Protein AF-A0A3P8HBV0-F1 (afdb_monomer_lite)

Secondary structure (DSSP, 8-state):
-HHHHHHHHHHHHHHHHHHHHHHHHHHHHHHHHHHHHHHHHHHHHHHHHHHHHHHHHHHHHHHHHHHHHHHHHHHHHH-TTSPPPP---TT-HHHHHHHHHHHHHHHHHHHHHHHHHHHHHHHHHHHHHHHHHHHHHHHHHHHHHHHHHHHHHHHHHHHHHHHHHHHHHHHHHHHHHHHHHHHHHHHHTTT----------TTTHHHHHHHHHHHHHHHHHHHHHHHHHHHHHHHHHHHHHHHHHHHHHHHHHHHHHHHHHHHHHHHHHHHHHHHHHHHHHHHHHHHHHHHHHHHHHHHHHHHHHHHHHHHHHHHHHHHHHHHHHHHHHHHHHHHSSS---------------------------------S-----HHHHHHHHHHHHHHHHHHHHHHHHHHHHHHHHHHHHHHHHHHHHHHHHHHHHHHHHHHHHHHHHHHHHHHHHHHHHHHHHHHHHHHHHHTT----PPP----------------------PPP----

Structure (mmCIF, N/CA/C/O backbone):
data_AF-A0A3P8HBV0-F1
#
_entry.id   AF-A0A3P8HBV0-F1
#
loop_
_atom_site.group_PDB
_atom_site.id
_atom_site.type_symbol
_atom_site.label_atom_id
_atom_site.label_alt_id
_atom_site.label_comp_id
_atom_site.label_asym_id
_atom_site.label_entity_id
_atom_site.label_seq_id
_atom_site.pdbx_PDB_ins_code
_atom_site.Cartn_x
_atom_site.Cartn_y
_atom_site.Cartn_z
_atom_site.occupancy
_atom_site.B_iso_or_equiv
_atom_site.auth_seq_id
_atom_site.auth_comp_id
_atom_site.auth_asym_id
_atom_site.auth_atom_id
_atom_site.pdbx_PDB_model_num
ATOM 1 N N . MET A 1 1 ? 93.481 9.360 -88.522 1.00 77.62 1 MET A N 1
ATOM 2 C CA . MET A 1 1 ? 93.832 8.581 -87.317 1.00 77.62 1 MET A CA 1
ATOM 3 C C . MET A 1 1 ? 93.307 9.266 -86.064 1.00 77.62 1 MET A C 1
ATOM 5 O O . MET A 1 1 ? 92.367 8.738 -85.499 1.00 77.62 1 MET A O 1
ATOM 9 N N . GLN A 1 2 ? 93.752 10.481 -85.732 1.00 87.06 2 GLN A N 1
ATOM 10 C CA . GLN A 1 2 ? 93.320 11.214 -84.526 1.00 87.06 2 GLN A CA 1
ATOM 11 C C . GLN A 1 2 ? 91.788 11.349 -84.339 1.00 87.06 2 GLN A C 1
ATOM 13 O O . GLN A 1 2 ? 91.272 11.035 -83.276 1.00 87.06 2 GLN A O 1
ATOM 18 N N . ALA A 1 3 ? 91.029 11.696 -85.387 1.00 88.62 3 ALA A N 1
ATOM 19 C CA . ALA A 1 3 ? 89.561 11.791 -85.299 1.00 88.62 3 ALA A CA 1
ATOM 20 C C . ALA A 1 3 ? 88.851 10.449 -85.004 1.00 88.62 3 ALA A C 1
ATOM 22 O O . ALA A 1 3 ? 87.751 10.438 -84.460 1.00 88.62 3 ALA A O 1
ATOM 23 N N . LEU A 1 4 ? 89.460 9.313 -85.370 1.00 89.38 4 LEU A N 1
ATOM 24 C CA . LEU A 1 4 ? 88.922 7.984 -85.056 1.00 89.38 4 LEU A CA 1
ATOM 25 C C . LEU A 1 4 ? 89.257 7.574 -83.618 1.00 89.38 4 LEU A C 1
ATOM 27 O O . LEU A 1 4 ? 88.435 6.933 -82.974 1.00 89.38 4 LEU A O 1
ATOM 31 N N . GLU A 1 5 ? 90.426 7.969 -83.112 1.00 89.25 5 GLU A N 1
ATOM 32 C CA . GLU A 1 5 ? 90.821 7.761 -81.713 1.00 89.25 5 GLU A CA 1
ATOM 33 C C . GLU A 1 5 ? 89.935 8.575 -80.760 1.00 89.25 5 GLU A C 1
ATOM 35 O O . GLU A 1 5 ? 89.418 8.027 -79.791 1.00 89.25 5 GLU A O 1
ATOM 40 N N . GLU A 1 6 ? 89.666 9.846 -81.075 1.00 90.62 6 GLU A N 1
ATOM 41 C CA . GLU A 1 6 ? 88.733 10.687 -80.310 1.00 90.62 6 GLU A CA 1
ATOM 42 C C . GLU A 1 6 ? 87.302 10.131 -80.331 1.00 90.62 6 GLU A C 1
ATOM 44 O O . GLU A 1 6 ? 86.611 10.136 -79.311 1.00 90.62 6 GLU A O 1
ATOM 49 N N . LEU A 1 7 ? 86.857 9.606 -81.477 1.00 93.12 7 LEU A N 1
ATOM 50 C CA . LEU A 1 7 ? 85.545 8.977 -81.598 1.00 93.12 7 LEU A CA 1
ATOM 51 C C . LEU A 1 7 ? 85.463 7.676 -80.784 1.00 93.12 7 LEU A C 1
ATOM 53 O O . LEU A 1 7 ? 84.457 7.453 -80.113 1.00 93.12 7 LEU A O 1
ATOM 57 N N . ALA A 1 8 ? 86.509 6.845 -80.805 1.00 92.25 8 ALA A N 1
ATOM 58 C CA . ALA A 1 8 ? 86.596 5.635 -79.991 1.00 92.25 8 ALA A CA 1
ATOM 59 C C . ALA A 1 8 ? 86.571 5.964 -78.489 1.00 92.25 8 ALA A C 1
ATOM 61 O O . ALA A 1 8 ? 85.764 5.392 -77.763 1.00 92.25 8 ALA A O 1
ATOM 62 N N . MET A 1 9 ? 87.348 6.960 -78.042 1.00 93.69 9 MET A N 1
ATOM 63 C CA . MET A 1 9 ? 87.305 7.441 -76.654 1.00 93.69 9 MET A CA 1
ATOM 64 C C . MET A 1 9 ? 85.919 7.981 -76.267 1.00 93.69 9 MET A C 1
ATOM 66 O O . MET A 1 9 ? 85.446 7.717 -75.164 1.00 93.69 9 MET A O 1
ATOM 70 N N . ASN A 1 10 ? 85.231 8.696 -77.167 1.00 95.31 10 ASN A N 1
ATOM 71 C CA . ASN A 1 10 ? 83.865 9.177 -76.928 1.00 95.31 10 ASN A CA 1
ATOM 72 C C . ASN A 1 10 ? 82.861 8.019 -76.796 1.00 95.31 10 ASN A C 1
ATOM 74 O O . ASN A 1 10 ? 81.977 8.067 -75.941 1.00 95.31 10 ASN A O 1
ATOM 78 N N . TYR A 1 11 ? 82.992 6.979 -77.627 1.00 95.69 11 TYR A N 1
ATOM 79 C CA . TYR A 1 11 ? 82.156 5.781 -77.535 1.00 95.69 11 TYR A CA 1
ATOM 80 C C . TYR A 1 11 ? 82.420 4.990 -76.252 1.00 95.69 11 TYR A C 1
ATOM 82 O O . TYR A 1 11 ? 81.454 4.599 -75.600 1.00 95.69 11 TYR A O 1
ATOM 90 N N . ASP A 1 12 ? 83.679 4.816 -75.849 1.00 95.56 12 ASP A N 1
ATOM 91 C CA . ASP A 1 12 ? 84.037 4.144 -74.595 1.00 95.56 12 ASP A CA 1
ATOM 92 C C . ASP A 1 12 ? 83.528 4.921 -73.375 1.00 95.56 12 ASP A C 1
ATOM 94 O O . ASP A 1 12 ? 82.938 4.332 -72.468 1.00 95.56 12 ASP A O 1
ATOM 98 N N . GLN A 1 13 ? 83.671 6.251 -73.375 1.00 95.69 13 GLN A N 1
ATOM 99 C CA . GLN A 1 13 ? 83.119 7.105 -72.323 1.00 95.69 13 GLN A CA 1
ATOM 100 C C . GLN A 1 13 ? 81.592 6.982 -72.256 1.00 95.69 13 GLN A C 1
ATOM 102 O O . GLN A 1 13 ? 81.037 6.761 -71.181 1.00 95.69 13 GLN A O 1
ATOM 107 N N . LYS A 1 14 ? 80.896 7.059 -73.397 1.00 96.31 14 LYS A N 1
ATOM 108 C CA . LYS A 1 14 ? 79.438 6.871 -73.442 1.00 96.31 14 LYS A CA 1
ATOM 109 C C . LYS A 1 14 ? 79.020 5.476 -72.988 1.00 96.31 14 LYS A C 1
ATOM 111 O O . LYS A 1 14 ? 78.005 5.350 -72.311 1.00 96.31 14 LYS A O 1
ATOM 116 N N . ALA A 1 15 ? 79.778 4.436 -73.326 1.00 96.00 15 ALA A N 1
ATOM 117 C CA . ALA A 1 15 ? 79.513 3.080 -72.859 1.00 96.00 15 ALA A CA 1
ATOM 118 C C . ALA A 1 15 ? 79.659 2.977 -71.332 1.00 96.00 15 ALA A C 1
ATOM 120 O O . ALA A 1 15 ? 78.788 2.405 -70.678 1.00 96.00 15 ALA A O 1
ATOM 121 N N . GLN A 1 16 ? 80.697 3.587 -70.748 1.00 95.50 16 GLN A N 1
ATOM 122 C CA . GLN A 1 16 ? 80.863 3.670 -69.292 1.00 95.50 16 GLN A CA 1
ATOM 123 C C . GLN A 1 16 ? 79.731 4.462 -68.622 1.00 95.50 16 GLN A C 1
ATOM 125 O O . GLN A 1 16 ? 79.185 4.007 -67.620 1.00 95.50 16 GLN A O 1
ATOM 130 N N . GLU A 1 17 ? 79.324 5.601 -69.186 1.00 96.06 17 GLU A N 1
ATOM 131 C CA . GLU A 1 17 ? 78.185 6.384 -68.689 1.00 96.06 17 GLU A CA 1
ATOM 132 C C . GLU A 1 17 ? 76.870 5.589 -68.745 1.00 96.06 17 GLU A C 1
ATOM 134 O O . GLU A 1 17 ? 76.078 5.641 -67.804 1.00 96.06 17 GLU A O 1
ATOM 139 N N . ILE A 1 18 ? 76.637 4.818 -69.815 1.00 96.31 18 ILE A N 1
ATOM 140 C CA . ILE A 1 18 ? 75.476 3.923 -69.930 1.00 96.31 18 ILE A CA 1
ATOM 141 C C . ILE A 1 18 ? 75.529 2.831 -68.860 1.00 96.31 18 ILE A C 1
ATOM 143 O O . ILE A 1 18 ? 74.504 2.556 -68.238 1.00 96.31 18 ILE A O 1
ATOM 147 N N . LEU A 1 19 ? 76.695 2.228 -68.609 1.00 96.62 19 LEU A N 1
ATOM 148 C CA . LEU A 1 19 ? 76.853 1.211 -67.565 1.00 96.62 19 LEU A CA 1
ATOM 149 C C . LEU A 1 19 ? 76.573 1.778 -66.168 1.00 96.62 19 LEU A C 1
ATOM 151 O O . LEU A 1 19 ? 75.832 1.161 -65.406 1.00 96.62 19 LEU A O 1
ATOM 155 N N . LEU A 1 20 ? 77.105 2.963 -65.849 1.00 96.94 20 LEU A N 1
ATOM 156 C CA . LEU A 1 20 ? 76.842 3.635 -64.573 1.00 96.94 20 LEU A CA 1
ATOM 157 C C . LEU A 1 20 ? 75.352 3.941 -64.403 1.00 96.94 20 LEU A C 1
ATOM 159 O O . LEU A 1 20 ? 74.769 3.566 -63.391 1.00 96.94 20 LEU A O 1
ATOM 163 N N . LYS A 1 21 ? 74.709 4.517 -65.427 1.00 96.75 21 LYS A N 1
ATOM 164 C CA . LYS A 1 21 ? 73.263 4.779 -65.400 1.00 96.75 21 LYS A CA 1
ATOM 165 C C . LYS A 1 21 ? 72.431 3.507 -65.296 1.00 96.75 21 LYS A C 1
ATOM 167 O O . LYS A 1 21 ? 71.400 3.514 -64.639 1.00 96.75 21 LYS A O 1
ATOM 172 N N . THR A 1 22 ? 72.856 2.421 -65.939 1.00 96.56 22 THR A N 1
ATOM 173 C CA . THR A 1 22 ? 72.166 1.126 -65.841 1.00 96.56 22 THR A CA 1
ATOM 174 C C . THR A 1 22 ? 72.226 0.607 -64.409 1.00 96.56 22 THR A C 1
ATOM 176 O O . THR A 1 22 ? 71.198 0.219 -63.865 1.00 96.56 22 THR A O 1
ATOM 179 N N . LYS A 1 23 ? 73.393 0.694 -63.761 1.00 97.12 23 LYS A N 1
ATOM 180 C CA . LYS A 1 23 ? 73.557 0.310 -62.357 1.00 97.12 23 LYS A CA 1
ATOM 181 C C . LYS A 1 23 ? 72.718 1.181 -61.412 1.00 97.12 23 LYS A C 1
ATOM 183 O O . LYS A 1 23 ? 72.042 0.649 -60.541 1.00 97.12 23 LYS A O 1
ATOM 188 N N . GLU A 1 24 ? 72.707 2.499 -61.611 1.00 96.62 24 GLU A N 1
ATOM 189 C CA . GLU A 1 24 ? 71.849 3.418 -60.843 1.00 96.62 24 GLU A CA 1
ATOM 190 C C . GLU A 1 24 ? 70.351 3.100 -61.035 1.00 96.62 24 GLU A C 1
ATOM 192 O O . GLU A 1 24 ? 69.566 3.136 -60.085 1.00 96.62 24 GLU A O 1
ATOM 197 N N . LEU A 1 25 ? 69.932 2.744 -62.255 1.00 95.25 25 LEU A N 1
ATOM 198 C CA . LEU A 1 25 ? 68.558 2.310 -62.531 1.00 95.25 25 LEU A CA 1
ATOM 199 C C . LEU A 1 25 ? 68.215 0.991 -61.827 1.00 95.25 25 LEU A C 1
ATOM 201 O O . LEU A 1 25 ? 67.119 0.860 -61.288 1.00 95.25 25 LEU A O 1
ATOM 205 N N . GLU A 1 26 ? 69.136 0.029 -61.793 1.00 96.62 26 GLU A N 1
ATOM 206 C CA . GLU A 1 26 ? 68.946 -1.233 -61.069 1.00 96.62 26 GLU A CA 1
ATOM 207 C C . GLU A 1 26 ? 68.826 -1.006 -59.553 1.00 96.62 26 GLU A C 1
ATOM 209 O O . GLU A 1 26 ? 67.902 -1.534 -58.932 1.00 96.62 26 GLU A O 1
ATOM 214 N N . GLU A 1 27 ? 69.692 -0.169 -58.970 1.00 96.94 27 GLU A N 1
ATOM 215 C CA . GLU A 1 27 ? 69.656 0.190 -57.543 1.00 96.94 27 GLU A CA 1
ATOM 216 C C . GLU A 1 27 ? 68.335 0.888 -57.174 1.00 96.94 27 GLU A C 1
ATOM 218 O O . GLU A 1 27 ? 67.647 0.481 -56.234 1.00 96.94 27 GLU A O 1
ATOM 223 N N . THR A 1 28 ? 67.913 1.884 -57.960 1.00 96.19 28 THR A N 1
ATOM 224 C CA . THR A 1 28 ? 66.630 2.578 -57.736 1.00 96.19 28 THR A CA 1
ATOM 225 C C . THR A 1 28 ? 65.421 1.659 -57.930 1.00 96.19 28 THR A C 1
ATOM 227 O O . THR A 1 28 ? 64.431 1.770 -57.200 1.00 96.19 28 THR A O 1
ATOM 230 N N . GLN A 1 29 ? 65.483 0.712 -58.871 1.00 96.50 29 GLN A N 1
ATOM 231 C CA . GLN A 1 29 ? 64.431 -0.284 -59.067 1.00 96.50 29 GLN A CA 1
ATOM 232 C C . GLN A 1 29 ? 64.348 -1.267 -57.889 1.00 96.50 29 GLN A C 1
ATOM 234 O O . GLN A 1 29 ? 63.241 -1.618 -57.460 1.00 96.50 29 GLN A O 1
ATOM 239 N N . GLU A 1 30 ? 65.483 -1.687 -57.326 1.00 97.00 30 GLU A N 1
ATOM 240 C CA . GLU A 1 30 ? 65.513 -2.518 -56.122 1.00 97.00 30 GLU A CA 1
ATOM 241 C C . GLU A 1 30 ? 64.933 -1.765 -54.916 1.00 97.00 30 GLU A C 1
ATOM 243 O O . GLU A 1 30 ? 64.060 -2.303 -54.223 1.00 97.00 30 GLU A O 1
ATOM 248 N N . GLU A 1 31 ? 65.325 -0.505 -54.705 1.00 96.69 31 GLU A N 1
ATOM 249 C CA . GLU A 1 31 ? 64.778 0.354 -53.648 1.00 96.69 31 GLU A CA 1
ATOM 250 C C . GLU A 1 31 ? 63.263 0.539 -53.778 1.00 96.69 31 GLU A C 1
ATOM 252 O O . GLU A 1 31 ? 62.531 0.350 -52.799 1.00 96.69 31 GLU A O 1
ATOM 257 N N . LEU A 1 32 ? 62.767 0.809 -54.990 1.00 96.56 32 LEU A N 1
ATOM 258 C CA . LEU A 1 32 ? 61.335 0.917 -55.264 1.00 96.56 32 LEU A CA 1
ATOM 259 C C . LEU A 1 32 ? 60.605 -0.395 -54.942 1.00 96.56 32 LEU A C 1
ATOM 261 O O . LEU A 1 32 ? 59.542 -0.384 -54.313 1.00 96.56 32 LEU A O 1
ATOM 265 N N . SER A 1 33 ? 61.186 -1.538 -55.319 1.00 96.44 33 SER A N 1
ATOM 266 C CA . SER A 1 33 ? 60.614 -2.856 -55.023 1.00 96.44 33 SER A CA 1
ATOM 267 C C . SER A 1 33 ? 60.558 -3.131 -53.514 1.00 96.44 33 SER A C 1
ATOM 269 O O . SER A 1 33 ? 59.555 -3.642 -53.003 1.00 96.44 33 SER A O 1
ATOM 271 N N . LYS A 1 34 ? 61.596 -2.730 -52.768 1.00 96.88 34 LYS A N 1
ATOM 272 C CA . LYS A 1 34 ? 61.657 -2.838 -51.307 1.00 96.88 34 LYS A CA 1
ATOM 273 C C . LYS A 1 34 ? 60.612 -1.938 -50.651 1.00 96.88 34 LYS A C 1
ATOM 275 O O . LYS A 1 34 ? 59.904 -2.392 -49.752 1.00 96.88 34 LYS A O 1
ATOM 280 N N . GLN A 1 35 ? 60.465 -0.702 -51.122 1.00 97.06 35 GLN A N 1
ATOM 281 C CA . GLN A 1 35 ? 59.473 0.240 -50.605 1.00 97.06 35 GLN A CA 1
ATOM 282 C C . GLN A 1 35 ? 58.036 -0.221 -50.892 1.00 97.06 35 GLN A C 1
ATOM 284 O O . GLN A 1 35 ? 57.180 -0.122 -50.013 1.00 97.06 35 GLN A O 1
ATOM 289 N N . SER A 1 36 ? 57.784 -0.820 -52.060 1.00 97.25 36 SER A N 1
ATOM 290 C CA . SER A 1 36 ? 56.497 -1.448 -52.392 1.00 97.25 36 SER A CA 1
ATOM 291 C C . SER A 1 36 ? 56.151 -2.600 -51.438 1.00 97.25 36 SER A C 1
ATOM 293 O O . SER A 1 36 ? 55.030 -2.654 -50.931 1.00 97.25 36 SER A O 1
ATOM 295 N N . ARG A 1 37 ? 57.116 -3.470 -51.097 1.00 97.12 37 ARG A N 1
ATOM 296 C CA . ARG A 1 37 ? 56.908 -4.537 -50.096 1.00 97.12 37 ARG A CA 1
ATOM 297 C C . ARG A 1 37 ? 56.553 -3.973 -48.720 1.00 97.12 37 ARG A C 1
ATOM 299 O O . ARG A 1 37 ? 55.628 -4.467 -48.085 1.00 97.12 37 ARG A O 1
ATOM 306 N N . VAL A 1 38 ? 57.256 -2.932 -48.265 1.00 97.56 38 VAL A N 1
ATOM 307 C CA . VAL A 1 38 ? 56.968 -2.282 -46.972 1.00 97.56 38 VAL A CA 1
ATOM 308 C C . VAL A 1 38 ? 55.573 -1.658 -46.962 1.00 97.56 38 VAL A C 1
ATOM 310 O O . VAL A 1 38 ? 54.849 -1.819 -45.982 1.00 97.56 38 VAL A O 1
ATOM 313 N N . MET A 1 39 ? 55.176 -0.986 -48.046 1.00 97.06 39 MET A N 1
ATOM 314 C CA . MET A 1 39 ? 53.848 -0.385 -48.176 1.00 97.06 39 MET A CA 1
ATOM 315 C C . MET A 1 39 ? 52.741 -1.444 -48.089 1.00 97.06 39 MET A C 1
ATOM 317 O O . MET A 1 39 ? 51.835 -1.298 -47.273 1.00 97.06 39 MET A O 1
ATOM 321 N N . HIS A 1 40 ? 52.879 -2.567 -48.802 1.00 97.06 40 HIS A N 1
ATOM 322 C CA . HIS A 1 40 ? 51.930 -3.679 -48.699 1.00 97.06 40 HIS A CA 1
ATOM 323 C C . HIS A 1 40 ? 51.840 -4.271 -47.286 1.00 97.06 40 HIS A C 1
ATOM 325 O O . HIS A 1 40 ? 50.741 -4.571 -46.815 1.00 97.06 40 HIS A O 1
ATOM 331 N N . THR A 1 41 ? 52.964 -4.402 -46.575 1.00 97.62 41 THR A N 1
ATOM 332 C CA . THR A 1 41 ? 52.951 -4.832 -45.168 1.00 97.62 41 THR A CA 1
ATOM 333 C C . THR A 1 41 ? 52.192 -3.837 -44.287 1.00 97.62 41 THR A C 1
ATOM 335 O O . THR A 1 41 ? 51.371 -4.245 -43.467 1.00 97.62 41 THR A O 1
ATOM 338 N N . LYS A 1 42 ? 52.415 -2.529 -44.473 1.00 96.88 42 LYS A N 1
ATOM 339 C CA . LYS A 1 42 ? 51.739 -1.478 -43.697 1.00 96.88 42 LYS A CA 1
ATOM 340 C C . LYS A 1 42 ? 50.243 -1.396 -43.988 1.00 96.88 42 LYS A C 1
ATOM 342 O O . LYS A 1 42 ? 49.469 -1.214 -43.051 1.00 96.88 42 LYS A O 1
ATOM 347 N N . ASP A 1 43 ? 49.824 -1.606 -45.231 1.00 96.75 43 ASP A N 1
ATOM 348 C CA . ASP A 1 43 ? 48.405 -1.714 -45.585 1.00 96.75 43 ASP A CA 1
ATOM 349 C C . ASP A 1 43 ? 47.741 -2.916 -44.900 1.00 96.75 43 ASP A C 1
ATOM 351 O O . ASP A 1 43 ? 46.626 -2.803 -44.383 1.00 96.75 43 ASP A O 1
ATOM 355 N N . GLY A 1 44 ? 48.447 -4.051 -44.830 1.00 97.31 44 GLY A N 1
ATOM 356 C CA . GLY A 1 44 ? 48.003 -5.232 -44.090 1.00 97.31 44 GLY A CA 1
ATOM 357 C C . GLY A 1 44 ? 47.824 -4.958 -42.594 1.00 97.31 44 GLY A C 1
ATOM 358 O O . GLY A 1 44 ? 46.758 -5.238 -42.043 1.00 97.31 44 GLY A O 1
ATOM 359 N N . GLU A 1 45 ? 48.827 -4.357 -41.945 1.00 97.44 45 GLU A N 1
ATOM 360 C CA . GLU A 1 45 ? 48.761 -3.947 -40.532 1.00 97.44 45 GLU A CA 1
ATOM 361 C C . GLU A 1 45 ? 47.604 -2.965 -40.278 1.00 97.44 45 GLU A C 1
ATOM 363 O O . GLU A 1 45 ? 46.856 -3.110 -39.310 1.00 97.44 45 GLU A O 1
ATOM 368 N N . LEU A 1 46 ? 47.409 -1.985 -41.165 1.00 96.38 46 LEU A N 1
ATOM 369 C CA . LEU A 1 46 ? 46.349 -0.984 -41.051 1.00 96.38 46 LEU A CA 1
ATOM 370 C C . LEU A 1 46 ? 44.956 -1.601 -41.225 1.00 96.38 46 LEU A C 1
ATOM 372 O O . LEU A 1 46 ? 44.029 -1.225 -40.503 1.00 96.38 46 LEU A O 1
ATOM 376 N N . SER A 1 47 ? 44.793 -2.559 -42.141 1.00 96.50 47 SER A N 1
ATOM 377 C CA . SER A 1 47 ? 43.542 -3.312 -42.289 1.00 96.50 47 SER A CA 1
ATOM 378 C C . SER A 1 47 ? 43.240 -4.134 -41.035 1.00 96.50 47 SER A C 1
ATOM 380 O O . SER A 1 47 ? 42.138 -4.044 -40.499 1.00 96.50 47 SER A O 1
ATOM 382 N N . GLN A 1 48 ? 44.230 -4.858 -40.504 1.00 96.56 48 GLN A N 1
ATOM 383 C CA . GLN A 1 48 ? 44.074 -5.621 -39.260 1.00 96.56 48 GLN A CA 1
ATOM 384 C C . GLN A 1 48 ? 43.723 -4.714 -38.071 1.00 96.56 48 GLN A C 1
ATOM 386 O O . GLN A 1 48 ? 42.877 -5.061 -37.241 1.00 96.56 48 GLN A O 1
ATOM 391 N N . LEU A 1 49 ? 44.323 -3.523 -37.990 1.00 96.56 49 LEU A N 1
ATOM 392 C CA . LEU A 1 49 ? 44.013 -2.554 -36.941 1.00 96.56 49 LEU A CA 1
ATOM 393 C C . LEU A 1 49 ? 42.577 -2.015 -37.063 1.00 96.56 49 LEU A C 1
ATOM 395 O O . LEU A 1 49 ? 41.881 -1.871 -36.059 1.00 96.56 49 LEU A O 1
ATOM 399 N N . LYS A 1 50 ? 42.095 -1.769 -38.286 1.00 96.69 50 LYS A N 1
ATOM 400 C CA . LYS A 1 50 ? 40.697 -1.377 -38.529 1.00 96.69 50 LYS A CA 1
ATOM 401 C C . LYS A 1 50 ? 39.714 -2.478 -38.130 1.00 96.69 50 LYS A C 1
ATOM 403 O O . LYS A 1 50 ? 38.712 -2.179 -37.479 1.00 96.69 50 LYS A O 1
ATOM 408 N N . ASP A 1 51 ? 40.007 -3.732 -38.466 1.00 96.44 51 ASP A N 1
ATOM 409 C CA . ASP A 1 51 ? 39.145 -4.873 -38.138 1.00 96.44 51 ASP A CA 1
ATOM 410 C C . ASP A 1 51 ? 39.086 -5.119 -36.627 1.00 96.44 51 ASP A C 1
ATOM 412 O O . ASP A 1 51 ? 38.009 -5.299 -36.053 1.00 96.44 51 ASP A O 1
ATOM 416 N N . THR A 1 52 ? 40.235 -5.061 -35.951 1.00 96.00 52 THR A N 1
ATOM 417 C CA . THR A 1 52 ? 40.296 -5.190 -34.488 1.00 96.00 52 THR A CA 1
ATOM 418 C C . THR A 1 52 ? 39.572 -4.041 -33.784 1.00 96.00 52 THR A C 1
ATOM 420 O O . THR A 1 52 ? 38.800 -4.305 -32.861 1.00 96.00 52 THR A O 1
ATOM 423 N N . TYR A 1 53 ? 39.725 -2.794 -34.246 1.00 91.75 53 TYR A N 1
ATOM 424 C CA . TYR A 1 53 ? 38.973 -1.646 -33.728 1.00 91.75 53 TYR A CA 1
ATOM 425 C C . TYR A 1 53 ? 37.458 -1.796 -33.940 1.00 91.75 53 TYR A C 1
ATOM 427 O O . TYR A 1 53 ? 36.676 -1.578 -33.014 1.00 91.75 53 TYR A O 1
ATOM 435 N N . SER A 1 54 ? 37.030 -2.228 -35.130 1.00 91.25 54 SER A N 1
ATOM 436 C CA . SER A 1 54 ? 35.618 -2.484 -35.446 1.00 91.25 54 SER A CA 1
ATOM 437 C C . SER A 1 54 ? 35.014 -3.555 -34.528 1.00 91.25 54 SER A C 1
ATOM 439 O O . SER A 1 54 ? 33.945 -3.359 -33.943 1.00 91.25 54 SER A O 1
ATOM 441 N N . ASN A 1 55 ? 35.741 -4.656 -34.313 1.00 91.62 55 ASN A N 1
ATOM 442 C CA . ASN A 1 55 ? 35.328 -5.729 -33.410 1.00 91.62 55 ASN A CA 1
ATOM 443 C C . ASN A 1 55 ? 35.246 -5.261 -31.951 1.00 91.62 55 ASN A C 1
ATOM 445 O O . ASN A 1 55 ? 34.290 -5.600 -31.250 1.00 91.62 55 ASN A O 1
ATOM 449 N N . GLN A 1 56 ? 36.211 -4.459 -31.491 1.00 90.81 56 GLN A N 1
ATOM 450 C CA . GLN A 1 56 ? 36.164 -3.859 -30.155 1.00 90.81 56 GLN A CA 1
ATOM 451 C C . GLN A 1 56 ? 34.952 -2.936 -30.005 1.00 90.81 56 GLN A C 1
ATOM 453 O O . GLN A 1 56 ? 34.208 -3.078 -29.036 1.00 90.81 56 GLN A O 1
ATOM 458 N N . LYS A 1 57 ? 34.701 -2.050 -30.977 1.00 87.25 57 LYS A N 1
ATOM 459 C CA . LYS A 1 57 ? 33.529 -1.162 -30.982 1.00 87.25 57 LYS A CA 1
ATOM 460 C C . LYS A 1 57 ? 32.232 -1.964 -30.871 1.00 87.25 57 LYS A C 1
ATOM 462 O O . LYS A 1 57 ? 31.423 -1.677 -29.995 1.00 87.25 57 LYS A O 1
ATOM 467 N N . LYS A 1 58 ? 32.075 -3.016 -31.684 1.00 87.75 58 LYS A N 1
ATOM 468 C CA . LYS A 1 58 ? 30.907 -3.907 -31.636 1.00 87.75 58 LYS A CA 1
ATOM 469 C C . LYS A 1 58 ? 30.730 -4.548 -30.256 1.00 87.75 58 LYS A C 1
ATOM 471 O O . LYS A 1 58 ? 29.640 -4.487 -29.696 1.00 87.75 58 LYS A O 1
ATOM 476 N N . LYS A 1 59 ? 31.806 -5.093 -29.679 1.00 90.81 59 LYS A N 1
ATOM 477 C CA . LYS A 1 59 ? 31.778 -5.699 -28.341 1.00 90.81 59 LYS A CA 1
ATOM 478 C C . LYS A 1 59 ? 31.358 -4.692 -27.263 1.00 90.81 59 LYS A C 1
ATOM 480 O O . LYS A 1 59 ? 30.544 -5.027 -26.407 1.00 90.81 59 LYS A O 1
ATOM 485 N N . TYR A 1 60 ? 31.890 -3.467 -27.289 1.00 86.12 60 TYR A N 1
ATOM 486 C CA . TYR A 1 60 ? 31.506 -2.423 -26.332 1.00 86.12 60 TYR A CA 1
ATOM 487 C C . TYR A 1 60 ? 30.039 -2.009 -26.482 1.00 86.12 60 TYR A C 1
ATOM 489 O O . TYR A 1 60 ? 29.352 -1.890 -25.471 1.00 86.12 60 TYR A O 1
ATOM 497 N N . THR A 1 61 ? 29.538 -1.865 -27.711 1.00 84.31 61 THR A N 1
ATOM 498 C CA . THR A 1 61 ? 28.119 -1.579 -27.976 1.00 84.31 61 THR A CA 1
ATOM 499 C C . THR A 1 61 ? 27.198 -2.689 -27.460 1.00 84.31 61 THR A C 1
ATOM 501 O O . THR A 1 61 ? 26.178 -2.397 -26.838 1.00 84.31 61 THR A O 1
ATOM 504 N N . GLU A 1 62 ? 27.550 -3.961 -27.665 1.00 87.00 62 GLU A N 1
ATOM 505 C CA . GLU A 1 62 ? 26.762 -5.103 -27.174 1.00 87.00 62 GLU A CA 1
ATOM 506 C C . GLU A 1 62 ? 26.726 -5.152 -25.639 1.00 87.00 62 GLU A C 1
ATOM 508 O O . GLU A 1 62 ? 25.650 -5.278 -25.051 1.00 87.00 62 GLU A O 1
ATOM 513 N N . MET A 1 63 ? 27.878 -4.976 -24.979 1.00 88.88 63 MET A N 1
ATOM 514 C CA . MET A 1 63 ? 27.945 -4.913 -23.512 1.00 88.88 63 MET A CA 1
ATOM 515 C C . MET A 1 63 ? 27.148 -3.725 -22.954 1.00 88.88 63 MET A C 1
ATOM 517 O O . MET A 1 63 ? 26.428 -3.882 -21.970 1.00 88.88 63 MET A O 1
ATOM 521 N N . MET A 1 64 ? 27.238 -2.553 -23.592 1.00 83.88 64 MET A N 1
ATOM 522 C CA . MET A 1 64 ? 26.481 -1.356 -23.211 1.00 83.88 64 MET A CA 1
ATOM 523 C C . MET A 1 64 ? 24.975 -1.587 -23.324 1.00 83.88 64 MET A C 1
ATOM 525 O O . MET A 1 64 ? 24.228 -1.304 -22.390 1.00 83.88 64 MET A O 1
ATOM 529 N N . SER A 1 65 ? 24.540 -2.162 -24.446 1.00 83.19 65 SER A N 1
ATOM 530 C CA . SER A 1 65 ? 23.132 -2.470 -24.703 1.00 83.19 65 SER A CA 1
ATOM 531 C C . SER A 1 65 ? 22.574 -3.461 -23.678 1.00 83.19 65 SER A C 1
ATOM 533 O O . SER A 1 65 ? 21.454 -3.281 -23.205 1.00 83.19 65 SER A O 1
ATOM 535 N N . SER A 1 66 ? 23.359 -4.478 -23.295 1.00 88.62 66 SER A N 1
ATOM 536 C CA . SER A 1 66 ? 22.978 -5.427 -22.241 1.00 88.62 66 SER A CA 1
ATOM 537 C C . SER A 1 66 ? 22.828 -4.736 -20.885 1.00 88.62 66 SER A C 1
ATOM 539 O O . SER A 1 66 ? 21.787 -4.868 -20.253 1.00 88.62 66 SER A O 1
ATOM 541 N N . LEU A 1 67 ? 23.823 -3.945 -20.464 1.00 89.25 67 LEU A N 1
ATOM 542 C CA . LEU A 1 67 ? 23.782 -3.243 -19.177 1.00 89.25 67 LEU A CA 1
ATOM 543 C C . LEU A 1 67 ? 22.626 -2.236 -19.106 1.00 89.25 67 LEU A C 1
ATOM 545 O O . LEU A 1 67 ? 21.992 -2.085 -18.065 1.00 89.25 67 LEU A O 1
ATOM 549 N N . LEU A 1 68 ? 22.341 -1.544 -20.212 1.00 83.69 68 LEU A N 1
ATOM 550 C CA . LEU A 1 68 ? 21.191 -0.650 -20.323 1.00 83.69 68 LEU A CA 1
ATOM 551 C C . LEU A 1 68 ? 19.874 -1.391 -20.138 1.00 83.69 68 LEU A C 1
ATOM 553 O O . LEU A 1 68 ? 18.999 -0.892 -19.435 1.00 83.69 68 LEU A O 1
ATOM 557 N N . LYS A 1 69 ? 19.734 -2.561 -20.763 1.00 87.62 69 LYS A N 1
ATOM 558 C CA . LYS A 1 69 ? 18.538 -3.384 -20.626 1.00 87.62 69 LYS A CA 1
ATOM 559 C C . LYS A 1 69 ? 18.334 -3.810 -19.173 1.00 87.62 69 LYS A C 1
ATOM 561 O O . LYS A 1 69 ? 17.273 -3.539 -18.624 1.00 87.62 69 LYS A O 1
ATOM 566 N N . ASP A 1 70 ? 19.374 -4.343 -18.534 1.00 91.69 70 ASP A N 1
ATOM 567 C CA . ASP A 1 70 ? 19.313 -4.760 -17.128 1.00 91.69 70 ASP A CA 1
ATOM 568 C C . ASP A 1 70 ? 18.963 -3.576 -16.204 1.00 91.69 70 ASP A C 1
ATOM 570 O O . ASP A 1 70 ? 18.172 -3.710 -15.271 1.00 91.69 70 ASP A O 1
ATOM 574 N N . LEU A 1 71 ? 19.506 -2.383 -16.479 1.00 90.38 71 LEU A N 1
ATOM 575 C CA . LEU A 1 71 ? 19.170 -1.164 -15.736 1.00 90.38 71 LEU A CA 1
ATOM 576 C C . LEU A 1 71 ? 17.708 -0.752 -15.910 1.00 90.38 71 LEU A C 1
ATOM 578 O O . LEU A 1 71 ? 17.081 -0.347 -14.932 1.00 90.38 71 LEU A O 1
ATOM 582 N N . ILE A 1 72 ? 17.175 -0.826 -17.131 1.00 88.44 72 ILE A N 1
ATOM 583 C CA . ILE A 1 72 ? 15.768 -0.517 -17.409 1.00 88.44 72 ILE A CA 1
ATOM 584 C C . ILE A 1 72 ? 14.862 -1.500 -16.670 1.00 88.44 72 ILE A C 1
ATOM 586 O O . ILE A 1 72 ? 13.944 -1.050 -15.992 1.00 88.44 72 ILE A O 1
ATOM 590 N N . ASP A 1 73 ? 15.155 -2.799 -16.727 1.00 91.00 73 ASP A N 1
ATOM 591 C CA . ASP A 1 73 ? 14.361 -3.839 -16.064 1.00 91.00 73 ASP A CA 1
ATOM 592 C C . ASP A 1 73 ? 14.316 -3.615 -14.536 1.00 91.00 73 ASP A C 1
ATOM 594 O O . ASP A 1 73 ? 13.256 -3.695 -13.908 1.00 91.00 73 ASP A O 1
ATOM 598 N N . VAL A 1 74 ? 15.450 -3.240 -13.924 1.00 92.38 74 VAL A N 1
ATOM 599 C CA . VAL A 1 74 ? 15.493 -2.851 -12.501 1.00 92.38 74 VAL A CA 1
ATOM 600 C C . VAL A 1 74 ? 14.695 -1.570 -12.250 1.00 92.38 74 VAL A C 1
ATOM 602 O O . VAL A 1 74 ? 13.971 -1.482 -11.258 1.00 92.38 74 VAL A O 1
ATOM 605 N N . GLY A 1 75 ? 14.808 -0.572 -13.128 1.00 90.69 75 GLY A N 1
ATOM 606 C CA . GLY A 1 75 ? 14.069 0.683 -13.010 1.00 90.69 75 GLY A CA 1
ATOM 607 C C . GLY A 1 75 ? 12.552 0.497 -13.083 1.00 90.69 75 GLY A C 1
ATOM 608 O O . GLY A 1 75 ? 11.840 1.084 -12.269 1.00 90.69 75 GLY A O 1
ATOM 609 N N . GLU A 1 76 ? 12.064 -0.366 -13.975 1.00 90.25 76 GLU A N 1
ATOM 610 C CA . GLU A 1 76 ? 10.645 -0.737 -14.067 1.00 90.25 76 GLU A CA 1
ATOM 611 C C . GLU A 1 76 ? 10.140 -1.402 -12.786 1.00 90.25 76 GLU A C 1
ATOM 613 O O . GLU A 1 76 ? 9.057 -1.078 -12.310 1.00 90.25 76 GLU A O 1
ATOM 618 N N . CYS A 1 77 ? 10.942 -2.278 -12.173 1.00 87.75 77 CYS A N 1
ATOM 619 C CA . CYS A 1 77 ? 10.563 -2.924 -10.915 1.00 87.75 77 CYS A CA 1
ATOM 620 C C . CYS A 1 77 ? 10.483 -1.939 -9.737 1.00 87.75 77 CYS A C 1
ATOM 622 O O . CYS A 1 77 ? 9.793 -2.199 -8.752 1.00 87.75 77 CYS A O 1
ATOM 624 N N . MET A 1 78 ? 11.221 -0.829 -9.804 1.00 89.69 78 MET A N 1
ATOM 625 C CA . MET A 1 78 ? 11.253 0.176 -8.745 1.00 89.69 78 MET A CA 1
ATOM 626 C C . MET A 1 78 ? 10.105 1.177 -8.847 1.00 89.69 78 MET A C 1
ATOM 628 O O . MET A 1 78 ? 9.516 1.534 -7.826 1.00 89.69 78 MET A O 1
ATOM 632 N N . SER A 1 79 ? 9.827 1.694 -10.045 1.00 85.19 79 SER A N 1
ATOM 633 C CA . SER A 1 79 ? 8.811 2.728 -10.227 1.00 85.19 79 SER A CA 1
ATOM 634 C C . SER A 1 79 ? 8.333 2.815 -11.670 1.00 85.19 79 SER A C 1
ATOM 636 O O . SER A 1 79 ? 9.105 3.140 -12.571 1.00 85.19 79 SER A O 1
ATOM 638 N N . ASP A 1 80 ? 7.018 2.692 -11.856 1.00 81.19 80 ASP A N 1
ATOM 639 C CA . ASP A 1 80 ? 6.338 2.908 -13.140 1.00 81.19 80 ASP A CA 1
ATOM 640 C C . ASP A 1 80 ? 6.496 4.348 -13.674 1.00 81.19 80 ASP A C 1
ATOM 642 O O . ASP A 1 80 ? 6.207 4.629 -14.837 1.00 81.19 80 ASP A O 1
ATOM 646 N N . GLN A 1 81 ? 6.942 5.290 -12.833 1.00 80.44 81 GLN A N 1
ATOM 647 C CA . GLN A 1 81 ? 7.146 6.694 -13.209 1.00 80.44 81 GLN A CA 1
ATOM 648 C C . GLN A 1 81 ? 8.519 6.951 -13.848 1.00 80.44 81 GLN A C 1
ATOM 650 O O . GLN A 1 81 ? 8.753 8.032 -14.398 1.00 80.44 81 GLN A O 1
ATOM 655 N N . LEU A 1 82 ? 9.440 5.981 -13.801 1.00 83.06 82 LEU A N 1
ATOM 656 C CA . LEU A 1 82 ? 10.737 6.091 -14.460 1.00 83.06 82 LEU A CA 1
ATOM 657 C C . LEU A 1 82 ? 10.563 5.933 -15.975 1.00 83.06 82 LEU A C 1
ATOM 659 O O . LEU A 1 82 ? 10.546 4.832 -16.516 1.00 83.06 82 LEU A O 1
ATOM 663 N N . THR A 1 83 ? 10.484 7.060 -16.685 1.00 81.00 83 THR A N 1
ATOM 664 C CA . THR A 1 83 ? 10.481 7.082 -18.157 1.00 81.00 83 THR A CA 1
ATOM 665 C C . THR A 1 83 ? 11.672 6.317 -18.722 1.00 81.00 83 THR A C 1
ATOM 667 O O . THR A 1 83 ? 12.822 6.655 -18.416 1.00 81.00 83 THR A O 1
ATOM 670 N N . LYS A 1 84 ? 11.387 5.346 -19.597 1.00 84.12 84 LYS A N 1
ATOM 671 C CA . LYS A 1 84 ? 12.410 4.619 -20.347 1.00 84.12 84 LYS A CA 1
ATOM 672 C C . LYS A 1 84 ? 13.241 5.596 -21.180 1.00 84.12 84 LYS A C 1
ATOM 674 O O . LYS A 1 84 ? 12.666 6.404 -21.915 1.00 84.12 84 LYS A O 1
ATOM 679 N N . PRO A 1 85 ? 14.575 5.543 -21.090 1.00 80.38 85 PRO A N 1
ATOM 680 C CA . PRO A 1 85 ? 15.418 6.330 -21.968 1.00 80.38 85 PRO A CA 1
ATOM 681 C C . PRO A 1 85 ? 15.226 5.892 -23.430 1.00 80.38 85 PRO A C 1
ATOM 683 O O . PRO A 1 85 ? 15.236 4.704 -23.740 1.00 80.38 85 PRO A O 1
ATOM 686 N N . SER A 1 86 ? 15.027 6.864 -24.325 1.00 70.38 86 SER A N 1
ATOM 687 C CA . SER A 1 86 ? 14.946 6.644 -25.773 1.00 70.38 86 SER A CA 1
ATOM 688 C C . SER A 1 86 ? 16.341 6.747 -26.378 1.00 70.38 86 SER A C 1
ATOM 690 O O . SER A 1 86 ? 17.009 7.764 -26.191 1.00 70.38 86 SER A O 1
ATOM 692 N N . PHE A 1 87 ? 16.763 5.733 -27.133 1.00 67.06 87 PHE A N 1
ATOM 693 C CA . PHE A 1 87 ? 18.093 5.688 -27.741 1.00 67.06 87 PHE A CA 1
ATOM 694 C C . PHE A 1 87 ? 18.015 5.911 -29.255 1.00 67.06 87 PHE A C 1
ATOM 696 O O . PHE A 1 87 ? 17.298 5.205 -29.965 1.00 67.06 87 PHE A O 1
ATOM 703 N N . GLY A 1 88 ? 18.752 6.914 -29.740 1.00 58.28 88 GLY A N 1
ATOM 704 C CA . GLY A 1 88 ? 19.089 7.068 -31.156 1.00 58.28 88 GLY A CA 1
ATOM 705 C C . GLY A 1 88 ? 20.257 6.141 -31.487 1.00 58.28 88 GLY A C 1
ATOM 706 O O . GLY A 1 88 ? 21.143 5.981 -30.660 1.00 58.28 88 GLY A O 1
ATOM 707 N N . GLY A 1 89 ? 20.216 5.485 -32.648 1.00 57.91 89 GLY A N 1
ATOM 708 C CA . GLY A 1 89 ? 21.052 4.327 -32.987 1.00 57.91 89 GLY A CA 1
ATOM 709 C C . GLY A 1 89 ? 22.557 4.425 -32.678 1.00 57.91 89 GLY A C 1
ATOM 710 O O . GLY A 1 89 ? 23.140 5.504 -32.649 1.00 57.91 89 GLY A O 1
ATOM 711 N N . ALA A 1 90 ? 23.146 3.232 -32.530 1.00 56.44 90 ALA A N 1
ATOM 712 C CA . ALA A 1 90 ? 24.467 2.814 -32.029 1.00 56.44 90 ALA A CA 1
ATOM 713 C C . ALA A 1 90 ? 25.756 3.529 -32.519 1.00 56.44 90 ALA A C 1
ATOM 715 O O . ALA A 1 90 ? 26.858 2.988 -32.387 1.00 56.44 90 ALA A O 1
ATOM 716 N N . GLU A 1 91 ? 25.681 4.716 -33.117 1.00 62.66 91 GLU A N 1
ATOM 717 C CA . GLU A 1 91 ? 26.849 5.415 -33.654 1.00 62.66 91 GLU A CA 1
ATOM 718 C C . GLU A 1 91 ? 27.566 6.301 -32.625 1.00 62.66 91 GLU A C 1
ATOM 720 O O . GLU A 1 91 ? 28.757 6.570 -32.808 1.00 62.66 91 GLU A O 1
ATOM 725 N N . ARG A 1 92 ? 26.906 6.698 -31.523 1.00 72.38 92 ARG A N 1
ATOM 726 C CA . ARG A 1 92 ? 27.451 7.643 -30.526 1.00 72.38 92 ARG A CA 1
ATOM 727 C C . ARG A 1 92 ? 27.409 7.080 -29.099 1.00 72.38 92 ARG A C 1
ATOM 729 O O . ARG A 1 92 ? 26.580 7.472 -28.284 1.00 72.38 92 ARG A O 1
ATOM 736 N N . LEU A 1 93 ? 28.366 6.202 -28.785 1.00 72.75 93 LEU A N 1
ATOM 737 C CA . LEU A 1 93 ? 28.538 5.594 -27.452 1.00 72.75 93 LEU A CA 1
ATOM 738 C C . LEU A 1 93 ? 28.554 6.632 -26.308 1.00 72.75 93 LEU A C 1
ATOM 740 O O . LEU A 1 93 ? 27.979 6.390 -25.251 1.00 72.75 93 LEU A O 1
ATOM 744 N N . ASP A 1 94 ? 29.152 7.809 -26.515 1.00 79.44 94 ASP A N 1
ATOM 745 C CA . ASP A 1 94 ? 29.231 8.867 -25.491 1.00 79.44 94 ASP A CA 1
ATOM 746 C C . ASP A 1 94 ? 27.856 9.432 -25.081 1.00 79.44 94 ASP A C 1
ATOM 748 O O . ASP A 1 94 ? 27.641 9.831 -23.926 1.00 79.44 94 ASP A O 1
ATOM 752 N N . GLU A 1 95 ? 26.899 9.450 -26.012 1.00 81.75 95 GLU A N 1
ATOM 753 C CA . GLU A 1 95 ? 25.527 9.884 -25.744 1.00 81.75 95 GLU A CA 1
ATOM 754 C C . GLU A 1 95 ? 24.781 8.818 -24.942 1.00 81.75 95 GLU A C 1
ATOM 756 O O . GLU A 1 95 ? 24.154 9.144 -23.931 1.00 81.75 95 GLU A O 1
ATOM 761 N N . GLU A 1 96 ? 24.942 7.541 -25.304 1.00 78.69 96 GLU A N 1
ATOM 762 C CA . GLU A 1 96 ? 24.385 6.401 -24.564 1.00 78.69 96 GLU A CA 1
ATOM 763 C C . GLU A 1 96 ? 24.894 6.367 -23.115 1.00 78.69 96 GLU A C 1
ATOM 765 O O . GLU A 1 96 ? 24.101 6.227 -22.180 1.00 78.69 96 GLU A O 1
ATOM 770 N N . PHE A 1 97 ? 26.192 6.605 -22.896 1.00 84.50 97 PHE A N 1
ATOM 771 C CA . PHE A 1 97 ? 26.775 6.724 -21.554 1.00 84.50 97 PHE A CA 1
ATOM 772 C C . PHE A 1 97 ? 26.169 7.872 -20.746 1.00 84.50 97 PHE A C 1
ATOM 774 O O . PHE A 1 97 ? 25.976 7.770 -19.531 1.00 84.50 97 PHE A O 1
ATOM 781 N N . THR A 1 98 ? 25.891 9.002 -21.388 1.00 88.06 98 THR A N 1
ATOM 782 C CA . THR A 1 98 ? 25.291 10.154 -20.709 1.00 88.06 98 THR A CA 1
ATOM 783 C C . THR A 1 98 ? 23.840 9.871 -20.331 1.00 88.06 98 THR A C 1
ATOM 785 O O . THR A 1 98 ? 23.449 10.133 -19.191 1.00 88.06 98 THR A O 1
ATOM 788 N N . VAL A 1 99 ? 23.076 9.246 -21.228 1.00 84.81 99 VAL A N 1
ATOM 789 C CA . VAL A 1 99 ? 21.706 8.797 -20.960 1.00 84.81 99 VAL A CA 1
ATOM 790 C C . VAL A 1 99 ? 21.675 7.764 -19.828 1.00 84.81 99 VAL A C 1
ATOM 792 O O . VAL A 1 99 ? 20.889 7.922 -18.892 1.00 84.81 99 VAL A O 1
ATOM 795 N N . MET A 1 100 ? 22.575 6.773 -19.840 1.00 88.00 100 MET A N 1
ATOM 796 C CA . MET A 1 100 ? 22.700 5.785 -18.764 1.00 88.00 100 MET A CA 1
ATOM 797 C C . MET A 1 100 ? 22.985 6.456 -17.416 1.00 88.00 100 MET A C 1
ATOM 799 O O . MET A 1 100 ? 22.304 6.180 -16.430 1.00 88.00 100 MET A O 1
ATOM 803 N N . ARG A 1 101 ? 23.962 7.372 -17.355 1.00 90.31 101 ARG A N 1
ATOM 804 C CA . ARG A 1 101 ? 24.314 8.082 -16.111 1.00 90.31 101 ARG A CA 1
ATOM 805 C C . ARG A 1 101 ? 23.141 8.883 -15.547 1.00 90.31 101 ARG A C 1
ATOM 807 O O . ARG A 1 101 ? 22.917 8.874 -14.333 1.00 90.31 101 ARG A O 1
ATOM 814 N N . LEU A 1 102 ? 22.390 9.573 -16.404 1.00 88.94 102 LEU A N 1
ATOM 815 C CA . LEU A 1 102 ? 21.195 10.309 -15.988 1.00 88.94 102 LEU A CA 1
ATOM 816 C C . LEU A 1 102 ? 20.096 9.368 -15.489 1.00 88.94 102 LEU A C 1
ATOM 818 O O . LEU A 1 102 ? 19.489 9.647 -14.455 1.00 88.94 102 LEU A O 1
ATOM 822 N N . TYR A 1 103 ? 19.873 8.245 -16.176 1.00 91.00 103 TYR A N 1
ATOM 823 C CA . TYR A 1 103 ? 18.897 7.242 -15.758 1.00 91.00 103 TYR A CA 1
ATOM 824 C C . TYR A 1 103 ? 19.257 6.637 -14.394 1.00 91.00 103 TYR A C 1
ATOM 826 O O . TYR A 1 103 ? 18.434 6.672 -13.483 1.00 91.00 103 TYR A O 1
ATOM 834 N N . ILE A 1 104 ? 20.516 6.234 -14.189 1.00 93.00 104 ILE A N 1
ATOM 835 C CA . ILE A 1 104 ? 21.031 5.770 -12.889 1.00 93.00 104 ILE A CA 1
ATOM 836 C C . ILE A 1 104 ? 20.841 6.838 -11.803 1.00 93.00 104 ILE A C 1
ATOM 838 O O . ILE A 1 104 ? 20.459 6.522 -10.677 1.00 93.00 104 ILE A O 1
ATOM 842 N N . SER A 1 105 ? 21.089 8.114 -12.117 1.00 94.00 105 SER A N 1
ATOM 843 C CA . SER A 1 105 ? 20.918 9.210 -11.151 1.00 94.00 105 SER A CA 1
ATOM 844 C C . SER A 1 105 ? 19.459 9.365 -10.714 1.00 94.00 105 SER A C 1
ATOM 846 O O . SER A 1 105 ? 19.206 9.540 -9.521 1.00 94.00 105 SER A O 1
ATOM 848 N N . LYS A 1 106 ? 18.507 9.233 -11.649 1.00 91.94 106 LYS A N 1
ATOM 849 C CA . LYS A 1 106 ? 17.065 9.216 -11.356 1.00 91.94 106 LYS A CA 1
ATOM 850 C C . LYS A 1 106 ? 16.653 7.970 -10.569 1.00 91.94 106 LYS A C 1
ATOM 852 O O . LYS A 1 106 ? 15.979 8.088 -9.551 1.00 91.94 106 LYS A O 1
ATOM 857 N N . MET A 1 107 ? 17.115 6.785 -10.970 1.00 94.25 107 MET A N 1
ATOM 858 C CA . MET A 1 107 ? 16.880 5.550 -10.214 1.00 94.25 107 MET A CA 1
ATOM 859 C C . MET A 1 107 ? 17.406 5.663 -8.783 1.00 94.25 107 MET A C 1
ATOM 861 O O . MET A 1 107 ? 16.739 5.251 -7.844 1.00 94.25 107 MET A O 1
ATOM 865 N N . LYS A 1 108 ? 18.573 6.283 -8.580 1.00 94.56 108 LYS A N 1
ATOM 866 C CA . LYS A 1 108 ? 19.144 6.515 -7.249 1.00 94.56 108 LYS A CA 1
ATOM 867 C C . LYS A 1 108 ? 18.269 7.432 -6.393 1.00 94.56 108 LYS A C 1
ATOM 869 O O . LYS A 1 108 ? 18.167 7.204 -5.187 1.00 94.56 108 LYS A O 1
ATOM 874 N N . THR A 1 109 ? 17.670 8.478 -6.965 1.00 93.75 109 THR A N 1
ATOM 875 C CA . THR A 1 109 ? 16.743 9.344 -6.217 1.00 93.75 109 THR A CA 1
ATOM 876 C C . THR A 1 109 ? 15.452 8.613 -5.866 1.00 93.75 109 THR A C 1
ATOM 878 O O . THR A 1 109 ? 15.025 8.688 -4.714 1.00 93.75 109 THR A O 1
ATOM 881 N N . GLU A 1 110 ? 14.899 7.830 -6.794 1.00 93.44 110 GLU A N 1
ATOM 882 C CA . GLU A 1 110 ? 13.723 6.992 -6.531 1.00 93.44 110 GLU A CA 1
ATOM 883 C C . GLU A 1 110 ? 14.012 5.917 -5.476 1.00 93.44 110 GLU A C 1
ATOM 885 O O . GLU A 1 110 ? 13.242 5.754 -4.534 1.00 93.44 110 GLU A O 1
ATOM 890 N N . ALA A 1 111 ? 15.175 5.260 -5.542 1.00 94.44 111 ALA A N 1
ATOM 891 C CA . ALA A 1 111 ? 15.622 4.287 -4.544 1.00 94.44 111 ALA A CA 1
ATOM 892 C C . ALA A 1 111 ? 15.629 4.883 -3.134 1.00 94.44 111 ALA A C 1
ATOM 894 O O . ALA A 1 111 ? 15.147 4.261 -2.191 1.00 94.44 111 ALA A O 1
ATOM 895 N N . LYS A 1 112 ? 16.160 6.103 -2.981 1.00 95.81 112 LYS A N 1
ATOM 896 C CA . LYS A 1 112 ? 16.188 6.807 -1.691 1.00 95.81 112 LYS A CA 1
ATOM 897 C C . LYS A 1 112 ? 14.787 7.176 -1.206 1.00 95.81 112 LYS A C 1
ATOM 899 O O . LYS A 1 112 ? 14.513 7.061 -0.013 1.00 95.81 112 LYS A O 1
ATOM 904 N N . SER A 1 113 ? 13.913 7.606 -2.114 1.00 93.31 113 SER A N 1
ATOM 905 C CA . SER A 1 113 ? 12.513 7.913 -1.805 1.00 93.31 113 SER A CA 1
ATOM 906 C C . SER A 1 113 ? 11.771 6.667 -1.308 1.00 93.31 113 SER A C 1
ATOM 908 O O . SER A 1 113 ? 11.186 6.677 -0.222 1.00 93.31 113 SER A O 1
ATOM 910 N N . LEU A 1 114 ? 11.889 5.554 -2.039 1.00 94.00 114 LEU A N 1
ATOM 911 C CA . LEU A 1 114 ? 11.324 4.260 -1.660 1.00 94.00 114 LEU A CA 1
ATOM 912 C C . LEU A 1 114 ? 11.896 3.758 -0.336 1.00 94.00 114 LEU A C 1
ATOM 914 O O . LEU A 1 114 ? 11.132 3.344 0.528 1.00 94.00 114 LEU A O 1
ATOM 918 N N . GLN A 1 115 ? 13.210 3.859 -0.130 1.00 95.62 115 GLN A N 1
ATOM 919 C CA . GLN A 1 115 ? 13.851 3.492 1.133 1.00 95.62 115 GLN A CA 1
ATOM 920 C C . GLN A 1 115 ? 13.273 4.287 2.313 1.00 95.62 115 GLN A C 1
ATOM 922 O O . GLN A 1 115 ? 12.957 3.708 3.352 1.00 95.62 115 GLN A O 1
ATOM 927 N N . SER A 1 116 ? 13.101 5.603 2.152 1.00 96.25 116 SER A N 1
ATOM 928 C CA . SER A 1 116 ? 12.491 6.464 3.171 1.00 96.25 116 SER A CA 1
ATOM 929 C C . SER A 1 116 ? 11.044 6.056 3.461 1.00 96.25 116 SER A C 1
ATOM 931 O O . SER A 1 116 ? 10.647 5.957 4.621 1.00 96.25 116 SER A O 1
ATOM 933 N N . ARG A 1 117 ? 10.260 5.775 2.414 1.00 95.81 117 ARG A N 1
ATOM 934 C CA . ARG A 1 117 ? 8.863 5.343 2.539 1.00 95.81 117 ARG A CA 1
ATOM 935 C C . ARG A 1 117 ? 8.731 3.968 3.193 1.00 95.81 117 ARG A C 1
ATOM 937 O O . ARG A 1 117 ? 7.857 3.794 4.034 1.00 95.81 117 ARG A O 1
ATOM 944 N N . VAL A 1 118 ? 9.594 3.010 2.854 1.00 96.50 118 VAL A N 1
ATOM 945 C CA . VAL A 1 118 ? 9.627 1.683 3.492 1.00 96.50 118 VAL A CA 1
ATOM 946 C C . VAL A 1 118 ? 9.935 1.820 4.978 1.00 96.50 118 VAL A C 1
ATOM 948 O O . VAL A 1 118 ? 9.204 1.269 5.793 1.00 96.50 118 VAL A O 1
ATOM 951 N N . ARG A 1 119 ? 10.941 2.623 5.342 1.00 96.62 119 ARG A N 1
ATOM 952 C CA . ARG A 1 119 ? 11.275 2.874 6.747 1.00 96.62 119 ARG A CA 1
ATOM 953 C C . ARG A 1 119 ? 10.098 3.473 7.522 1.00 96.62 119 ARG A C 1
ATOM 955 O O . ARG A 1 119 ? 9.797 3.019 8.620 1.00 96.62 119 ARG A O 1
ATOM 962 N N . GLN A 1 120 ? 9.404 4.451 6.940 1.00 96.25 120 GLN A N 1
ATOM 963 C CA . GLN A 1 120 ? 8.210 5.033 7.555 1.00 96.25 120 GLN A CA 1
ATOM 964 C C . GLN A 1 120 ? 7.106 3.981 7.757 1.00 96.25 120 GLN A C 1
ATOM 966 O O . GLN A 1 120 ? 6.544 3.882 8.845 1.00 96.25 120 GLN A O 1
ATOM 971 N N . LEU A 1 121 ? 6.823 3.162 6.738 1.00 96.25 121 LEU A N 1
ATOM 972 C CA . LEU A 1 121 ? 5.829 2.090 6.837 1.00 96.25 121 LEU A CA 1
ATOM 973 C C . LEU A 1 121 ? 6.213 1.038 7.887 1.00 96.25 121 LEU A C 1
ATOM 975 O O . LEU A 1 121 ? 5.341 0.500 8.563 1.00 96.25 121 LEU A O 1
ATOM 979 N N . GLU A 1 122 ? 7.502 0.744 8.060 1.00 96.06 122 GLU A N 1
ATOM 980 C CA . GLU A 1 122 ? 7.982 -0.137 9.128 1.00 96.06 122 GLU A CA 1
ATOM 981 C C . GLU A 1 122 ? 7.751 0.466 10.518 1.00 96.06 122 GLU A C 1
ATOM 983 O O . GLU A 1 122 ? 7.281 -0.240 11.414 1.00 96.06 122 GLU A O 1
ATOM 988 N N . GLU A 1 123 ? 8.031 1.758 10.697 1.00 95.19 123 GLU A N 1
ATOM 989 C CA . GLU A 1 123 ? 7.775 2.486 11.944 1.00 95.19 123 GLU A CA 1
ATOM 990 C C . GLU A 1 123 ? 6.270 2.515 12.273 1.00 95.19 123 GLU A C 1
ATOM 992 O O . GLU A 1 123 ? 5.874 2.182 13.395 1.00 95.19 123 GLU A O 1
ATOM 997 N N . GLU A 1 124 ? 5.418 2.815 11.289 1.00 94.06 124 GLU A N 1
ATOM 998 C CA . GLU A 1 124 ? 3.954 2.770 11.414 1.00 94.06 124 GLU A CA 1
ATOM 999 C C . GLU A 1 124 ? 3.458 1.353 11.734 1.00 94.06 124 GLU A C 1
ATOM 1001 O O . GLU A 1 124 ? 2.668 1.162 12.662 1.00 94.06 124 GLU A O 1
ATOM 1006 N N . ARG A 1 125 ? 3.969 0.326 11.041 1.00 95.25 125 ARG A N 1
ATOM 1007 C CA . ARG A 1 125 ? 3.638 -1.083 11.310 1.00 95.25 125 ARG A CA 1
ATOM 1008 C C . ARG A 1 125 ? 3.960 -1.460 12.753 1.00 95.25 125 ARG A C 1
ATOM 1010 O O . ARG A 1 125 ? 3.146 -2.108 13.408 1.00 95.25 125 ARG A O 1
ATOM 1017 N N . VAL A 1 126 ? 5.124 -1.060 13.269 1.00 95.88 126 VAL A N 1
ATOM 1018 C CA . VAL A 1 126 ? 5.504 -1.323 14.667 1.00 95.88 126 VAL A CA 1
ATOM 1019 C C . VAL A 1 126 ? 4.520 -0.658 15.633 1.00 95.88 126 VAL A C 1
ATOM 1021 O O . VAL A 1 126 ? 4.087 -1.300 16.592 1.00 95.88 126 VAL A O 1
ATOM 1024 N N . GLN A 1 127 ? 4.116 0.586 15.371 1.00 95.38 127 GLN A N 1
ATOM 1025 C CA . GLN A 1 127 ? 3.122 1.287 16.191 1.00 95.38 127 GLN A CA 1
ATOM 1026 C C . GLN A 1 127 ? 1.751 0.597 16.155 1.00 95.38 127 GLN A C 1
ATOM 1028 O O . GLN A 1 127 ? 1.140 0.396 17.207 1.00 95.38 127 GLN A O 1
ATOM 1033 N N . HIS A 1 128 ? 1.286 0.177 14.975 1.00 92.56 128 HIS A N 1
ATOM 1034 C CA . HIS A 1 128 ? 0.030 -0.558 14.820 1.00 92.56 128 HIS A CA 1
ATOM 1035 C C . HIS A 1 128 ? 0.046 -1.893 15.568 1.00 92.56 128 HIS A C 1
ATOM 1037 O O . HIS A 1 128 ? -0.901 -2.193 16.292 1.00 92.56 128 HIS A O 1
ATOM 1043 N N . VAL A 1 129 ? 1.138 -2.658 15.480 1.00 95.75 129 VAL A N 1
ATOM 1044 C CA . VAL A 1 129 ? 1.297 -3.917 16.229 1.00 95.75 129 VAL A CA 1
ATOM 1045 C C . VAL A 1 129 ? 1.276 -3.671 17.740 1.00 95.75 129 VAL A C 1
ATOM 1047 O O . VAL A 1 129 ? 0.660 -4.434 18.482 1.00 95.75 129 VAL A O 1
ATOM 1050 N N . GLN A 1 130 ? 1.912 -2.602 18.226 1.00 95.50 130 GLN A N 1
ATOM 1051 C CA . GLN A 1 130 ? 1.855 -2.248 19.648 1.00 95.50 130 GLN A CA 1
ATOM 1052 C C . GLN A 1 130 ? 0.443 -1.856 20.097 1.00 95.50 130 GLN A C 1
ATOM 1054 O O . GLN A 1 130 ? 0.043 -2.202 21.208 1.00 95.50 130 GLN A O 1
ATOM 1059 N N . LEU A 1 131 ? -0.308 -1.132 19.262 1.00 95.75 131 LEU A N 1
ATOM 1060 C CA . LEU A 1 131 ? -1.693 -0.769 19.558 1.00 95.75 131 LEU A CA 1
ATOM 1061 C C . LEU A 1 131 ? -2.604 -2.001 19.576 1.00 95.75 131 LEU A C 1
ATOM 1063 O O . LEU A 1 131 ? -3.417 -2.127 20.488 1.00 95.75 131 LEU A O 1
ATOM 1067 N N . LEU A 1 132 ? -2.420 -2.922 18.626 1.00 94.00 132 LEU A N 1
ATOM 1068 C CA . LEU A 1 132 ? -3.143 -4.191 18.580 1.00 94.00 132 LEU A CA 1
ATOM 1069 C C . LEU A 1 132 ? -2.911 -4.999 19.860 1.00 94.00 132 LEU A C 1
ATOM 1071 O O . LEU A 1 132 ? -3.873 -5.379 20.513 1.00 94.00 132 LEU A O 1
ATOM 1075 N N . ARG A 1 133 ? -1.650 -5.160 20.287 1.00 95.81 133 ARG A N 1
ATOM 1076 C CA . ARG A 1 133 ? -1.318 -5.857 21.543 1.00 95.81 133 ARG A CA 1
ATOM 1077 C C . ARG A 1 133 ? -1.992 -5.229 22.762 1.00 95.81 133 ARG A C 1
ATOM 1079 O O . ARG A 1 133 ? -2.519 -5.945 23.602 1.00 95.81 133 ARG A O 1
ATOM 1086 N N . LYS A 1 134 ? -2.021 -3.893 22.849 1.00 95.94 134 LYS A N 1
ATOM 1087 C CA . LYS A 1 134 ? -2.726 -3.193 23.938 1.00 95.94 134 LYS A CA 1
ATOM 1088 C C . LYS A 1 134 ? -4.228 -3.478 23.919 1.00 95.94 134 LYS A C 1
ATOM 1090 O O . LYS A 1 134 ? -4.796 -3.739 24.969 1.00 95.94 134 LYS A O 1
ATOM 1095 N N . SER A 1 135 ? -4.850 -3.461 22.740 1.00 91.12 135 SER A N 1
ATOM 1096 C CA . SER A 1 135 ? -6.274 -3.782 22.588 1.00 91.12 135 SER A CA 1
ATOM 1097 C C . SER A 1 135 ? -6.578 -5.249 22.921 1.00 91.12 135 SER A C 1
ATOM 1099 O O . SER A 1 135 ? -7.596 -5.533 23.552 1.00 91.12 135 SER A O 1
ATOM 1101 N N . GLU A 1 136 ? -5.691 -6.179 22.560 1.00 94.94 136 GLU A N 1
ATOM 1102 C CA . GLU A 1 136 ? -5.794 -7.591 22.945 1.00 94.94 136 GLU A CA 1
ATOM 1103 C C . GLU A 1 136 ? -5.692 -7.774 24.464 1.00 94.94 136 GLU A C 1
ATOM 1105 O O . GLU A 1 136 ? -6.466 -8.536 25.043 1.00 94.94 136 GLU A O 1
ATOM 1110 N N . ASP A 1 137 ? -4.770 -7.072 25.125 1.00 96.94 137 ASP A N 1
ATOM 1111 C CA . ASP A 1 137 ? -4.609 -7.137 26.579 1.00 96.94 137 ASP A CA 1
ATOM 1112 C C . ASP A 1 137 ? -5.814 -6.529 27.315 1.00 96.94 137 ASP A C 1
ATOM 1114 O O . ASP A 1 137 ? -6.331 -7.145 28.248 1.00 96.94 137 ASP A O 1
ATOM 1118 N N . GLU A 1 138 ? -6.333 -5.387 26.849 1.00 95.81 138 GLU A N 1
ATOM 1119 C CA . GLU A 1 138 ? -7.581 -4.795 27.359 1.00 95.81 138 GLU A CA 1
ATOM 1120 C C . GLU A 1 138 ? -8.772 -5.753 27.168 1.00 95.81 138 GLU A C 1
ATOM 1122 O O . GLU A 1 138 ? -9.589 -5.928 28.074 1.00 95.81 138 GLU A O 1
ATOM 1127 N N . SER A 1 139 ? -8.843 -6.446 26.028 1.00 92.56 139 SER A N 1
ATOM 1128 C CA . SER A 1 139 ? -9.889 -7.442 25.761 1.00 92.56 139 SER A CA 1
ATOM 1129 C C . SER A 1 139 ? -9.800 -8.642 26.710 1.00 92.56 139 SER A C 1
ATOM 1131 O O . SER A 1 139 ? -10.822 -9.092 27.230 1.00 92.56 139 SER A O 1
ATOM 1133 N N . LYS A 1 140 ? -8.590 -9.142 26.997 1.00 97.19 140 LYS A N 1
ATOM 1134 C CA . LYS A 1 140 ? -8.371 -10.223 27.978 1.00 97.19 140 LYS A CA 1
ATOM 1135 C C . LYS A 1 140 ? -8.757 -9.795 29.394 1.00 97.19 140 LYS A C 1
ATOM 1137 O O . LYS A 1 140 ? -9.360 -10.581 30.130 1.00 97.19 140 LYS A O 1
ATOM 1142 N N . GLU A 1 141 ? -8.432 -8.561 29.779 1.00 96.44 141 GLU A N 1
ATOM 1143 C CA . GLU A 1 141 ? -8.811 -8.004 31.080 1.00 96.44 141 GLU A CA 1
ATOM 1144 C C . GLU A 1 141 ? -10.338 -7.925 31.219 1.00 96.44 141 GLU A C 1
ATOM 1146 O O . GLU A 1 141 ? -10.898 -8.394 32.215 1.00 96.44 141 GLU A O 1
ATOM 1151 N N . LEU A 1 142 ? -11.026 -7.408 30.194 1.00 95.06 142 LE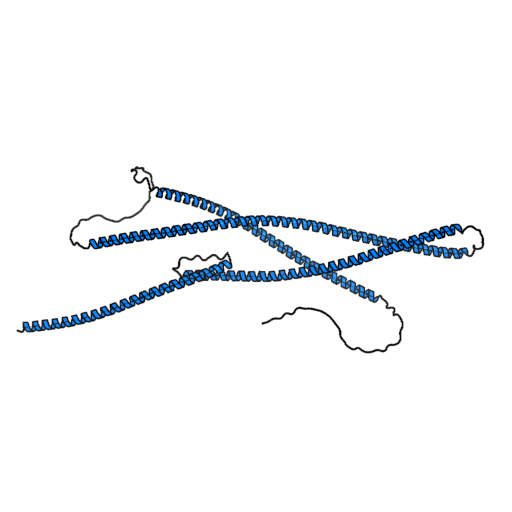U A N 1
ATOM 1152 C CA . LEU A 1 142 ? -12.489 -7.346 30.162 1.00 95.06 142 LEU A CA 1
ATOM 1153 C C . LEU A 1 142 ? -13.127 -8.735 30.214 1.00 95.06 142 LEU A C 1
ATOM 1155 O O . LEU A 1 142 ? -14.066 -8.936 30.982 1.00 95.06 142 LEU A O 1
ATOM 1159 N N . HIS A 1 143 ? -12.597 -9.702 29.465 1.00 96.62 143 HIS A N 1
ATOM 1160 C CA . HIS A 1 143 ? -13.087 -11.078 29.484 1.00 96.62 143 HIS A CA 1
ATOM 1161 C C . HIS A 1 143 ? -12.960 -11.711 30.878 1.00 96.62 143 HIS A C 1
ATOM 1163 O O . HIS A 1 143 ? -13.917 -12.277 31.401 1.00 96.62 143 HIS A O 1
ATOM 1169 N N . THR A 1 144 ? -11.812 -11.526 31.538 1.00 96.94 144 THR A N 1
ATOM 1170 C CA . THR A 1 144 ? -11.591 -12.016 32.909 1.00 96.94 144 THR A CA 1
ATOM 1171 C C . THR A 1 144 ? -12.549 -11.354 33.904 1.00 96.94 144 THR A C 1
ATOM 1173 O O . THR A 1 144 ? -13.070 -12.005 34.813 1.00 96.94 144 THR A O 1
ATOM 1176 N N . ARG A 1 145 ? -12.824 -10.055 33.733 1.00 97.56 145 ARG A N 1
ATOM 1177 C CA . ARG A 1 145 ? -13.781 -9.321 34.569 1.00 97.56 145 ARG A CA 1
ATOM 1178 C C . ARG A 1 145 ? -15.216 -9.801 34.363 1.00 97.56 145 ARG A C 1
ATOM 1180 O O . ARG A 1 145 ? -15.927 -9.941 35.357 1.00 97.56 145 ARG A O 1
ATOM 1187 N N . LEU A 1 146 ? -15.631 -10.042 33.119 1.00 94.31 146 LEU A N 1
ATOM 1188 C CA . LEU A 1 146 ? -16.939 -10.616 32.801 1.00 94.31 146 LEU A CA 1
ATOM 1189 C C . LEU A 1 146 ? -17.090 -11.987 33.450 1.00 94.31 146 LEU A C 1
ATOM 1191 O O . LEU A 1 146 ? -18.026 -12.176 34.220 1.00 94.31 146 LEU A O 1
ATOM 1195 N N . HIS A 1 147 ? -16.108 -12.871 33.275 1.00 97.31 147 HIS A N 1
ATOM 1196 C CA . HIS A 1 147 ? -16.118 -14.185 33.910 1.00 97.31 147 HIS A CA 1
ATOM 1197 C C . HIS A 1 147 ? -16.227 -14.096 35.443 1.00 97.31 147 HIS A C 1
ATOM 1199 O O . HIS A 1 147 ? -17.020 -14.787 36.079 1.00 97.31 147 HIS A O 1
ATOM 1205 N N . GLY A 1 148 ? -15.495 -13.166 36.065 1.00 96.38 148 GLY A N 1
ATOM 1206 C CA . GLY A 1 148 ? -15.609 -12.914 37.503 1.00 96.38 148 GLY A CA 1
ATOM 1207 C C . GLY A 1 148 ? -16.986 -12.393 37.946 1.00 96.38 148 GLY A C 1
ATOM 1208 O O . GLY A 1 148 ? -17.396 -12.645 39.081 1.00 96.38 148 GLY A O 1
ATOM 1209 N N . LEU A 1 149 ? -17.703 -11.658 37.091 1.00 95.31 149 LEU A N 1
ATOM 1210 C CA . LEU A 1 149 ? -19.079 -11.219 37.349 1.00 95.31 149 LEU A CA 1
ATOM 1211 C C . LEU A 1 149 ? -20.091 -12.350 37.132 1.00 95.31 149 LEU A C 1
ATOM 1213 O O . LEU A 1 149 ? -21.009 -12.474 37.937 1.00 95.31 149 LEU A O 1
ATOM 1217 N N . GLU A 1 150 ? -19.896 -13.196 36.122 1.00 96.50 150 GLU A N 1
ATOM 1218 C CA . GLU A 1 150 ? -20.713 -14.391 35.866 1.00 96.50 150 GLU A CA 1
ATOM 1219 C C . GLU A 1 150 ? -20.688 -15.346 37.062 1.00 96.50 150 GLU A C 1
ATOM 1221 O O . GLU A 1 150 ? -21.739 -15.735 37.571 1.00 96.50 150 GLU A O 1
ATOM 1226 N N . VAL A 1 151 ? -19.496 -15.643 37.592 1.00 97.62 151 VAL A N 1
ATOM 1227 C CA . VAL A 1 151 ? -19.355 -16.481 38.794 1.00 97.62 151 VAL A CA 1
ATOM 1228 C C . VAL A 1 151 ? -20.083 -15.850 39.983 1.00 97.62 151 VAL A C 1
ATOM 1230 O O . VAL A 1 151 ? -20.813 -16.533 40.698 1.00 97.62 151 VAL A O 1
ATOM 1233 N N . LYS A 1 152 ? -19.947 -14.533 40.192 1.00 97.94 152 LYS A N 1
ATOM 1234 C CA . LYS A 1 152 ? -20.665 -13.835 41.273 1.00 97.94 152 LYS A CA 1
ATOM 1235 C C . LYS A 1 152 ? -22.180 -13.908 41.105 1.00 97.94 152 LYS A C 1
ATOM 1237 O O . LYS A 1 152 ? -22.864 -14.139 42.099 1.00 97.94 152 LYS A O 1
ATOM 1242 N N . LEU A 1 153 ? -22.692 -13.728 39.888 1.00 96.25 153 LEU A N 1
ATOM 1243 C CA . LEU A 1 153 ? -24.118 -13.863 39.591 1.00 96.25 153 LEU A CA 1
ATOM 1244 C C . LEU A 1 153 ? -24.616 -15.271 39.913 1.00 96.25 153 LEU A C 1
ATOM 1246 O O . LEU A 1 153 ? -25.623 -15.387 40.606 1.00 96.25 153 LEU A O 1
ATOM 1250 N N . SER A 1 154 ? -23.877 -16.314 39.521 1.00 97.25 154 SER A N 1
ATOM 1251 C CA . SER A 1 154 ? -24.197 -17.698 39.896 1.00 97.25 154 SER A CA 1
ATOM 1252 C C . SER A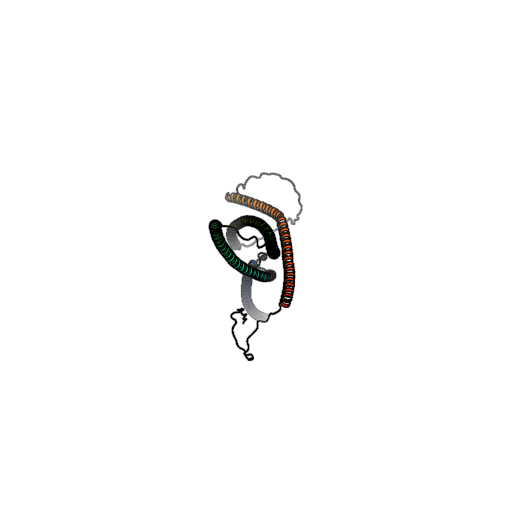 1 154 ? -24.291 -17.845 41.417 1.00 97.25 154 SER A C 1
ATOM 1254 O O . SER A 1 154 ? -25.330 -18.238 41.928 1.00 97.25 154 SER A O 1
ATOM 1256 N N . THR A 1 155 ? -23.273 -17.401 42.166 1.00 97.31 155 THR A N 1
ATOM 1257 C CA . THR A 1 155 ? -23.289 -17.536 43.637 1.00 97.31 155 THR A CA 1
ATOM 1258 C C . THR A 1 155 ? -24.387 -16.729 44.332 1.00 97.31 155 THR A C 1
ATOM 1260 O O . THR A 1 155 ? -24.836 -17.095 45.417 1.00 97.31 155 THR A O 1
ATOM 1263 N N . LEU A 1 156 ? -24.784 -15.583 43.772 1.00 96.62 156 LEU A N 1
ATOM 1264 C CA . LEU A 1 156 ? -25.887 -14.790 44.311 1.00 96.62 156 LEU A CA 1
ATOM 1265 C C . LEU A 1 156 ? -27.230 -15.441 43.997 1.00 96.62 156 LEU A C 1
ATOM 1267 O O . LEU A 1 156 ? -28.101 -15.419 44.859 1.00 96.62 156 LEU A O 1
ATOM 1271 N N . THR A 1 157 ? -27.364 -16.042 42.816 1.00 97.12 157 THR A N 1
ATOM 1272 C CA . THR A 1 157 ? -28.543 -16.826 42.428 1.00 97.12 157 THR A CA 1
ATOM 1273 C C . THR A 1 157 ? -28.723 -18.000 43.390 1.00 97.12 157 THR A C 1
ATOM 1275 O O . THR A 1 157 ? -29.768 -18.090 44.025 1.00 97.12 157 THR A O 1
ATOM 1278 N N . ASP A 1 158 ? -27.660 -18.768 43.657 1.00 96.88 158 ASP A N 1
ATOM 1279 C CA . ASP A 1 158 ? -27.696 -19.876 44.626 1.00 96.88 158 ASP A CA 1
ATOM 1280 C C . ASP A 1 158 ? -28.145 -19.413 46.027 1.00 96.88 158 ASP A C 1
ATOM 1282 O O . ASP A 1 158 ? -28.911 -20.088 46.715 1.00 96.88 158 ASP A O 1
ATOM 1286 N N . LYS A 1 159 ? -27.691 -18.231 46.472 1.00 97.25 159 LYS A N 1
ATOM 1287 C CA . LYS A 1 159 ? -28.092 -17.654 47.769 1.00 97.25 159 LYS A CA 1
ATOM 1288 C C . LYS A 1 159 ? -29.547 -17.209 47.798 1.00 97.25 159 LYS A C 1
ATOM 1290 O O . LYS A 1 159 ? -30.175 -17.294 48.855 1.00 97.25 159 LYS A O 1
ATOM 1295 N N . VAL A 1 160 ? -30.058 -16.682 46.686 1.00 97.00 160 VAL A N 1
ATOM 1296 C CA . VAL A 1 160 ? -31.471 -16.318 46.559 1.00 97.00 160 VAL A CA 1
ATOM 1297 C C . VAL A 1 160 ? -32.309 -17.585 46.677 1.00 97.00 160 VAL A C 1
ATOM 1299 O O . VAL A 1 160 ? -33.153 -17.639 47.570 1.00 97.00 160 VAL A O 1
ATOM 1302 N N . ASP A 1 161 ? -31.983 -18.630 45.920 1.00 96.25 161 ASP A N 1
ATOM 1303 C CA . ASP A 1 161 ? -32.679 -19.920 45.962 1.00 96.25 161 ASP A CA 1
ATOM 1304 C C . ASP A 1 161 ? -32.652 -20.537 47.373 1.00 96.25 161 ASP A C 1
ATOM 1306 O O . ASP A 1 161 ? -33.681 -20.964 47.902 1.00 96.25 161 ASP A O 1
ATOM 1310 N N . GLU A 1 162 ? -31.500 -20.507 48.055 1.00 97.25 162 GLU A N 1
ATOM 1311 C CA . GLU A 1 162 ? -31.375 -20.993 49.437 1.00 97.25 162 GLU A CA 1
ATOM 1312 C C . GLU A 1 162 ? -32.228 -20.162 50.419 1.00 97.25 162 GLU A C 1
ATOM 1314 O O . GLU A 1 162 ? -32.802 -20.685 51.381 1.00 97.25 162 GLU A O 1
ATOM 1319 N N . SER A 1 163 ? -32.323 -18.847 50.201 1.00 94.25 163 SER A N 1
ATOM 1320 C CA . SER A 1 163 ? -33.170 -17.959 51.005 1.00 94.25 163 SER A CA 1
ATOM 1321 C C . SER A 1 163 ? -34.662 -18.211 50.774 1.00 94.25 163 SER A C 1
ATOM 1323 O O . SER A 1 163 ? -35.434 -18.211 51.736 1.00 94.25 163 SER A O 1
ATOM 1325 N N . GLU A 1 164 ? -35.066 -18.504 49.537 1.00 96.06 164 GLU A N 1
ATOM 1326 C CA . GLU A 1 164 ? -36.443 -18.846 49.186 1.00 96.06 164 GLU A CA 1
ATOM 1327 C C . GLU A 1 164 ? -36.844 -20.211 49.753 1.00 96.06 164 GLU A C 1
ATOM 1329 O O . GLU A 1 164 ? -37.928 -20.342 50.328 1.00 96.06 164 GLU A O 1
ATOM 1334 N N . ALA A 1 165 ? -35.947 -21.201 49.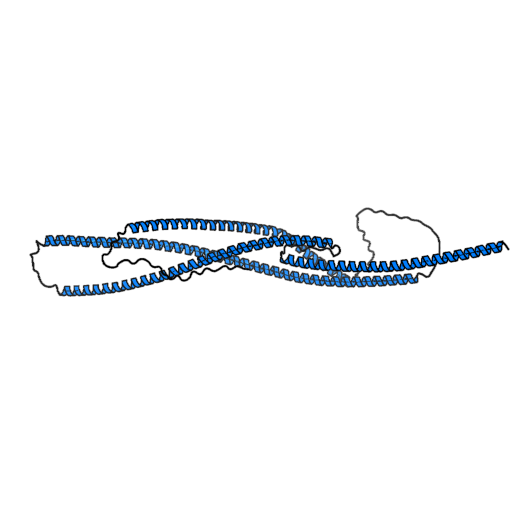698 1.00 96.19 165 ALA A N 1
ATOM 1335 C CA . ALA A 1 165 ? -36.150 -22.500 50.333 1.00 96.19 165 ALA A CA 1
ATOM 1336 C C . ALA A 1 165 ? -36.344 -22.361 51.854 1.00 96.19 165 ALA A C 1
ATOM 1338 O O . ALA A 1 165 ? -37.305 -22.899 52.410 1.00 96.19 165 ALA A O 1
ATOM 1339 N N . ARG A 1 166 ? -35.497 -21.565 52.527 1.00 96.88 166 ARG A N 1
ATOM 1340 C CA . ARG A 1 166 ? -35.653 -21.256 53.962 1.00 96.88 166 ARG A CA 1
ATOM 1341 C C . ARG A 1 166 ? -36.968 -20.542 54.267 1.00 96.88 166 ARG A C 1
ATOM 1343 O O . ARG A 1 166 ? -37.634 -20.885 55.242 1.00 96.88 166 ARG A O 1
ATOM 1350 N N . LYS A 1 167 ? -37.368 -19.571 53.439 1.00 94.88 167 LYS A N 1
ATOM 1351 C CA . LYS A 1 167 ? -38.653 -18.872 53.582 1.00 94.88 167 LYS A CA 1
ATOM 1352 C C . LYS A 1 167 ? -39.825 -19.852 53.501 1.00 94.88 167 LYS A C 1
ATOM 1354 O O . LYS A 1 167 ? -40.735 -19.768 54.322 1.00 94.88 167 LYS A O 1
ATOM 1359 N N . ARG A 1 168 ? -39.796 -20.788 52.549 1.00 95.38 168 ARG A N 1
ATOM 1360 C CA . ARG A 1 168 ? -40.831 -21.818 52.393 1.00 95.38 168 ARG A CA 1
ATOM 1361 C C . ARG A 1 168 ? -40.911 -22.736 53.616 1.00 95.38 168 ARG A C 1
ATOM 1363 O O . ARG A 1 168 ? -42.004 -22.963 54.119 1.00 95.38 168 ARG A O 1
ATOM 1370 N N . GLN A 1 169 ? -39.767 -23.172 54.143 1.00 95.31 169 GLN A N 1
ATOM 1371 C CA . GLN A 1 169 ? -39.712 -23.980 55.364 1.00 95.31 169 GLN A CA 1
ATOM 1372 C C . GLN A 1 169 ? -40.297 -23.237 56.577 1.00 95.31 169 GLN A C 1
ATOM 1374 O O . GLN A 1 169 ? -41.085 -23.800 57.332 1.00 95.31 169 GLN A O 1
ATOM 1379 N N . LEU A 1 170 ? -39.955 -21.956 56.758 1.00 94.81 170 LEU A N 1
ATOM 1380 C CA . LEU A 1 170 ? -40.529 -21.141 57.833 1.00 94.81 170 LEU A CA 1
ATOM 1381 C C . LEU A 1 170 ? -42.044 -20.972 57.672 1.00 94.81 170 LEU A C 1
ATOM 1383 O O . LEU A 1 170 ? -42.768 -21.058 58.662 1.00 94.81 170 LEU A O 1
ATOM 1387 N N . GLN A 1 171 ? -42.535 -20.795 56.445 1.00 94.81 171 GLN A N 1
ATOM 1388 C CA . GLN A 1 171 ? -43.971 -20.723 56.178 1.00 94.81 171 GLN A CA 1
ATOM 1389 C C . GLN A 1 171 ? -44.692 -22.009 56.620 1.00 94.81 171 GLN A C 1
ATOM 1391 O O . GLN A 1 171 ? -45.674 -21.926 57.351 1.00 94.81 171 GLN A O 1
ATOM 1396 N N . GLU A 1 172 ? -44.150 -23.186 56.290 1.00 94.94 172 GLU A N 1
ATOM 1397 C CA . GLU A 1 172 ? -44.701 -24.477 56.733 1.00 94.94 172 GLU A CA 1
ATOM 1398 C C . GLU A 1 172 ? -44.717 -24.607 58.268 1.00 94.94 172 GLU A C 1
ATOM 1400 O O . GLU A 1 172 ? -45.693 -25.095 58.846 1.00 94.94 172 GLU A O 1
ATOM 1405 N N . THR A 1 173 ? -43.677 -24.122 58.962 1.00 95.94 173 THR A N 1
ATOM 1406 C CA . THR A 1 173 ? -43.668 -24.116 60.439 1.00 95.94 173 THR A CA 1
ATOM 1407 C C . THR A 1 173 ? -44.725 -23.186 61.031 1.00 95.94 173 THR A C 1
ATOM 1409 O O . THR A 1 173 ? -45.374 -23.551 62.011 1.00 95.94 173 THR A O 1
ATOM 1412 N N . VAL A 1 174 ? -44.940 -22.011 60.429 1.00 93.94 174 VAL A N 1
ATOM 1413 C CA . VAL A 1 174 ? -45.979 -21.061 60.852 1.00 93.94 174 VAL A CA 1
ATOM 1414 C C . VAL A 1 174 ? -47.366 -21.671 60.663 1.00 93.94 174 VAL A C 1
ATOM 1416 O O . VAL A 1 174 ? -48.190 -21.592 61.573 1.00 93.94 174 VAL A O 1
ATOM 1419 N N . ASP A 1 175 ? -47.615 -22.326 59.532 1.00 92.75 175 ASP A N 1
ATOM 1420 C CA . ASP A 1 175 ? -48.894 -22.985 59.257 1.00 92.75 175 ASP A CA 1
ATOM 1421 C C . ASP A 1 175 ? -49.153 -24.140 60.243 1.00 92.75 175 ASP A C 1
ATOM 1423 O O . ASP A 1 175 ? -50.263 -24.285 60.761 1.00 92.75 175 ASP A O 1
ATOM 1427 N N . THR A 1 176 ? -48.108 -24.901 60.590 1.00 94.00 176 THR A N 1
ATOM 1428 C CA . THR A 1 176 ? -48.176 -25.981 61.590 1.00 94.00 176 THR A CA 1
ATOM 1429 C C . THR A 1 176 ? -48.522 -25.445 62.983 1.00 94.00 176 THR A C 1
ATOM 1431 O O . THR A 1 176 ? -49.445 -25.942 63.631 1.00 94.00 176 THR A O 1
ATOM 1434 N N . LEU A 1 177 ? -47.825 -24.397 63.436 1.00 92.62 177 LEU A N 1
ATOM 1435 C CA . LEU A 1 177 ? -48.087 -23.763 64.732 1.00 92.62 177 LEU A CA 1
ATOM 1436 C C . LEU A 1 177 ? -49.482 -23.132 64.783 1.00 92.62 177 LEU A C 1
ATOM 1438 O O . LEU A 1 177 ? -50.179 -23.252 65.789 1.00 92.62 177 LEU A O 1
ATOM 1442 N N . ASN A 1 178 ? -49.926 -22.498 63.696 1.00 91.88 178 ASN A N 1
ATOM 1443 C CA . ASN A 1 178 ? -51.279 -21.952 63.605 1.00 91.88 178 ASN A CA 1
ATOM 1444 C C . ASN A 1 178 ? -52.347 -23.049 63.746 1.00 91.88 178 ASN A C 1
ATOM 1446 O O . ASN A 1 178 ? -53.358 -22.831 64.420 1.00 91.88 178 ASN A O 1
ATOM 1450 N N . ALA A 1 179 ? -52.119 -24.236 63.177 1.00 88.62 179 ALA A N 1
ATOM 1451 C CA . ALA A 1 179 ? -53.012 -25.381 63.343 1.00 88.62 179 ALA A CA 1
ATOM 1452 C C . ALA A 1 179 ? -53.041 -25.901 64.795 1.00 88.62 179 ALA A C 1
ATOM 1454 O O . ALA A 1 179 ? -54.119 -26.193 65.322 1.00 88.62 179 ALA A O 1
ATOM 1455 N N . GLU A 1 180 ? -51.892 -25.968 65.476 1.00 90.38 180 GLU A N 1
ATOM 1456 C CA . GLU A 1 180 ? -51.834 -26.320 66.904 1.00 90.38 180 GLU A CA 1
ATOM 1457 C C . GLU A 1 180 ? -52.553 -25.299 67.788 1.00 90.38 180 GLU A C 1
ATOM 1459 O O . GLU A 1 180 ? -53.339 -25.685 68.654 1.00 90.38 180 GLU A O 1
ATOM 1464 N N . VAL A 1 181 ? -52.352 -23.999 67.549 1.00 87.38 181 VAL A N 1
ATOM 1465 C CA . VAL A 1 181 ? -53.049 -22.931 68.282 1.00 87.38 181 VAL A CA 1
ATOM 1466 C C . VAL A 1 181 ? -54.562 -23.035 68.087 1.00 87.38 181 VAL A C 1
ATOM 1468 O O . VAL A 1 181 ? -55.315 -22.902 69.053 1.00 87.38 181 VAL A O 1
ATOM 1471 N N . ALA A 1 182 ? -55.032 -23.308 66.867 1.00 83.50 182 ALA A N 1
ATOM 1472 C CA . ALA A 1 182 ? -56.453 -23.531 66.606 1.00 83.50 182 ALA A CA 1
ATOM 1473 C C . ALA A 1 182 ? -56.993 -24.750 67.376 1.00 83.50 182 ALA A C 1
ATOM 1475 O O . ALA A 1 182 ? -58.072 -24.678 67.967 1.00 83.50 182 ALA A O 1
ATOM 1476 N N . LYS A 1 183 ? -56.221 -25.842 67.440 1.00 84.69 183 LYS A N 1
ATOM 1477 C CA . LYS A 1 183 ? -56.573 -27.052 68.194 1.00 84.69 183 LYS A CA 1
ATOM 1478 C C . LYS A 1 183 ? -56.636 -26.799 69.701 1.00 84.69 183 LYS A C 1
ATOM 1480 O O . LYS A 1 183 ? -57.570 -27.260 70.352 1.00 84.69 183 LYS A O 1
ATOM 1485 N N . LEU A 1 184 ? -55.679 -26.053 70.254 1.00 81.62 184 LEU A N 1
ATOM 1486 C CA . LEU A 1 184 ? -55.667 -25.682 71.671 1.00 81.62 184 LEU A CA 1
ATOM 1487 C C . LEU A 1 184 ? -56.844 -24.773 72.026 1.00 81.62 184 LEU A C 1
ATOM 1489 O O . LEU A 1 184 ? -57.507 -25.041 73.020 1.00 81.62 184 LEU A O 1
ATOM 1493 N N . ARG A 1 185 ? -57.171 -23.776 71.194 1.00 79.56 185 ARG A N 1
ATOM 1494 C CA . ARG A 1 185 ? -58.355 -22.920 71.400 1.00 79.56 185 ARG A CA 1
ATOM 1495 C C . ARG A 1 185 ? -59.667 -23.702 71.336 1.00 79.56 185 ARG A C 1
ATOM 1497 O O . ARG A 1 185 ? -60.566 -23.442 72.127 1.00 79.56 185 ARG A O 1
ATOM 1504 N N . ALA A 1 186 ? -59.775 -24.677 70.434 1.00 70.56 186 ALA A N 1
ATOM 1505 C CA . ALA A 1 186 ? -60.934 -25.568 70.379 1.00 70.56 186 ALA A CA 1
ATOM 1506 C C . ALA A 1 186 ? -61.032 -26.477 71.622 1.00 70.56 186 ALA A C 1
ATOM 1508 O O . ALA A 1 186 ? -62.130 -26.756 72.094 1.00 70.56 186 ALA A O 1
ATOM 1509 N N . ASN A 1 187 ? -59.893 -26.906 72.177 1.00 62.41 187 ASN A N 1
ATOM 1510 C CA . ASN A 1 187 ? -59.827 -27.704 73.405 1.00 62.41 187 ASN A CA 1
ATOM 1511 C C . ASN A 1 187 ? -60.117 -26.860 74.664 1.00 62.41 187 ASN A C 1
ATOM 1513 O O . ASN A 1 187 ? -60.751 -27.331 75.603 1.00 62.41 187 ASN A O 1
ATOM 1517 N N . GLU A 1 188 ? -59.697 -25.594 74.663 1.00 62.31 188 GLU A N 1
ATOM 1518 C CA . GLU A 1 188 ? -59.978 -24.605 75.707 1.00 62.31 188 GLU A CA 1
ATOM 1519 C C . GLU A 1 188 ? -61.472 -24.247 75.750 1.00 62.31 188 GLU A C 1
ATOM 1521 O O . GLU A 1 188 ? -62.072 -24.267 76.822 1.00 62.31 188 GLU A O 1
ATOM 1526 N N . GLN A 1 189 ? -62.118 -24.055 74.591 1.00 56.72 189 GLN A N 1
ATOM 1527 C CA . GLN A 1 189 ? -63.574 -23.853 74.490 1.00 56.72 189 GLN A CA 1
ATOM 1528 C C . GLN A 1 189 ? -64.405 -25.049 74.997 1.00 56.72 189 GLN A C 1
ATOM 1530 O O . GLN A 1 189 ? -65.591 -24.893 75.277 1.00 56.72 189 GLN A O 1
ATOM 1535 N N . LEU A 1 190 ? -63.787 -26.224 75.154 1.00 51.56 190 LEU A N 1
ATOM 1536 C CA . LEU A 1 190 ? -64.397 -27.441 75.697 1.00 51.56 190 LEU A CA 1
ATOM 1537 C C . LEU A 1 190 ? -64.180 -27.602 77.217 1.00 51.56 190 LEU A C 1
ATOM 1539 O O . LEU A 1 190 ? -64.827 -28.449 77.828 1.00 51.56 190 LEU A O 1
ATOM 1543 N N . MET A 1 191 ? -63.305 -26.793 77.832 1.00 47.31 191 MET A N 1
ATOM 1544 C CA . MET A 1 191 ? -62.878 -26.917 79.238 1.00 47.31 191 MET A CA 1
ATOM 1545 C C . MET A 1 191 ? -63.257 -25.725 80.134 1.00 47.31 191 MET A C 1
ATOM 1547 O O . MET A 1 191 ? -63.025 -25.770 81.341 1.00 47.31 191 MET A O 1
ATOM 1551 N N . THR A 1 192 ? -63.869 -24.666 79.600 1.00 42.53 192 THR A N 1
ATOM 1552 C CA . THR A 1 192 ? -64.258 -23.482 80.384 1.00 42.53 192 THR A CA 1
ATOM 1553 C C . THR A 1 192 ? -65.769 -23.416 80.593 1.00 42.53 192 THR A C 1
ATOM 1555 O O . THR A 1 192 ? -66.476 -22.650 79.941 1.00 42.53 192 THR A O 1
ATOM 1558 N N . GLY A 1 193 ? -66.269 -24.225 81.522 1.00 42.31 193 GLY A N 1
ATOM 1559 C CA . GLY A 1 193 ? -67.645 -24.154 81.998 1.00 42.31 193 GLY A CA 1
ATOM 1560 C C . GLY A 1 193 ? -67.748 -24.607 83.447 1.00 42.31 193 GLY A C 1
ATOM 1561 O O . GLY A 1 193 ? -68.200 -25.718 83.663 1.00 42.31 193 GLY A O 1
ATOM 1562 N N . THR A 1 194 ? -67.313 -23.769 84.400 1.00 35.00 194 THR A N 1
ATOM 1563 C CA . THR A 1 194 ? -67.789 -23.742 85.804 1.00 35.00 194 THR A CA 1
ATOM 1564 C C . THR A 1 194 ? -67.173 -22.575 86.587 1.00 35.00 194 THR A C 1
ATOM 1566 O O . THR A 1 194 ? -65.964 -22.516 86.793 1.00 35.00 194 THR A O 1
ATOM 1569 N N . ASP A 1 195 ? -68.066 -21.676 86.997 1.00 30.50 195 ASP A N 1
ATOM 1570 C CA . ASP A 1 195 ? -68.200 -20.979 88.283 1.00 30.50 195 ASP A CA 1
ATOM 1571 C C . ASP A 1 195 ? -67.029 -20.242 88.960 1.00 30.50 195 ASP A C 1
ATOM 1573 O O . ASP A 1 195 ? -66.133 -20.796 89.587 1.00 30.50 195 ASP A O 1
ATOM 1577 N N . ALA A 1 196 ? -67.175 -18.913 88.929 1.00 42.59 196 ALA A N 1
ATOM 1578 C CA . ALA A 1 196 ? -67.390 -18.036 90.084 1.00 42.59 196 ALA A CA 1
ATOM 1579 C C . ALA A 1 196 ? -66.732 -18.394 91.434 1.00 42.59 196 ALA A C 1
ATOM 1581 O O . ALA A 1 196 ? -67.323 -19.071 92.271 1.00 42.59 196 ALA A O 1
ATOM 1582 N N . GLN A 1 197 ? -65.635 -17.698 91.753 1.00 33.22 197 GLN A N 1
ATOM 1583 C CA . GLN A 1 197 ? -65.468 -17.092 93.076 1.00 33.22 197 GLN A CA 1
ATOM 1584 C C . GLN A 1 197 ? -64.403 -15.988 93.066 1.00 33.22 197 GLN A C 1
ATOM 1586 O O . GLN A 1 197 ? -63.390 -16.081 92.381 1.00 33.22 197 GLN A O 1
ATOM 1591 N N . SER A 1 198 ? -64.626 -14.994 93.928 1.00 34.78 198 SER A N 1
ATOM 1592 C CA . SER A 1 198 ? -63.605 -14.198 94.627 1.00 34.78 198 SER A CA 1
ATOM 1593 C C . SER A 1 198 ? -63.629 -12.692 94.350 1.00 34.78 198 SER A C 1
ATOM 1595 O O . SER A 1 198 ? -62.730 -12.082 93.769 1.00 34.78 198 SER A O 1
ATOM 1597 N N . GLN A 1 199 ? -64.676 -12.069 94.898 1.00 36.34 199 GLN A N 1
ATOM 1598 C CA . GLN A 1 199 ? -64.651 -10.700 95.409 1.00 36.34 199 GLN A CA 1
ATOM 1599 C C . GLN A 1 199 ? -63.634 -10.592 96.562 1.00 36.34 199 GLN A C 1
ATOM 1601 O O . GLN A 1 199 ? -64.003 -10.469 97.724 1.00 36.34 199 GLN A O 1
ATOM 1606 N N . GLN A 1 200 ? -62.339 -10.658 96.251 1.00 44.34 200 GLN A N 1
ATOM 1607 C CA . GLN A 1 200 ? -61.270 -10.295 97.187 1.00 44.34 200 GLN A CA 1
ATOM 1608 C C . GLN A 1 200 ? -59.974 -9.901 96.453 1.00 44.34 200 GLN A C 1
ATOM 1610 O O . GLN A 1 200 ? -58.886 -10.317 96.828 1.00 44.34 200 GLN A O 1
ATOM 1615 N N . ILE A 1 201 ? -60.059 -9.104 95.376 1.00 48.00 201 ILE A N 1
ATOM 1616 C CA . ILE A 1 201 ? -58.868 -8.626 94.632 1.00 48.00 201 ILE A CA 1
ATOM 1617 C C . ILE A 1 201 ? -58.949 -7.117 94.319 1.00 48.00 201 ILE A C 1
ATOM 1619 O O . ILE A 1 201 ? -58.267 -6.624 93.437 1.00 48.00 201 ILE A O 1
ATOM 1623 N N . LEU A 1 202 ? -59.756 -6.315 95.024 1.00 47.06 202 LEU A N 1
ATOM 1624 C CA . LEU A 1 202 ? -59.904 -4.892 94.656 1.00 47.06 202 LEU A CA 1
ATOM 1625 C C . LEU A 1 202 ? -58.788 -3.958 95.175 1.00 47.06 202 LEU A C 1
ATOM 1627 O O . LEU A 1 202 ? -58.673 -2.837 94.692 1.00 47.06 202 LEU A O 1
ATOM 1631 N N . ALA A 1 203 ? -57.927 -4.402 96.101 1.00 43.81 203 ALA A N 1
ATOM 1632 C CA . ALA A 1 203 ? -56.841 -3.573 96.654 1.00 43.81 203 ALA A CA 1
ATOM 1633 C C . ALA A 1 203 ? -55.448 -3.878 96.055 1.00 43.81 203 ALA A C 1
ATOM 1635 O O . ALA A 1 203 ? -54.613 -2.985 95.943 1.00 43.81 203 ALA A O 1
ATOM 1636 N N . GLY A 1 204 ? -55.209 -5.111 95.587 1.00 50.88 204 GLY A N 1
ATOM 1637 C CA . GLY A 1 204 ? -54.022 -5.474 94.792 1.00 50.88 204 GLY A CA 1
ATOM 1638 C C . GLY A 1 204 ? -54.143 -5.102 93.307 1.00 50.88 204 GLY A C 1
ATOM 1639 O O . GLY A 1 204 ? -53.133 -4.897 92.631 1.00 50.88 204 GLY A O 1
ATOM 1640 N N . GLN A 1 205 ? -55.374 -4.936 92.804 1.00 49.06 205 GLN A N 1
ATOM 1641 C CA . GLN A 1 205 ? -55.651 -4.564 91.414 1.00 49.06 205 GLN A CA 1
ATOM 1642 C C . GLN A 1 205 ? -55.077 -3.202 91.024 1.00 49.06 205 GLN A C 1
ATOM 1644 O O . GLN A 1 205 ? -54.716 -3.039 89.872 1.00 49.06 205 GLN A O 1
ATOM 1649 N N . SER A 1 206 ? -54.903 -2.244 91.938 1.00 49.44 206 SER A N 1
ATOM 1650 C CA . SER A 1 206 ? -54.365 -0.925 91.568 1.00 49.44 206 SER A CA 1
ATOM 1651 C C . SER A 1 206 ? -52.855 -0.931 91.276 1.00 49.44 206 SER A C 1
ATOM 1653 O O . SER A 1 206 ? -52.402 -0.164 90.433 1.00 49.44 206 SER A O 1
ATOM 1655 N N . SER A 1 207 ? -52.067 -1.806 91.919 1.00 53.50 207 SER A N 1
ATOM 1656 C CA . SER A 1 207 ? -50.627 -1.964 91.630 1.00 53.50 207 SER A CA 1
ATOM 1657 C C . SER A 1 207 ? -50.383 -2.902 90.444 1.00 53.50 207 SER A C 1
ATOM 1659 O O . SER A 1 207 ? -49.502 -2.657 89.623 1.00 53.50 207 SER A O 1
ATOM 1661 N N . ILE A 1 208 ? -51.209 -3.944 90.311 1.00 62.22 208 ILE A N 1
ATOM 1662 C CA . ILE A 1 208 ? -51.181 -4.860 89.167 1.00 62.22 208 ILE A CA 1
ATOM 1663 C C . ILE A 1 208 ? -51.620 -4.137 87.893 1.00 62.22 208 ILE A C 1
ATOM 1665 O O . ILE A 1 208 ? -50.973 -4.312 86.872 1.00 62.22 208 ILE A O 1
ATOM 1669 N N . ARG A 1 209 ? -52.645 -3.277 87.956 1.00 62.62 209 ARG A N 1
ATOM 1670 C CA . ARG A 1 209 ? -53.123 -2.468 86.825 1.00 62.62 209 ARG A CA 1
ATOM 1671 C C . ARG A 1 209 ? -52.106 -1.414 86.399 1.00 62.62 209 ARG A C 1
ATOM 1673 O O . ARG A 1 209 ? -51.894 -1.277 85.211 1.00 62.62 209 ARG A O 1
ATOM 1680 N N . ALA A 1 210 ? -51.385 -0.788 87.333 1.00 65.62 210 ALA A N 1
ATOM 1681 C CA . ALA A 1 210 ? -50.274 0.105 86.992 1.00 65.62 210 ALA A CA 1
ATOM 1682 C C . ALA A 1 210 ? -49.113 -0.628 86.291 1.00 65.62 210 ALA A C 1
ATOM 1684 O O . ALA A 1 210 ? -48.611 -0.139 85.286 1.00 65.62 210 ALA A O 1
ATOM 1685 N N . LYS A 1 211 ? -48.719 -1.820 86.770 1.00 72.25 211 LYS A N 1
ATOM 1686 C CA . LYS A 1 211 ? -47.703 -2.655 86.097 1.00 72.25 211 LYS A CA 1
ATOM 1687 C C . LYS A 1 211 ? -48.190 -3.215 84.756 1.00 72.25 211 LYS A C 1
ATOM 1689 O O . LYS A 1 211 ? -47.397 -3.344 83.833 1.00 72.25 211 LYS A O 1
ATOM 1694 N N . LEU A 1 212 ? -49.478 -3.537 84.637 1.00 76.12 212 LEU A N 1
ATOM 1695 C CA . LEU A 1 212 ? -50.104 -3.946 83.378 1.00 76.12 212 LEU A CA 1
ATOM 1696 C C . LEU A 1 212 ? -50.167 -2.789 82.387 1.00 76.12 212 LEU A C 1
ATOM 1698 O O . LEU A 1 212 ? -49.887 -3.008 81.221 1.00 76.12 212 LEU A O 1
ATOM 1702 N N . ASP A 1 213 ? -50.487 -1.578 82.838 1.00 72.44 213 ASP A N 1
ATOM 1703 C CA . ASP A 1 213 ? -50.497 -0.376 82.005 1.00 72.44 213 ASP A CA 1
ATOM 1704 C C . ASP A 1 213 ? -49.072 -0.010 81.563 1.00 72.44 213 ASP A C 1
ATOM 1706 O O . ASP A 1 213 ? -48.871 0.347 80.404 1.00 72.44 213 ASP A O 1
ATOM 1710 N N . GLU A 1 214 ? -48.065 -0.165 82.432 1.00 76.81 214 GLU A N 1
ATOM 1711 C CA . GLU A 1 214 ? -46.648 -0.051 82.056 1.00 76.81 214 GLU A CA 1
ATOM 1712 C C . GLU A 1 214 ? -46.243 -1.109 81.025 1.00 76.81 214 GLU A C 1
ATOM 1714 O O . GLU A 1 214 ? -45.600 -0.766 80.036 1.00 76.81 214 GLU A O 1
ATOM 1719 N N . GLU A 1 215 ? -46.650 -2.371 81.192 1.00 78.06 215 GLU A N 1
ATOM 1720 C CA . GLU A 1 215 ? -46.314 -3.433 80.238 1.00 78.06 215 GLU A CA 1
ATOM 1721 C C . GLU A 1 215 ? -47.094 -3.296 78.921 1.00 78.06 215 GLU A C 1
ATOM 1723 O O . GLU A 1 215 ? -46.525 -3.509 77.855 1.00 78.06 215 GLU A O 1
ATOM 1728 N N . PHE A 1 216 ? -48.354 -2.853 78.949 1.00 80.88 216 PHE A N 1
ATOM 1729 C CA . PHE A 1 216 ? -49.127 -2.504 77.754 1.00 80.88 216 PHE A CA 1
ATOM 1730 C C . PHE A 1 216 ? -48.512 -1.318 77.025 1.00 80.88 216 PHE A C 1
ATOM 1732 O O . PHE A 1 216 ? -48.446 -1.320 75.797 1.00 80.88 216 PHE A O 1
ATOM 1739 N N . LYS A 1 217 ? -48.026 -0.318 77.762 1.00 79.81 217 LYS A N 1
ATOM 1740 C CA . LYS A 1 217 ? -47.323 0.825 77.186 1.00 79.81 217 LYS A CA 1
ATOM 1741 C C . LYS A 1 217 ? -45.988 0.394 76.584 1.00 79.81 217 LYS A C 1
ATOM 1743 O O . LYS A 1 217 ? -45.714 0.744 75.443 1.00 79.81 217 LYS A O 1
ATOM 1748 N N . ARG A 1 218 ? -45.222 -0.456 77.274 1.00 81.06 218 ARG A N 1
ATOM 1749 C CA . ARG A 1 218 ? -43.971 -1.046 76.774 1.00 81.06 218 ARG A CA 1
ATOM 1750 C C . ARG A 1 218 ? -44.200 -1.895 75.522 1.00 81.06 218 ARG A C 1
ATOM 1752 O O . ARG A 1 218 ? -43.446 -1.783 74.560 1.00 81.06 218 ARG A O 1
ATOM 1759 N N . GLN A 1 219 ? -45.259 -2.705 75.499 1.00 87.19 219 GLN A N 1
ATOM 1760 C CA . GLN A 1 219 ? -45.669 -3.477 74.324 1.00 87.19 219 GLN A CA 1
ATOM 1761 C C . GLN A 1 219 ? -46.139 -2.568 73.185 1.00 87.19 219 GLN A C 1
ATOM 1763 O O . GLN A 1 219 ? -45.731 -2.765 72.046 1.00 87.19 219 GLN A O 1
ATOM 1768 N N . SER A 1 220 ? -46.933 -1.536 73.472 1.00 85.56 220 SER A N 1
ATOM 1769 C CA . SER A 1 220 ? -47.375 -0.552 72.478 1.00 85.56 220 SER A CA 1
ATOM 1770 C C . SER A 1 220 ? -46.198 0.222 71.879 1.00 85.56 220 SER A C 1
ATOM 1772 O O . SER A 1 220 ? -46.190 0.485 70.679 1.00 85.56 220 SER A O 1
ATOM 1774 N N . GLU A 1 221 ? -45.200 0.575 72.689 1.00 85.25 221 GLU A N 1
ATOM 1775 C CA . GLU A 1 221 ? -43.969 1.233 72.248 1.00 85.25 221 GLU A CA 1
ATOM 1776 C C . GLU A 1 221 ? -43.102 0.290 71.399 1.00 85.25 221 GLU A C 1
ATOM 1778 O O . GLU A 1 221 ? -42.584 0.712 70.365 1.00 85.25 221 GLU A O 1
ATOM 1783 N N . LEU A 1 222 ? -43.008 -0.995 71.761 1.00 89.88 222 LEU A N 1
ATOM 1784 C CA . LEU A 1 222 ? -42.330 -2.020 70.957 1.00 89.88 222 LEU A CA 1
ATOM 1785 C C . LEU A 1 222 ? -43.014 -2.238 69.601 1.00 89.88 222 LEU A C 1
ATOM 1787 O O . LEU A 1 222 ? -42.336 -2.238 68.574 1.00 89.88 222 LEU A O 1
ATOM 1791 N N . TYR A 1 223 ? -44.344 -2.358 69.568 1.00 88.56 223 TYR A N 1
ATOM 1792 C CA . TYR A 1 223 ? -45.090 -2.473 68.312 1.00 88.56 223 TYR A CA 1
ATOM 1793 C C . TYR A 1 223 ? -44.964 -1.203 67.463 1.00 88.56 223 TYR A C 1
ATOM 1795 O O . TYR A 1 223 ? -44.766 -1.293 66.253 1.00 88.56 223 TYR A O 1
ATOM 1803 N N . ALA A 1 224 ? -45.007 -0.015 68.073 1.00 88.38 224 ALA A N 1
ATOM 1804 C CA . ALA A 1 224 ? -44.792 1.244 67.363 1.00 88.38 224 ALA A CA 1
ATOM 1805 C C . ALA A 1 224 ? -43.374 1.341 66.770 1.00 88.38 224 ALA A C 1
ATOM 1807 O O . ALA A 1 224 ? -43.214 1.781 65.629 1.00 88.38 224 ALA A O 1
ATOM 1808 N N . ALA A 1 225 ? -42.353 0.895 67.508 1.00 91.00 225 ALA A N 1
ATOM 1809 C CA . ALA A 1 225 ? -40.974 0.841 67.030 1.00 91.00 225 ALA A CA 1
ATOM 1810 C C . ALA A 1 225 ? -40.810 -0.152 65.869 1.00 91.00 225 ALA A C 1
ATOM 1812 O O . ALA A 1 225 ? -40.214 0.197 64.852 1.00 91.00 225 ALA A O 1
ATOM 1813 N N . GLN A 1 226 ? -41.405 -1.342 65.972 1.00 92.75 226 GLN A N 1
ATOM 1814 C CA . GLN A 1 226 ? -41.367 -2.355 64.917 1.00 92.75 226 GLN A CA 1
ATOM 1815 C C . GLN A 1 226 ? -42.085 -1.885 63.643 1.00 92.75 226 GLN A C 1
ATOM 1817 O O . GLN A 1 226 ? -41.577 -2.062 62.538 1.00 92.75 226 GLN A O 1
ATOM 1822 N N . VAL A 1 227 ? -43.240 -1.224 63.775 1.00 91.94 227 VAL A N 1
ATOM 1823 C CA . VAL A 1 227 ? -43.957 -0.627 62.636 1.00 91.94 227 VAL A CA 1
ATOM 1824 C C . VAL A 1 227 ? -43.133 0.484 61.989 1.00 91.94 227 VAL A C 1
ATOM 1826 O O . VAL A 1 227 ? -43.108 0.586 60.763 1.00 91.94 227 VAL A O 1
ATOM 1829 N N . LYS A 1 228 ? -42.446 1.311 62.784 1.00 92.94 228 LYS A N 1
ATOM 1830 C CA . LYS A 1 228 ? -41.551 2.347 62.261 1.00 92.94 228 LYS A CA 1
ATOM 1831 C C . LYS A 1 228 ? -40.388 1.735 61.479 1.00 92.94 228 LYS A C 1
ATOM 1833 O O . LYS A 1 228 ? -40.121 2.178 60.370 1.00 92.94 228 LYS A O 1
ATOM 1838 N N . GLU A 1 229 ? -39.749 0.698 62.012 1.00 93.81 229 GLU A N 1
ATOM 1839 C CA . GLU A 1 229 ? -38.635 0.022 61.344 1.00 93.81 229 GLU A CA 1
ATOM 1840 C C . GLU A 1 229 ? -39.067 -0.647 60.032 1.00 93.81 229 GLU A C 1
ATOM 1842 O O . GLU A 1 229 ? -38.396 -0.488 59.014 1.00 93.81 229 GLU A O 1
ATOM 1847 N N . LEU A 1 230 ? -40.235 -1.299 60.013 1.00 93.56 230 LEU A N 1
ATOM 1848 C CA . LEU A 1 230 ? -40.808 -1.864 58.789 1.00 93.56 230 LEU A CA 1
ATOM 1849 C C . LEU A 1 230 ? -41.140 -0.785 57.749 1.00 93.56 230 LEU A C 1
ATOM 1851 O O . LEU A 1 230 ? -40.891 -0.992 56.563 1.00 93.56 230 LEU A O 1
ATOM 1855 N N . ARG A 1 231 ? -41.664 0.375 58.166 1.00 94.69 231 ARG A N 1
ATOM 1856 C CA . ARG A 1 231 ? -41.897 1.517 57.262 1.00 94.69 231 ARG A CA 1
ATOM 1857 C C . ARG A 1 231 ? -40.587 2.060 56.696 1.00 94.69 231 ARG A C 1
ATOM 1859 O O . ARG A 1 231 ? -40.483 2.226 55.486 1.00 94.69 231 ARG A O 1
ATOM 1866 N N . ASP A 1 232 ? -39.572 2.242 57.538 1.00 94.50 232 ASP A N 1
ATOM 1867 C CA . ASP A 1 232 ? -38.242 2.683 57.108 1.00 94.50 232 ASP A CA 1
ATOM 1868 C C . ASP A 1 232 ? -37.597 1.673 56.134 1.00 94.50 232 ASP A C 1
ATOM 1870 O O . ASP A 1 232 ? -36.870 2.056 55.213 1.00 94.50 232 ASP A O 1
ATOM 1874 N N . GLU A 1 233 ? -37.840 0.371 56.314 1.00 95.62 233 GLU A N 1
ATOM 1875 C CA . GLU A 1 233 ? -37.355 -0.677 55.412 1.00 95.62 233 GLU A CA 1
ATOM 1876 C C . GLU A 1 233 ? -38.109 -0.697 54.075 1.00 95.62 233 GLU A C 1
ATOM 1878 O O . GLU A 1 233 ? -37.483 -0.854 53.022 1.00 95.62 233 GLU A O 1
ATOM 1883 N N . VAL A 1 234 ? -39.429 -0.486 54.097 1.00 94.88 234 VAL A N 1
ATOM 1884 C CA . VAL A 1 234 ? -40.247 -0.301 52.889 1.00 94.88 234 VAL A CA 1
ATOM 1885 C C . VAL A 1 234 ? -39.765 0.919 52.109 1.00 94.88 234 VAL A C 1
ATOM 1887 O O . VAL A 1 234 ? -39.500 0.792 50.917 1.00 94.88 234 VAL A O 1
ATOM 1890 N N . ASP A 1 235 ? -39.525 2.051 52.770 1.00 94.44 235 ASP A N 1
ATOM 1891 C CA . ASP A 1 235 ? -39.011 3.263 52.124 1.00 94.44 235 ASP A CA 1
ATOM 1892 C C . ASP A 1 235 ? -37.626 3.041 51.500 1.00 94.44 235 ASP A C 1
ATOM 1894 O O . ASP A 1 235 ? -37.346 3.510 50.395 1.00 94.44 235 ASP A O 1
ATOM 1898 N N . LYS A 1 236 ? -36.740 2.294 52.173 1.00 94.88 236 LYS A N 1
ATOM 1899 C CA . LYS A 1 236 ? -35.430 1.919 51.611 1.00 94.88 236 LYS A CA 1
ATOM 1900 C C . LYS A 1 236 ? -35.576 1.029 50.380 1.00 94.88 236 LYS A C 1
ATOM 1902 O O . LYS A 1 236 ? -34.868 1.244 49.397 1.00 94.88 236 LYS A O 1
ATOM 1907 N N . LYS A 1 237 ? -36.465 0.032 50.427 1.00 93.81 237 LYS A N 1
ATOM 1908 C CA . LYS A 1 237 ? -36.742 -0.854 49.287 1.00 93.81 237 LYS A CA 1
ATOM 1909 C C . LYS A 1 237 ? -37.364 -0.083 48.125 1.00 93.81 237 LYS A C 1
ATOM 1911 O O . LYS A 1 237 ? -36.954 -0.312 46.994 1.00 93.81 237 LYS A O 1
ATOM 1916 N N . GLN A 1 238 ? -38.250 0.871 48.402 1.00 94.25 238 GLN A N 1
ATOM 1917 C CA . GLN A 1 238 ? -38.871 1.729 47.395 1.00 94.25 238 GLN A CA 1
ATOM 1918 C C . GLN A 1 238 ? -37.830 2.596 46.673 1.00 94.25 238 GLN A C 1
ATOM 1920 O O . GLN A 1 238 ? -37.766 2.571 45.447 1.00 94.25 238 GLN A O 1
ATOM 1925 N N . ARG A 1 239 ? -36.922 3.250 47.415 1.00 95.69 239 ARG A N 1
ATOM 1926 C CA . ARG A 1 239 ? -35.804 4.011 46.819 1.00 95.69 239 ARG A CA 1
ATOM 1927 C C . ARG A 1 239 ? -34.869 3.130 45.993 1.00 95.69 239 ARG A C 1
ATOM 1929 O O . ARG A 1 239 ? -34.416 3.530 44.929 1.00 95.69 239 ARG A O 1
ATOM 1936 N N . LYS A 1 240 ? -34.583 1.911 46.467 1.00 94.56 240 LYS A N 1
ATOM 1937 C CA . LYS A 1 240 ? -33.762 0.938 45.729 1.00 94.56 240 LYS A CA 1
ATOM 1938 C C . LYS A 1 240 ? -34.431 0.516 44.417 1.00 94.56 240 LYS A C 1
ATOM 1940 O O . LYS A 1 240 ? -33.744 0.334 43.417 1.00 94.56 240 LYS A O 1
ATOM 1945 N N . LEU A 1 241 ? -35.752 0.346 44.438 1.00 93.56 241 LEU A N 1
ATOM 1946 C CA . LEU A 1 241 ? -36.563 0.039 43.263 1.00 93.56 241 LEU A CA 1
ATOM 1947 C C . LEU A 1 241 ? -36.514 1.179 42.245 1.00 93.56 241 LEU A C 1
ATOM 1949 O O . LEU A 1 241 ? -36.294 0.910 41.071 1.00 93.56 241 LEU A O 1
ATOM 1953 N N . GLU A 1 242 ? -36.651 2.427 42.694 1.00 95.25 242 GLU A N 1
ATOM 1954 C CA . GLU A 1 242 ? -36.527 3.621 41.846 1.00 95.25 242 GLU A CA 1
ATOM 1955 C C . GLU A 1 242 ? -35.131 3.719 41.210 1.00 95.25 242 GLU A C 1
ATOM 1957 O O . GLU A 1 242 ? -35.027 3.811 39.990 1.00 95.25 242 GLU A O 1
ATOM 1962 N N . GLU A 1 243 ? -34.056 3.563 41.995 1.00 95.19 243 GLU A N 1
ATOM 1963 C CA . GLU A 1 243 ? -32.677 3.544 41.476 1.00 95.19 243 GLU A CA 1
ATOM 1964 C C . GLU A 1 243 ? -32.452 2.443 40.428 1.00 95.19 243 GLU A C 1
ATOM 1966 O O . GLU A 1 243 ? -31.767 2.659 39.425 1.00 95.19 243 GLU A O 1
ATOM 1971 N N . LEU A 1 244 ? -32.991 1.242 40.663 1.00 93.44 244 LEU A N 1
ATOM 1972 C CA . LEU A 1 244 ? -32.896 0.136 39.711 1.00 93.44 244 LEU A CA 1
ATOM 1973 C C . LEU A 1 244 ? -33.707 0.419 38.444 1.00 93.44 244 LEU A C 1
ATOM 1975 O O . LEU A 1 244 ? -33.250 0.091 37.351 1.00 93.44 244 LEU A O 1
ATOM 1979 N N . ASN A 1 245 ? -34.872 1.050 38.569 1.00 95.19 245 ASN A N 1
ATOM 1980 C CA . ASN A 1 245 ? -35.711 1.398 37.429 1.00 95.19 245 ASN A CA 1
ATOM 1981 C C . ASN A 1 245 ? -35.035 2.457 36.538 1.00 95.19 245 ASN A C 1
ATOM 1983 O O . ASN A 1 245 ? -34.984 2.300 35.318 1.00 95.19 245 ASN A O 1
ATOM 1987 N N . ASP A 1 246 ? -34.399 3.463 37.144 1.00 96.38 246 ASP A N 1
ATOM 1988 C CA . ASP A 1 246 ? -33.601 4.466 36.429 1.00 96.38 246 ASP A CA 1
ATOM 1989 C C . ASP A 1 246 ? -32.394 3.839 35.715 1.00 96.38 246 ASP A C 1
ATOM 1991 O O . ASP A 1 246 ? -32.083 4.180 34.570 1.00 96.38 246 ASP A O 1
ATOM 1995 N N . GLN A 1 247 ? -31.723 2.875 36.356 1.00 94.38 247 GLN A N 1
ATOM 1996 C CA . GLN A 1 247 ? -30.631 2.124 35.729 1.00 94.38 247 GLN A CA 1
ATOM 1997 C C . GLN A 1 247 ? -31.118 1.306 34.532 1.00 94.38 247 GLN A C 1
ATOM 1999 O O . GLN A 1 247 ? -30.461 1.310 33.490 1.00 94.38 247 GLN A O 1
ATOM 2004 N N . VAL A 1 248 ? -32.271 0.644 34.647 1.00 92.88 248 VAL A N 1
ATOM 2005 C CA . VAL A 1 248 ? -32.883 -0.109 33.545 1.00 92.88 248 VAL A CA 1
ATOM 2006 C C . VAL A 1 248 ? -33.253 0.822 32.389 1.00 92.88 248 VAL A C 1
ATOM 2008 O O . VAL A 1 248 ? -32.958 0.499 31.239 1.00 92.88 248 VAL A O 1
ATOM 2011 N N . HIS A 1 249 ? -33.827 1.997 32.661 1.00 94.38 249 HIS A N 1
ATOM 2012 C CA . HIS A 1 249 ? -34.114 2.990 31.623 1.00 94.38 249 HIS A CA 1
ATOM 2013 C C . HIS A 1 249 ? -32.852 3.506 30.928 1.00 94.38 249 HIS A C 1
ATOM 2015 O O . HIS A 1 249 ? -32.821 3.579 29.699 1.00 94.38 249 HIS A O 1
ATOM 2021 N N . ASN A 1 250 ? -31.790 3.798 31.680 1.00 95.12 250 ASN A N 1
ATOM 2022 C CA . ASN A 1 250 ? -30.524 4.242 31.102 1.00 95.12 250 ASN A CA 1
ATOM 2023 C C . ASN A 1 250 ? -29.857 3.147 30.249 1.00 95.12 250 ASN A C 1
ATOM 2025 O O . ASN A 1 250 ? -29.379 3.424 29.149 1.00 95.12 250 ASN A O 1
ATOM 2029 N N . LEU A 1 251 ? -29.854 1.895 30.719 1.00 92.38 251 LEU A N 1
ATOM 2030 C CA . LEU A 1 251 ? -29.328 0.762 29.952 1.00 92.38 251 LEU A CA 1
ATOM 2031 C C . LEU A 1 251 ? -30.136 0.518 28.678 1.00 92.38 251 LEU A C 1
ATOM 2033 O O . LEU A 1 251 ? -29.548 0.279 27.627 1.00 92.38 251 LEU A O 1
ATOM 2037 N N . LYS A 1 252 ? -31.466 0.637 28.747 1.00 94.44 252 LYS A N 1
ATOM 2038 C CA . LYS A 1 252 ? -32.334 0.512 27.574 1.00 94.44 252 LYS A CA 1
ATOM 2039 C C . LYS A 1 252 ? -32.031 1.592 26.533 1.00 94.44 252 LYS A C 1
ATOM 2041 O O . LYS A 1 252 ? -31.815 1.265 25.376 1.00 94.44 252 LYS A O 1
ATOM 2046 N N . PHE A 1 253 ? -31.901 2.848 26.961 1.00 95.50 253 PHE A N 1
ATOM 2047 C CA . PHE A 1 253 ? -31.535 3.956 26.075 1.00 95.50 253 PHE A CA 1
ATOM 2048 C C . PHE A 1 253 ? -30.155 3.765 25.420 1.00 95.50 253 PHE A C 1
ATOM 2050 O O . PHE A 1 253 ? -29.967 4.080 24.246 1.00 95.50 253 PHE A O 1
ATOM 2057 N N . GLN A 1 254 ? -29.178 3.228 26.157 1.00 91.81 254 GLN A N 1
ATOM 2058 C CA . GLN A 1 254 ? -27.868 2.884 25.593 1.00 91.81 254 GLN A CA 1
ATOM 2059 C C . GLN A 1 254 ? -27.943 1.720 24.596 1.00 91.81 254 GLN A C 1
ATOM 2061 O O . GLN A 1 254 ? -27.226 1.748 23.594 1.00 91.81 254 GLN A O 1
ATOM 2066 N N . GLY A 1 255 ? -28.808 0.733 24.851 1.00 90.06 255 GLY A N 1
ATOM 2067 C CA . GLY A 1 255 ? -29.119 -0.350 23.918 1.00 90.06 255 GLY A CA 1
ATOM 2068 C C . GLY A 1 255 ? -29.688 0.187 22.608 1.00 90.06 255 GLY A C 1
ATOM 2069 O O . GLY A 1 255 ? -29.072 -0.006 21.565 1.00 90.06 255 GLY A O 1
ATOM 2070 N N . ASP A 1 256 ? -30.764 0.975 22.685 1.00 94.31 256 ASP A N 1
ATOM 2071 C CA . ASP A 1 256 ? -31.426 1.570 21.516 1.00 94.31 256 ASP A CA 1
ATOM 2072 C C . ASP A 1 256 ? -30.440 2.412 20.679 1.00 94.31 256 ASP A C 1
ATOM 2074 O O . ASP A 1 256 ? -30.370 2.290 19.456 1.00 94.31 256 ASP A O 1
ATOM 2078 N N . LYS A 1 257 ? -29.591 3.213 21.337 1.00 94.44 257 LYS A N 1
ATOM 2079 C CA . LYS A 1 257 ? -28.555 4.010 20.663 1.00 94.44 257 LYS A CA 1
ATOM 2080 C C . LYS A 1 257 ? -27.495 3.149 19.964 1.00 94.44 257 LYS A C 1
ATOM 2082 O O . LYS A 1 257 ? -27.028 3.507 18.883 1.00 94.44 257 LYS A O 1
ATOM 2087 N N . SER A 1 258 ? -27.091 2.044 20.588 1.00 88.06 258 SER A N 1
ATOM 2088 C CA . SER A 1 258 ? -26.116 1.113 20.005 1.00 88.06 258 SER A CA 1
ATOM 2089 C C . SER A 1 258 ? -26.714 0.373 18.806 1.00 88.06 258 SER A C 1
ATOM 2091 O O . SER A 1 258 ? -26.034 0.190 17.797 1.00 88.06 258 SER A O 1
ATOM 2093 N N . ASP A 1 259 ? -27.995 0.010 18.878 1.00 90.69 259 ASP A N 1
ATOM 2094 C CA . ASP A 1 259 ? -28.724 -0.625 17.780 1.00 90.69 259 ASP A CA 1
ATOM 2095 C C . ASP A 1 259 ? -28.858 0.314 16.572 1.00 90.69 259 ASP A C 1
ATOM 2097 O O . ASP A 1 259 ? -28.604 -0.097 15.436 1.00 90.69 259 ASP A O 1
ATOM 2101 N N . GLU A 1 260 ? -29.160 1.597 16.793 1.00 94.69 260 GLU A N 1
ATOM 2102 C CA . GLU A 1 260 ? -29.161 2.611 15.729 1.00 94.69 260 GLU A CA 1
ATOM 2103 C C . GLU A 1 260 ? -27.785 2.753 15.057 1.00 94.69 260 GLU A C 1
ATOM 2105 O O . GLU A 1 260 ? -27.686 2.852 13.827 1.00 94.69 260 GLU A O 1
ATOM 2110 N N . GLU A 1 261 ? -26.704 2.732 15.841 1.00 93.56 261 GLU A N 1
ATOM 2111 C CA . GLU A 1 261 ? -25.338 2.786 15.318 1.00 93.56 261 GLU A CA 1
ATOM 2112 C C . GLU A 1 261 ? -24.986 1.528 14.511 1.00 93.56 261 GLU A C 1
ATOM 2114 O O . GLU A 1 261 ? -24.425 1.638 13.417 1.00 93.56 261 GLU A O 1
ATOM 2119 N N . LEU A 1 262 ? -25.388 0.341 14.975 1.00 88.69 262 LEU A N 1
ATOM 2120 C CA . LEU A 1 262 ? -25.215 -0.913 14.238 1.00 88.69 262 LEU A CA 1
ATOM 2121 C C . LEU A 1 262 ? -25.957 -0.898 12.899 1.00 88.69 262 LEU A C 1
ATOM 2123 O O . LEU A 1 262 ? -25.388 -1.307 11.884 1.00 88.69 262 LEU A O 1
ATOM 2127 N N . VAL A 1 263 ? -27.200 -0.413 12.865 1.00 94.94 263 VAL A N 1
ATOM 2128 C CA . VAL A 1 263 ? -27.968 -0.271 11.616 1.00 94.94 263 VAL A CA 1
ATOM 2129 C C . VAL A 1 263 ? -27.266 0.694 10.660 1.00 94.94 263 VAL A C 1
ATOM 2131 O O . VAL A 1 263 ? -27.125 0.401 9.469 1.00 94.94 263 VAL A O 1
ATOM 2134 N N . ARG A 1 264 ? -26.758 1.821 11.170 1.00 95.12 264 ARG A N 1
ATOM 2135 C CA . ARG A 1 264 ? -26.022 2.805 10.367 1.00 95.12 264 ARG A CA 1
ATOM 2136 C C . ARG A 1 264 ? -24.736 2.224 9.775 1.00 95.12 264 ARG A C 1
ATOM 2138 O O . ARG A 1 264 ? -24.484 2.409 8.586 1.00 95.12 264 ARG A O 1
ATOM 2145 N N . LEU A 1 265 ? -23.954 1.503 10.579 1.00 89.31 265 LEU A N 1
ATOM 2146 C CA . LEU A 1 265 ? -22.716 0.856 10.139 1.00 89.31 265 LEU A CA 1
ATOM 2147 C C . LEU A 1 265 ? -22.981 -0.256 9.120 1.00 89.31 265 LEU A C 1
ATOM 2149 O O . LEU A 1 265 ? -22.245 -0.368 8.142 1.00 89.31 265 LEU A O 1
ATOM 2153 N N . ARG A 1 266 ? -24.051 -1.043 9.295 1.00 91.50 266 ARG A N 1
ATOM 2154 C CA . ARG A 1 266 ? -24.472 -2.050 8.304 1.00 91.50 266 ARG A CA 1
ATOM 2155 C C . ARG A 1 266 ? -24.773 -1.410 6.955 1.00 91.50 266 ARG A C 1
ATOM 2157 O O . ARG A 1 266 ? -24.235 -1.863 5.948 1.00 91.50 266 ARG A O 1
ATOM 2164 N N . LYS A 1 267 ? -25.540 -0.317 6.944 1.00 94.25 267 LYS A N 1
ATOM 2165 C CA . LYS A 1 267 ? -25.848 0.422 5.715 1.00 94.25 267 LYS A CA 1
ATOM 2166 C C . LYS A 1 267 ? -24.585 0.966 5.038 1.00 94.25 267 LYS A C 1
ATOM 2168 O O . LYS A 1 267 ? -24.434 0.842 3.828 1.00 94.25 267 LYS A O 1
ATOM 2173 N N . GLU A 1 268 ? -23.643 1.515 5.805 1.00 91.38 268 GLU A N 1
ATOM 2174 C CA . GLU A 1 268 ? -22.372 2.003 5.253 1.00 91.38 268 GLU A CA 1
ATOM 2175 C C . GLU A 1 268 ? -21.510 0.862 4.678 1.00 91.38 268 GLU A C 1
ATOM 2177 O O . GLU A 1 268 ? -20.865 1.029 3.640 1.00 91.38 268 GLU A O 1
ATOM 2182 N N . CYS A 1 269 ? -21.513 -0.314 5.312 1.00 88.12 269 CYS A N 1
ATOM 2183 C CA . CYS A 1 269 ? -20.860 -1.512 4.781 1.00 88.12 269 CYS A CA 1
ATOM 2184 C C . CYS A 1 269 ? -21.498 -1.988 3.470 1.00 88.12 269 CYS A C 1
ATOM 2186 O O . CYS A 1 269 ? -20.769 -2.299 2.528 1.00 88.12 269 CYS A O 1
ATOM 2188 N N . GLU A 1 270 ? -22.829 -2.003 3.377 1.00 91.50 270 GLU A N 1
ATOM 2189 C CA . GLU A 1 270 ? -23.554 -2.349 2.145 1.00 91.50 270 GLU A CA 1
ATOM 2190 C C . GLU A 1 270 ? -23.245 -1.362 1.010 1.00 91.50 270 GLU A C 1
ATOM 2192 O O . GLU A 1 270 ? -22.923 -1.772 -0.106 1.00 91.50 270 GLU A O 1
ATOM 2197 N N . GLU A 1 271 ? -23.247 -0.057 1.296 1.00 92.50 271 GLU A N 1
ATOM 2198 C CA . GLU A 1 271 ? -22.896 0.982 0.321 1.00 92.50 271 GLU A CA 1
ATOM 2199 C C . GLU A 1 271 ? -21.447 0.836 -0.173 1.00 92.50 271 GLU A C 1
ATOM 2201 O O . GLU A 1 271 ? -21.185 0.912 -1.379 1.00 92.50 271 GLU A O 1
ATOM 2206 N N . LYS A 1 272 ? -20.495 0.577 0.736 1.00 91.44 272 LYS A N 1
ATOM 2207 C CA . LYS A 1 272 ? -19.088 0.326 0.378 1.00 91.44 272 LYS A CA 1
ATOM 2208 C C . LYS A 1 272 ? -18.923 -0.957 -0.431 1.00 91.44 272 LYS A C 1
ATOM 2210 O O . LYS A 1 272 ? -18.161 -0.950 -1.395 1.00 91.44 272 LYS A O 1
ATOM 2215 N N . SER A 1 273 ? -19.642 -2.021 -0.081 1.00 89.81 273 SER A N 1
ATOM 2216 C CA . SER A 1 273 ? -19.631 -3.287 -0.820 1.00 89.81 273 SER A CA 1
ATOM 2217 C C . SER A 1 273 ? -20.159 -3.102 -2.245 1.00 89.81 273 SER A C 1
ATOM 2219 O O . SER A 1 273 ? -19.481 -3.479 -3.198 1.00 89.81 273 SER A O 1
ATOM 2221 N N . SER A 1 274 ? -21.281 -2.396 -2.418 1.00 93.00 274 SER A N 1
ATOM 2222 C CA . SER A 1 274 ? -21.806 -2.062 -3.749 1.00 93.00 274 SER A CA 1
ATOM 2223 C C . SER A 1 274 ? -20.835 -1.187 -4.550 1.00 93.00 274 SER A C 1
ATOM 2225 O O . SER A 1 27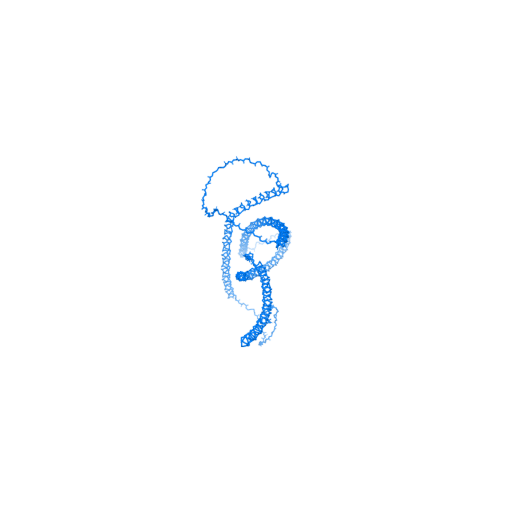4 ? -20.659 -1.365 -5.759 1.00 93.00 274 SER A O 1
ATOM 2227 N N . LYS A 1 275 ? -20.151 -0.244 -3.888 1.00 92.69 275 LYS A N 1
ATOM 2228 C CA . LYS A 1 275 ? -19.141 0.590 -4.547 1.00 92.69 275 LYS A CA 1
ATOM 2229 C C . LYS A 1 275 ? -17.928 -0.219 -4.999 1.00 92.69 275 LYS A C 1
ATOM 2231 O O . LYS A 1 275 ? -17.408 0.059 -6.081 1.00 92.69 275 LYS A O 1
ATOM 2236 N N . LEU A 1 276 ? -17.498 -1.191 -4.199 1.00 88.31 276 LEU A N 1
ATOM 2237 C CA . LEU A 1 276 ? -16.411 -2.100 -4.542 1.00 88.31 276 LEU A CA 1
ATOM 2238 C C . LEU A 1 276 ? -16.777 -2.942 -5.768 1.00 88.31 276 LEU A C 1
ATOM 2240 O O . LEU A 1 276 ? -16.036 -2.915 -6.745 1.00 88.31 276 LEU A O 1
ATOM 2244 N N . GLU A 1 277 ? -17.964 -3.552 -5.779 1.00 91.94 277 GLU A N 1
ATOM 2245 C CA . GLU A 1 277 ? -18.450 -4.359 -6.908 1.00 91.94 277 GLU A CA 1
ATOM 2246 C C . GLU A 1 277 ? -18.499 -3.547 -8.221 1.00 91.94 277 GLU A C 1
ATOM 2248 O O . GLU A 1 277 ? -18.124 -4.021 -9.295 1.00 91.94 277 GLU A O 1
ATOM 2253 N N . GLN A 1 278 ? -18.912 -2.274 -8.156 1.00 91.94 278 GLN A N 1
ATOM 2254 C CA . GLN A 1 278 ? -18.880 -1.377 -9.319 1.00 91.94 278 GLN A CA 1
ATOM 2255 C C . GLN A 1 278 ? -17.455 -1.105 -9.821 1.00 91.94 278 GLN A C 1
ATOM 2257 O O . GLN A 1 278 ? -17.238 -0.995 -11.030 1.00 91.94 278 GLN A O 1
ATOM 2262 N N . LEU A 1 279 ? -16.494 -0.941 -8.907 1.00 89.88 279 LEU A N 1
ATOM 2263 C CA . LEU A 1 279 ? -15.094 -0.699 -9.257 1.00 89.88 279 LEU A CA 1
ATOM 2264 C C . LEU A 1 279 ? -14.431 -1.954 -9.826 1.00 89.88 279 LEU A C 1
ATOM 2266 O O . LEU A 1 279 ? -13.678 -1.827 -10.789 1.00 89.88 279 LEU A O 1
ATOM 2270 N N . GLU A 1 280 ? -14.753 -3.135 -9.301 1.00 87.56 280 GLU A N 1
ATOM 2271 C CA . GLU A 1 280 ? -14.303 -4.427 -9.830 1.00 87.56 280 GLU A CA 1
ATOM 2272 C C . GLU A 1 280 ? -14.793 -4.628 -11.265 1.00 87.56 280 GLU A C 1
ATOM 2274 O O . GLU A 1 280 ? -13.977 -4.789 -12.170 1.00 87.56 280 GLU A O 1
ATOM 2279 N N . LYS A 1 281 ? -16.094 -4.439 -11.525 1.00 94.44 281 LYS A N 1
ATOM 2280 C CA . LYS A 1 281 ? -16.656 -4.486 -12.890 1.00 94.44 281 LYS A CA 1
ATOM 2281 C C . LYS A 1 281 ? -15.993 -3.484 -13.840 1.00 94.44 281 LYS A C 1
ATOM 2283 O O . LYS A 1 281 ? -15.816 -3.754 -15.028 1.00 94.44 281 LYS A O 1
ATOM 2288 N N . ALA A 1 282 ? -15.638 -2.294 -13.353 1.00 92.25 282 ALA A N 1
ATOM 2289 C CA . ALA A 1 282 ? -14.921 -1.304 -14.157 1.00 92.25 282 ALA A CA 1
ATOM 2290 C C . ALA A 1 282 ? -13.450 -1.691 -14.398 1.00 92.25 282 ALA A C 1
ATOM 2292 O O . ALA A 1 282 ? -12.889 -1.347 -15.441 1.00 92.25 282 ALA A O 1
ATOM 2293 N N . ALA A 1 283 ? -12.814 -2.382 -13.450 1.00 89.88 283 ALA A N 1
ATOM 2294 C CA . ALA A 1 283 ? -11.461 -2.906 -13.591 1.00 89.88 283 ALA A CA 1
ATOM 2295 C C . ALA A 1 283 ? -11.415 -4.066 -14.594 1.00 89.88 283 ALA A C 1
ATOM 2297 O O . ALA A 1 283 ? -10.580 -4.031 -15.493 1.00 89.88 283 ALA A O 1
ATOM 2298 N N . GLU A 1 284 ? -12.361 -5.006 -14.524 1.00 93.44 284 GLU A N 1
ATOM 2299 C CA . GLU A 1 284 ? -12.515 -6.100 -15.495 1.00 93.44 284 GLU A CA 1
ATOM 2300 C C . GLU A 1 284 ? -12.661 -5.566 -16.923 1.00 93.44 284 GLU A C 1
ATOM 2302 O O . GLU A 1 284 ? -11.944 -5.992 -17.825 1.00 93.44 284 GLU A O 1
ATOM 2307 N N . LYS A 1 285 ? -13.515 -4.553 -17.127 1.00 93.31 285 LYS A N 1
ATOM 2308 C CA . LYS A 1 285 ? -13.668 -3.899 -18.438 1.00 93.31 285 LYS A CA 1
ATOM 2309 C C . LYS A 1 285 ? -12.372 -3.259 -18.941 1.00 93.31 285 LYS A C 1
ATOM 2311 O O . LYS A 1 285 ? -12.093 -3.319 -20.136 1.00 93.31 285 LYS A O 1
ATOM 2316 N N . ARG A 1 286 ? -11.576 -2.641 -18.057 1.00 90.75 286 ARG A N 1
ATOM 2317 C CA . ARG A 1 286 ? -10.261 -2.097 -18.442 1.00 90.75 286 ARG A CA 1
ATOM 2318 C C . ARG A 1 286 ? -9.276 -3.197 -18.807 1.00 90.75 286 ARG A C 1
ATOM 2320 O O . ARG A 1 286 ? -8.508 -3.008 -19.743 1.00 90.75 286 ARG A O 1
ATOM 2327 N N . GLU A 1 287 ? -9.275 -4.306 -18.077 1.00 91.38 287 GLU A N 1
ATOM 2328 C CA . GLU A 1 287 ? -8.370 -5.416 -18.365 1.00 91.38 287 GLU A CA 1
ATOM 2329 C C . GLU A 1 287 ? -8.739 -6.105 -19.681 1.00 91.38 287 GLU A C 1
ATOM 2331 O O . GLU A 1 287 ? -7.851 -6.377 -20.486 1.00 91.38 287 GLU A O 1
ATOM 2336 N N . GLN A 1 288 ? -10.035 -6.254 -19.971 1.00 92.62 288 GLN A N 1
ATOM 2337 C CA . GLN A 1 288 ? -10.501 -6.716 -21.278 1.00 92.62 288 GLN A CA 1
ATOM 2338 C C . GLN A 1 288 ? -10.007 -5.798 -22.404 1.00 92.62 288 GLN A C 1
ATOM 2340 O O . GLN A 1 288 ? -9.378 -6.267 -23.347 1.00 92.62 288 GLN A O 1
ATOM 2345 N N . ALA A 1 289 ? -10.187 -4.479 -22.267 1.00 90.56 289 ALA A N 1
ATOM 2346 C CA . ALA A 1 289 ? -9.700 -3.522 -23.263 1.00 90.56 289 ALA A CA 1
ATOM 2347 C C . ALA A 1 289 ? -8.169 -3.581 -23.442 1.00 90.56 289 ALA A C 1
ATOM 2349 O O . ALA A 1 289 ? -7.668 -3.411 -24.551 1.00 90.56 289 ALA A O 1
ATOM 2350 N N . ARG A 1 290 ? -7.405 -3.848 -22.374 1.00 92.44 290 ARG A N 1
ATOM 2351 C CA . ARG A 1 290 ? -5.949 -4.052 -22.460 1.00 92.44 290 ARG A CA 1
ATOM 2352 C C . ARG A 1 290 ? -5.579 -5.333 -23.196 1.00 92.44 290 ARG A C 1
ATOM 2354 O O . ARG A 1 290 ? -4.624 -5.310 -23.966 1.00 92.44 290 ARG A O 1
ATOM 2361 N N . GLN A 1 291 ? -6.294 -6.433 -22.965 1.00 92.31 291 GLN A N 1
ATOM 2362 C CA . GLN A 1 291 ? -6.073 -7.680 -23.699 1.00 92.31 291 GLN A CA 1
ATOM 2363 C C . GLN A 1 291 ? -6.374 -7.503 -25.188 1.00 92.31 291 GLN A C 1
ATOM 2365 O O . GLN A 1 291 ? -5.564 -7.909 -26.020 1.00 92.31 291 GLN A O 1
ATOM 2370 N N . ASP A 1 292 ? -7.469 -6.818 -25.520 1.00 91.19 292 ASP A N 1
ATOM 2371 C CA . ASP A 1 292 ? -7.830 -6.518 -26.906 1.00 91.19 292 ASP A CA 1
ATOM 2372 C C . ASP A 1 292 ? -6.753 -5.646 -27.580 1.00 91.19 292 ASP A C 1
ATOM 2374 O O . ASP A 1 292 ? -6.321 -5.937 -28.698 1.00 91.19 292 ASP A O 1
ATOM 2378 N N . LEU A 1 293 ? -6.247 -4.620 -26.880 1.00 92.50 293 LEU A N 1
ATOM 2379 C CA . LEU A 1 293 ? -5.138 -3.789 -27.365 1.00 92.50 293 LEU A CA 1
ATOM 2380 C C . LEU A 1 293 ? -3.850 -4.594 -27.568 1.00 92.50 293 LEU A C 1
ATOM 2382 O O . LEU A 1 293 ? -3.210 -4.432 -28.602 1.00 92.50 293 LEU A O 1
ATOM 2386 N N . ARG A 1 294 ? -3.497 -5.504 -26.651 1.00 91.12 294 ARG A N 1
ATOM 2387 C CA . ARG A 1 294 ? -2.341 -6.403 -26.829 1.00 91.12 294 ARG A CA 1
ATOM 2388 C C . ARG A 1 294 ? -2.499 -7.298 -28.058 1.00 91.12 294 ARG A C 1
ATOM 2390 O O . ARG A 1 294 ? -1.556 -7.446 -28.830 1.00 91.12 294 ARG A O 1
ATOM 2397 N N . GLY A 1 295 ? -3.692 -7.849 -28.287 1.00 91.25 295 GLY A N 1
ATOM 2398 C CA . GLY A 1 295 ? -3.976 -8.645 -29.486 1.00 91.25 295 GLY A CA 1
ATOM 2399 C C . GLY A 1 295 ? -3.813 -7.839 -30.782 1.00 91.25 295 GLY A C 1
ATOM 2400 O O . GLY A 1 295 ? -3.273 -8.337 -31.777 1.00 91.25 295 GLY A O 1
ATOM 2401 N N . LEU A 1 296 ? -4.219 -6.565 -30.766 1.00 93.44 296 LEU A N 1
ATOM 2402 C CA . LEU A 1 296 ? -3.987 -5.643 -31.879 1.00 93.44 296 LEU A CA 1
ATOM 2403 C C . LEU A 1 296 ? -2.498 -5.320 -32.056 1.00 93.44 296 LEU A C 1
ATOM 2405 O O . LEU A 1 296 ? -2.010 -5.360 -33.184 1.00 93.44 296 LEU A O 1
ATOM 2409 N N . GLU A 1 297 ? -1.761 -5.054 -30.977 1.00 90.94 297 GLU A N 1
ATOM 2410 C CA . GLU A 1 297 ? -0.312 -4.807 -31.010 1.00 90.94 297 GLU A CA 1
ATOM 2411 C C . GLU A 1 297 ? 0.453 -5.990 -31.617 1.00 90.94 297 GLU A C 1
ATOM 2413 O O . GLU A 1 297 ? 1.274 -5.797 -32.515 1.00 90.94 297 GLU A O 1
ATOM 2418 N N . GLU A 1 298 ? 0.144 -7.224 -31.212 1.00 93.38 298 GLU A N 1
ATOM 2419 C CA . GLU A 1 298 ? 0.740 -8.432 -31.796 1.00 93.38 298 GLU A CA 1
ATOM 2420 C C . GLU A 1 298 ? 0.454 -8.556 -33.295 1.00 93.38 298 GLU A C 1
ATOM 2422 O O . GLU A 1 298 ? 1.327 -8.946 -34.077 1.00 93.38 298 GLU A O 1
ATOM 2427 N N . THR A 1 299 ? -0.767 -8.213 -33.706 1.00 95.00 299 THR A N 1
ATOM 2428 C CA . THR A 1 299 ? -1.160 -8.220 -35.118 1.00 95.00 299 THR A CA 1
ATOM 2429 C C . THR A 1 299 ? -0.366 -7.176 -35.902 1.00 95.00 299 THR A C 1
ATOM 2431 O O . THR A 1 299 ? 0.212 -7.493 -36.941 1.00 95.00 299 THR A O 1
ATOM 2434 N N . VAL A 1 300 ? -0.244 -5.955 -35.374 1.00 94.69 300 VAL A N 1
ATOM 2435 C CA . VAL A 1 300 ? 0.553 -4.881 -35.986 1.00 94.69 300 VAL A CA 1
ATOM 2436 C C . VAL A 1 300 ? 2.026 -5.281 -36.104 1.00 94.69 300 VAL A C 1
ATOM 2438 O O . VAL A 1 300 ? 2.640 -5.047 -37.144 1.00 94.69 300 VAL A O 1
ATOM 2441 N N . ILE A 1 301 ? 2.598 -5.934 -35.088 1.00 94.88 301 ILE A N 1
ATOM 2442 C CA . ILE A 1 301 ? 3.981 -6.430 -35.132 1.00 94.88 301 ILE A CA 1
ATOM 2443 C C . ILE A 1 301 ? 4.164 -7.450 -36.266 1.00 94.88 301 ILE A C 1
ATOM 2445 O O . ILE A 1 301 ? 5.139 -7.353 -37.016 1.00 94.88 301 ILE A O 1
ATOM 2449 N N . LYS A 1 302 ? 3.232 -8.397 -36.436 1.00 95.81 302 LYS A N 1
ATOM 2450 C CA . LYS A 1 302 ? 3.277 -9.397 -37.521 1.00 95.81 302 LYS A CA 1
ATOM 2451 C C . LYS A 1 302 ? 3.188 -8.750 -38.909 1.00 95.81 302 LYS A C 1
ATOM 2453 O O . LYS A 1 302 ? 3.945 -9.119 -39.811 1.00 95.81 302 LYS A O 1
ATOM 2458 N N . GLU A 1 303 ? 2.324 -7.752 -39.078 1.00 94.44 303 GLU A N 1
ATOM 2459 C CA . GLU A 1 303 ? 2.204 -6.994 -40.333 1.00 94.44 303 GLU A CA 1
ATOM 2460 C C . GLU A 1 303 ? 3.477 -6.188 -40.636 1.00 94.44 303 GLU A C 1
ATOM 2462 O O . GLU A 1 303 ? 4.000 -6.230 -41.752 1.00 94.44 303 GLU A O 1
ATOM 2467 N N . LEU A 1 304 ? 4.057 -5.521 -39.631 1.00 94.94 304 LEU A N 1
ATOM 2468 C CA . LEU A 1 304 ? 5.326 -4.800 -39.778 1.00 94.94 304 LEU A CA 1
ATOM 2469 C C . LEU A 1 304 ? 6.489 -5.733 -40.136 1.00 94.94 304 LEU A C 1
ATOM 2471 O O . LEU A 1 304 ? 7.314 -5.384 -40.983 1.00 94.94 304 LEU A O 1
ATOM 2475 N N . GLN A 1 305 ? 6.553 -6.926 -39.540 1.00 93.44 305 GLN A N 1
ATOM 2476 C CA . GLN A 1 305 ? 7.537 -7.948 -39.908 1.00 93.44 305 GLN A CA 1
ATOM 2477 C C . GLN A 1 305 ? 7.352 -8.407 -41.360 1.00 93.44 305 GLN A C 1
ATOM 2479 O O . GLN A 1 305 ? 8.329 -8.518 -42.103 1.00 93.44 305 GLN A O 1
ATOM 2484 N N . THR A 1 306 ? 6.107 -8.611 -41.793 1.00 95.50 306 THR A N 1
ATOM 2485 C CA . THR A 1 306 ? 5.786 -8.985 -43.178 1.00 95.50 306 THR A CA 1
ATOM 2486 C C . THR A 1 306 ? 6.201 -7.887 -44.158 1.00 95.50 306 THR A C 1
ATOM 2488 O O . THR A 1 306 ? 6.892 -8.163 -45.142 1.00 95.50 306 THR A O 1
ATOM 2491 N N . LEU A 1 307 ? 5.893 -6.623 -43.853 1.00 96.12 307 LEU A N 1
ATOM 2492 C CA . LEU A 1 307 ? 6.339 -5.465 -44.633 1.00 96.12 307 LEU A CA 1
ATOM 2493 C C . LEU A 1 307 ? 7.865 -5.344 -44.677 1.00 96.12 307 LEU A C 1
ATOM 2495 O O . LEU A 1 307 ? 8.432 -5.059 -45.734 1.00 96.12 307 LEU A O 1
ATOM 2499 N N . HIS A 1 308 ? 8.548 -5.593 -43.558 1.00 93.75 308 HIS A N 1
ATOM 2500 C CA . HIS A 1 308 ? 10.008 -5.604 -43.509 1.00 93.75 308 HIS A CA 1
ATOM 2501 C C . HIS A 1 308 ? 10.595 -6.687 -44.425 1.00 93.75 308 HIS A C 1
ATOM 2503 O O . HIS A 1 308 ? 11.521 -6.410 -45.193 1.00 93.75 308 HIS A O 1
ATOM 2509 N N . ASN A 1 309 ? 10.029 -7.897 -44.401 1.00 95.00 309 ASN A N 1
ATOM 2510 C CA . ASN A 1 309 ? 10.444 -9.003 -45.263 1.00 95.00 309 ASN A CA 1
ATOM 2511 C C . ASN A 1 309 ? 10.230 -8.676 -46.748 1.00 95.00 309 ASN A C 1
ATOM 2513 O O . ASN A 1 309 ? 11.147 -8.852 -47.552 1.00 95.00 309 ASN A O 1
ATOM 2517 N N . LEU A 1 310 ? 9.069 -8.120 -47.107 1.00 96.81 310 LEU A N 1
ATOM 2518 C CA . LEU A 1 310 ? 8.781 -7.674 -48.473 1.00 96.81 310 LEU A CA 1
ATOM 2519 C C . LEU A 1 310 ? 9.740 -6.567 -48.927 1.00 96.81 310 LEU A C 1
ATOM 2521 O O . LEU A 1 310 ? 10.280 -6.637 -50.031 1.00 96.81 310 LEU A O 1
ATOM 2525 N N . ARG A 1 311 ? 10.022 -5.576 -48.069 1.00 95.44 311 ARG A N 1
ATOM 2526 C CA . ARG A 1 311 ? 11.005 -4.519 -48.354 1.00 95.44 311 ARG A CA 1
ATOM 2527 C C . ARG A 1 311 ? 12.395 -5.104 -48.595 1.00 95.44 311 ARG A C 1
ATOM 2529 O O . ARG A 1 311 ? 13.069 -4.686 -49.534 1.00 95.44 311 ARG A O 1
ATOM 2536 N N . ARG A 1 312 ? 12.826 -6.072 -47.780 1.00 97.19 312 ARG A N 1
ATOM 2537 C CA . ARG A 1 312 ? 14.115 -6.757 -47.954 1.00 97.19 312 ARG A CA 1
ATOM 2538 C C . ARG A 1 312 ? 14.180 -7.479 -49.302 1.00 97.19 312 ARG A C 1
ATOM 2540 O O . ARG A 1 312 ? 15.166 -7.298 -50.013 1.00 97.19 312 ARG A O 1
ATOM 2547 N N . LEU A 1 313 ? 13.140 -8.230 -49.671 1.00 93.75 313 LEU A N 1
ATOM 2548 C CA . LEU A 1 313 ? 13.057 -8.915 -50.968 1.00 93.75 313 LEU A CA 1
ATOM 2549 C C . LEU A 1 313 ? 13.085 -7.925 -52.140 1.00 93.75 313 LEU A C 1
ATOM 2551 O O . LEU A 1 313 ? 13.825 -8.128 -53.100 1.00 93.75 313 LEU A O 1
ATOM 2555 N N . PHE A 1 314 ? 12.349 -6.816 -52.040 1.00 95.44 314 PHE A N 1
ATOM 2556 C CA . PHE A 1 314 ? 12.336 -5.776 -53.067 1.00 95.44 314 PHE A CA 1
ATOM 2557 C C . PHE A 1 314 ? 13.715 -5.132 -53.258 1.00 95.44 314 PHE A C 1
ATOM 2559 O O . PHE A 1 314 ? 14.195 -5.012 -54.382 1.00 95.44 314 PHE A O 1
ATOM 2566 N N . VAL A 1 315 ? 14.393 -4.766 -52.165 1.00 95.81 315 VAL A N 1
ATOM 2567 C CA . VAL A 1 315 ? 15.750 -4.197 -52.216 1.00 95.81 315 VAL A CA 1
ATOM 2568 C C . VAL A 1 315 ? 16.751 -5.204 -52.791 1.00 95.81 315 VAL A C 1
ATOM 2570 O O . VAL A 1 315 ? 17.625 -4.822 -53.570 1.00 95.81 315 VAL A O 1
ATOM 2573 N N . GLN A 1 316 ? 16.630 -6.490 -52.450 1.00 93.19 316 GLN A N 1
ATOM 2574 C CA . GLN A 1 316 ? 17.464 -7.550 -53.025 1.00 93.19 316 GLN A CA 1
ATOM 2575 C C . GLN A 1 316 ? 17.248 -7.707 -54.535 1.00 93.19 316 GLN A C 1
ATOM 2577 O O . GLN A 1 316 ? 18.232 -7.790 -55.277 1.00 93.19 316 GLN A O 1
ATOM 2582 N N . ASP A 1 317 ? 15.998 -7.715 -55.007 1.00 94.31 317 ASP A N 1
ATOM 2583 C CA . ASP A 1 317 ? 15.697 -7.792 -56.440 1.00 94.31 317 ASP A CA 1
ATOM 2584 C C . ASP A 1 317 ? 16.202 -6.546 -57.182 1.00 94.31 317 ASP A C 1
ATOM 2586 O O . ASP A 1 317 ? 16.876 -6.661 -58.207 1.00 94.31 317 ASP A O 1
ATOM 2590 N N . LEU A 1 318 ? 15.989 -5.355 -56.618 1.00 94.00 318 LEU A N 1
ATOM 2591 C CA . LEU A 1 318 ? 16.459 -4.090 -57.182 1.00 94.00 318 LEU A CA 1
ATOM 2592 C C . LEU A 1 318 ? 17.992 -4.063 -57.291 1.00 94.00 318 LEU A C 1
ATOM 2594 O O . LEU A 1 318 ? 18.525 -3.813 -58.372 1.00 94.00 318 LEU A O 1
ATOM 2598 N N . ASN A 1 319 ? 18.711 -4.438 -56.230 1.00 92.00 319 ASN A N 1
ATOM 2599 C CA . ASN A 1 319 ? 20.171 -4.579 -56.261 1.00 92.00 319 ASN A CA 1
ATOM 2600 C C . ASN A 1 319 ? 20.635 -5.624 -57.286 1.00 92.00 319 ASN A C 1
ATOM 2602 O O . ASN A 1 319 ? 21.644 -5.427 -57.963 1.00 92.00 319 ASN A O 1
ATOM 2606 N N . SER A 1 320 ? 19.903 -6.729 -57.438 1.00 92.44 320 SER A N 1
ATOM 2607 C CA . SER A 1 320 ? 20.209 -7.762 -58.436 1.00 92.44 320 SER A CA 1
ATOM 2608 C C . SER A 1 320 ? 19.981 -7.264 -59.865 1.00 92.44 320 SER A C 1
ATOM 2610 O O . SER A 1 320 ? 20.722 -7.629 -60.779 1.00 92.44 320 SER A O 1
ATOM 2612 N N . ARG A 1 321 ? 18.970 -6.420 -60.095 1.00 93.12 321 ARG A N 1
ATOM 2613 C CA . ARG A 1 321 ? 18.745 -5.749 -61.385 1.00 93.12 321 ARG A CA 1
ATOM 2614 C C . ARG A 1 321 ? 19.833 -4.717 -61.675 1.00 93.12 321 ARG A C 1
ATOM 2616 O O . ARG A 1 321 ? 20.374 -4.765 -62.776 1.00 93.12 321 ARG A O 1
ATOM 2623 N N . ILE A 1 322 ? 20.212 -3.887 -60.698 1.00 90.69 322 ILE A N 1
ATOM 2624 C CA . ILE A 1 322 ? 21.308 -2.911 -60.829 1.00 90.69 322 ILE A CA 1
ATOM 2625 C C . ILE A 1 322 ? 22.627 -3.617 -61.160 1.00 90.69 322 ILE A C 1
ATOM 2627 O O . ILE A 1 322 ? 23.301 -3.250 -62.115 1.00 90.69 322 ILE A O 1
ATOM 2631 N N . LYS A 1 323 ? 22.978 -4.693 -60.445 1.00 90.12 323 LYS A N 1
ATOM 2632 C CA . LYS A 1 323 ? 24.186 -5.478 -60.753 1.00 90.12 323 LYS A CA 1
ATOM 2633 C C . LYS A 1 323 ? 24.152 -6.063 -62.169 1.00 90.12 323 LYS A C 1
ATOM 2635 O O . LYS A 1 323 ? 25.166 -6.067 -62.861 1.00 90.12 323 LYS A O 1
ATOM 2640 N N . ARG A 1 324 ? 22.986 -6.533 -62.632 1.00 86.75 324 ARG A N 1
ATOM 2641 C CA . ARG A 1 324 ? 22.803 -7.028 -64.010 1.00 86.75 324 ARG A CA 1
ATOM 2642 C C . ARG A 1 324 ? 22.909 -5.913 -65.057 1.00 86.75 324 ARG A C 1
ATOM 2644 O O . ARG A 1 324 ? 23.456 -6.164 -66.130 1.00 86.75 324 ARG A O 1
ATOM 2651 N N . SER A 1 325 ? 22.399 -4.708 -64.792 1.00 84.75 325 SER A N 1
ATOM 2652 C CA . SER A 1 325 ? 22.568 -3.560 -65.696 1.00 84.75 325 SER A CA 1
ATOM 2653 C C . SER A 1 325 ? 24.010 -3.063 -65.724 1.00 84.75 325 SER A C 1
ATOM 2655 O O . SER A 1 325 ? 24.533 -2.849 -66.811 1.00 84.75 325 SER A O 1
ATOM 2657 N N . ASP A 1 326 ? 24.685 -2.984 -64.577 1.00 83.81 326 ASP A N 1
ATOM 2658 C CA . ASP A 1 326 ? 26.106 -2.625 -64.496 1.00 83.81 326 ASP A CA 1
ATOM 2659 C C . ASP A 1 326 ? 26.987 -3.617 -65.254 1.00 83.81 326 ASP A C 1
ATOM 2661 O O . ASP A 1 326 ? 27.878 -3.218 -66.001 1.00 83.81 326 ASP A O 1
ATOM 2665 N N . ASN A 1 327 ? 26.717 -4.918 -65.124 1.00 80.94 327 ASN A N 1
ATOM 2666 C CA . ASN A 1 327 ? 27.446 -5.940 -65.871 1.00 80.94 327 ASN A CA 1
ATOM 2667 C C . ASN A 1 327 ? 27.197 -5.833 -67.384 1.00 80.94 327 ASN A C 1
ATOM 2669 O O . ASN A 1 327 ? 28.134 -6.008 -68.161 1.00 80.94 327 ASN A O 1
ATOM 2673 N N . ARG A 1 328 ? 25.976 -5.482 -67.819 1.00 79.94 328 ARG A N 1
ATOM 2674 C CA . ARG A 1 328 ? 25.682 -5.196 -69.236 1.00 79.94 328 ARG A CA 1
ATOM 2675 C C . ARG A 1 328 ? 26.391 -3.938 -69.741 1.00 79.94 328 ARG A C 1
ATOM 2677 O O . ARG A 1 328 ? 26.945 -3.965 -70.834 1.00 79.94 328 ARG A O 1
ATOM 2684 N N . LEU A 1 329 ? 26.435 -2.869 -68.947 1.00 75.31 329 LEU A N 1
ATOM 2685 C CA . LEU A 1 329 ? 27.153 -1.635 -69.290 1.00 75.31 329 LEU A CA 1
ATOM 2686 C C . LEU A 1 329 ? 28.669 -1.858 -69.367 1.00 75.31 329 LEU A C 1
ATOM 2688 O O . LEU A 1 329 ? 29.323 -1.343 -70.271 1.00 75.31 329 LEU A O 1
ATOM 2692 N N . LYS A 1 330 ? 29.235 -2.669 -68.467 1.00 75.81 330 LYS A N 1
ATOM 2693 C CA . LYS A 1 330 ? 30.647 -3.081 -68.518 1.00 75.81 330 LYS A CA 1
ATOM 2694 C C . LYS A 1 330 ? 30.946 -3.960 -69.735 1.00 75.81 330 LYS A C 1
ATOM 2696 O O . LYS A 1 330 ? 31.954 -3.739 -70.398 1.00 75.81 330 LYS A O 1
ATOM 2701 N N . ALA A 1 331 ? 30.056 -4.892 -70.082 1.00 71.81 331 ALA A N 1
ATOM 2702 C CA . ALA A 1 331 ? 30.179 -5.695 -71.301 1.00 71.81 331 ALA A CA 1
ATOM 2703 C C . ALA A 1 331 ? 30.093 -4.835 -72.579 1.00 71.81 331 ALA A C 1
ATOM 2705 O O . ALA A 1 331 ? 30.850 -5.059 -73.523 1.00 71.81 331 ALA A O 1
ATOM 2706 N N . SER A 1 332 ? 29.234 -3.808 -72.583 1.00 64.38 332 SER A N 1
ATOM 2707 C CA . SER A 1 332 ? 29.130 -2.830 -73.673 1.00 64.38 332 SER A CA 1
ATOM 2708 C C . SER A 1 332 ? 30.364 -1.923 -73.773 1.00 64.38 332 SER A C 1
ATOM 2710 O O . SER A 1 332 ? 30.811 -1.632 -74.874 1.00 64.38 332 SER A O 1
ATOM 2712 N N . ARG A 1 333 ? 30.974 -1.514 -72.651 1.00 59.62 333 ARG A N 1
ATOM 2713 C CA . ARG A 1 333 ? 32.231 -0.740 -72.660 1.00 59.62 333 ARG A CA 1
ATOM 2714 C C . ARG A 1 333 ? 33.428 -1.554 -73.148 1.00 59.62 333 ARG A C 1
ATOM 2716 O O . ARG A 1 333 ? 34.261 -1.015 -73.865 1.00 59.62 333 ARG A O 1
ATOM 2723 N N . ASN A 1 334 ? 33.488 -2.846 -72.832 1.00 55.72 334 ASN A N 1
ATOM 2724 C CA . ASN A 1 334 ? 34.552 -3.724 -73.329 1.00 55.72 334 ASN A CA 1
ATOM 2725 C C . ASN A 1 334 ? 34.432 -4.042 -74.830 1.00 55.72 334 ASN A C 1
ATOM 2727 O O . ASN A 1 334 ? 35.418 -4.456 -75.430 1.00 55.72 334 ASN A O 1
ATOM 2731 N N . SER A 1 335 ? 33.263 -3.829 -75.443 1.00 53.09 335 SER A N 1
ATOM 2732 C CA . SER A 1 335 ? 33.061 -3.964 -76.895 1.00 53.09 335 SER A CA 1
ATOM 2733 C C . SER A 1 335 ? 33.294 -2.658 -77.672 1.00 53.09 335 SER A C 1
ATOM 2735 O O . SER A 1 335 ? 33.438 -2.701 -78.889 1.00 53.09 335 SER A O 1
ATOM 2737 N N . SER A 1 336 ? 33.401 -1.506 -76.997 1.00 49.19 336 SER A N 1
ATOM 2738 C CA . SER A 1 336 ? 33.646 -0.196 -77.627 1.00 49.19 336 SER A CA 1
ATOM 2739 C C . SER A 1 336 ? 35.116 0.252 -77.653 1.00 49.19 336 SER A C 1
ATOM 2741 O O . SER A 1 336 ? 35.411 1.304 -78.210 1.00 49.19 336 SER A O 1
ATOM 2743 N N . SER A 1 337 ? 36.058 -0.521 -77.100 1.00 44.53 337 SER A N 1
ATOM 2744 C CA . SER A 1 337 ? 37.490 -0.153 -77.061 1.00 44.53 337 SER A CA 1
ATOM 2745 C C . SER A 1 337 ? 38.283 -0.540 -78.319 1.00 44.53 337 SER A C 1
ATOM 2747 O O . SER A 1 337 ? 39.511 -0.583 -78.294 1.00 44.53 337 SER A O 1
ATOM 2749 N N . THR A 1 338 ? 37.611 -0.813 -79.438 1.00 44.59 338 THR A N 1
ATOM 2750 C CA . THR A 1 338 ? 38.255 -1.085 -80.731 1.00 44.59 338 THR A CA 1
ATOM 2751 C C . THR A 1 338 ? 37.564 -0.271 -81.819 1.00 44.59 338 THR A C 1
ATOM 2753 O O . THR A 1 338 ? 36.719 -0.788 -82.534 1.00 44.59 338 THR A O 1
ATOM 2756 N N . ASN A 1 339 ? 37.858 1.030 -81.892 1.00 43.38 339 ASN A N 1
ATOM 2757 C CA . ASN A 1 339 ? 38.077 1.744 -83.155 1.00 43.38 339 ASN A CA 1
ATOM 2758 C C . ASN A 1 339 ? 38.487 3.201 -82.906 1.00 43.38 339 ASN A C 1
ATOM 2760 O O . ASN A 1 339 ? 37.914 3.916 -82.088 1.00 43.38 339 ASN A O 1
ATOM 2764 N N . GLN A 1 340 ? 39.546 3.586 -83.612 1.00 37.78 340 GLN A N 1
ATOM 2765 C CA . GLN A 1 340 ? 40.229 4.872 -83.579 1.00 37.78 340 GLN A CA 1
ATOM 2766 C C . GLN A 1 340 ? 39.537 5.951 -84.436 1.00 37.78 340 GLN A C 1
ATOM 2768 O O . GLN A 1 340 ? 38.912 5.635 -85.441 1.00 37.78 340 GLN A O 1
ATOM 2773 N N . LEU A 1 341 ? 39.802 7.206 -84.040 1.00 34.44 341 LEU A N 1
ATOM 2774 C CA . LEU A 1 341 ? 40.084 8.425 -84.828 1.00 34.44 341 LEU A CA 1
ATOM 2775 C C . LEU A 1 341 ? 39.123 8.924 -85.932 1.00 34.44 341 LEU A C 1
ATOM 2777 O O . LEU A 1 341 ? 38.923 8.263 -86.942 1.00 34.44 341 LEU A O 1
ATOM 2781 N N . ASN A 1 342 ? 38.737 10.207 -85.799 1.00 36.72 342 ASN A N 1
ATOM 2782 C CA . ASN A 1 342 ? 39.080 11.392 -86.640 1.00 36.72 342 ASN A CA 1
ATOM 2783 C C . ASN A 1 342 ? 37.859 12.324 -86.815 1.00 36.72 342 ASN A C 1
ATOM 2785 O O . ASN A 1 342 ? 36.814 11.892 -87.273 1.00 36.72 342 ASN A O 1
ATOM 2789 N N . GLN A 1 343 ? 37.862 13.541 -86.254 1.00 37.28 343 GLN A N 1
ATOM 2790 C CA . GLN A 1 343 ? 38.418 14.828 -86.738 1.00 37.28 343 GLN A CA 1
ATOM 2791 C C . GLN A 1 343 ? 37.336 15.802 -87.273 1.00 37.28 343 GLN A C 1
ATOM 2793 O O . GLN A 1 343 ? 36.708 15.547 -88.289 1.00 37.28 343 GLN A O 1
ATOM 2798 N N . ILE A 1 344 ? 37.282 16.969 -86.607 1.00 32.72 344 ILE A N 1
ATOM 2799 C CA . ILE A 1 344 ? 37.274 18.349 -87.152 1.00 32.72 344 ILE A CA 1
ATOM 2800 C C . ILE A 1 344 ? 35.946 19.099 -87.470 1.00 32.72 344 ILE A C 1
ATOM 2802 O O . ILE A 1 344 ? 35.177 18.747 -88.353 1.00 32.72 344 ILE A O 1
ATOM 2806 N N . ASN A 1 345 ? 35.870 20.260 -86.788 1.00 33.88 345 ASN A N 1
ATOM 2807 C CA . ASN A 1 345 ? 35.312 21.603 -87.070 1.00 33.88 345 ASN A CA 1
ATOM 2808 C C . ASN A 1 345 ? 33.829 22.008 -86.908 1.00 33.88 345 ASN A C 1
ATOM 2810 O O . ASN A 1 345 ? 32.986 21.792 -87.768 1.00 33.88 345 ASN A O 1
ATOM 2814 N N . SER A 1 346 ? 33.624 22.787 -85.831 1.00 34.03 346 SER A N 1
ATOM 2815 C CA . SER A 1 346 ? 33.159 24.193 -85.751 1.00 34.03 346 SER A CA 1
ATOM 2816 C C . SER A 1 346 ? 31.942 24.677 -86.558 1.00 34.03 346 SER A C 1
ATOM 2818 O O . SER A 1 346 ? 32.057 24.969 -87.746 1.00 34.03 346 SER A O 1
ATOM 2820 N N . ASN A 1 347 ? 30.854 25.010 -85.848 1.00 30.94 347 ASN A N 1
ATOM 2821 C CA . ASN A 1 347 ? 30.450 26.410 -85.621 1.00 30.94 347 ASN A CA 1
ATOM 2822 C C . ASN A 1 347 ? 29.339 26.533 -84.549 1.00 30.94 347 ASN A C 1
ATOM 2824 O O . ASN A 1 347 ? 28.350 25.809 -84.570 1.00 30.94 347 ASN A O 1
ATOM 2828 N N . SER A 1 348 ? 29.555 27.469 -83.619 1.00 33.75 348 SER A N 1
ATOM 2829 C CA . SER A 1 348 ? 28.645 28.028 -82.589 1.00 33.75 348 SER A CA 1
ATOM 2830 C C . SER A 1 348 ? 27.470 28.826 -83.222 1.00 33.75 348 SER A C 1
ATOM 2832 O O . SER A 1 348 ? 27.535 29.017 -84.438 1.00 33.75 348 SER A O 1
ATOM 2834 N N . PRO A 1 349 ? 26.460 29.388 -82.490 1.00 42.97 349 PRO A N 1
ATOM 2835 C CA . PRO A 1 349 ? 26.442 29.739 -81.051 1.00 42.97 349 PRO A CA 1
ATOM 2836 C C . PRO A 1 349 ? 25.097 29.593 -80.281 1.00 42.97 349 PRO A C 1
ATOM 2838 O O . PRO A 1 349 ? 24.042 29.375 -80.863 1.00 42.97 349 PRO A O 1
ATOM 2841 N N . GLY A 1 350 ? 25.137 29.828 -78.958 1.00 28.52 350 GLY A N 1
ATOM 2842 C CA . GLY A 1 350 ? 23.964 30.211 -78.141 1.00 28.52 350 GLY A CA 1
ATOM 2843 C C . GLY A 1 350 ? 23.913 29.531 -76.765 1.00 28.52 350 GLY A C 1
ATOM 2844 O O . GLY A 1 350 ? 23.435 28.414 -76.650 1.00 28.52 350 GLY A O 1
ATOM 2845 N N . GLN A 1 351 ? 24.604 30.072 -75.756 1.00 29.95 351 GLN A N 1
ATOM 2846 C CA . GLN A 1 351 ? 24.041 30.868 -74.642 1.00 29.95 351 GLN A CA 1
ATOM 2847 C C . GLN A 1 351 ? 23.208 30.090 -73.593 1.00 29.95 351 GLN A C 1
ATOM 2849 O O . GLN A 1 351 ? 22.037 29.787 -73.775 1.00 29.95 351 GLN A O 1
ATOM 2854 N N . GLN A 1 352 ? 23.841 29.867 -72.437 1.00 32.94 352 GLN A N 1
ATOM 2855 C CA . GLN A 1 352 ? 23.256 29.937 -71.083 1.00 32.94 352 GLN A CA 1
ATOM 2856 C C . GLN A 1 352 ? 23.459 31.384 -70.554 1.00 32.94 352 GLN A C 1
ATOM 2858 O O . GLN A 1 352 ? 24.265 32.087 -71.173 1.00 32.94 352 GLN A O 1
ATOM 2863 N N . PRO A 1 353 ? 22.867 31.859 -69.428 1.00 45.12 353 PRO A N 1
ATOM 2864 C CA . PRO A 1 353 ? 22.371 31.118 -68.257 1.00 45.12 353 PRO A CA 1
ATOM 2865 C C . PRO A 1 353 ? 21.016 31.637 -67.705 1.00 45.12 353 PRO A C 1
ATOM 2867 O O . PRO A 1 353 ? 20.399 32.540 -68.260 1.00 45.12 353 PRO A O 1
ATOM 2870 N N . GLY A 1 354 ? 20.524 31.014 -66.630 1.00 30.62 354 GLY A N 1
ATOM 2871 C CA . GLY A 1 354 ? 19.163 31.198 -66.116 1.00 30.62 354 GLY A CA 1
ATOM 2872 C C . GLY A 1 354 ? 18.928 32.318 -65.103 1.00 30.62 354 GLY A C 1
ATOM 2873 O O . GLY A 1 354 ? 19.838 33.056 -64.752 1.00 30.62 354 GLY A O 1
ATOM 2874 N N . ALA A 1 355 ? 17.685 32.369 -64.615 1.00 29.59 355 ALA A N 1
ATOM 2875 C CA . ALA A 1 355 ? 17.248 32.891 -63.317 1.00 29.59 355 ALA A CA 1
ATOM 2876 C C . ALA A 1 355 ? 15.725 32.660 -63.161 1.00 29.59 355 ALA A C 1
ATOM 2878 O O . ALA A 1 355 ? 14.959 32.915 -64.085 1.00 29.59 355 ALA A O 1
ATOM 2879 N N . GLN A 1 356 ? 15.293 32.182 -61.989 1.00 35.06 356 GLN A N 1
ATOM 2880 C CA . GLN A 1 356 ? 13.942 32.410 -61.429 1.00 35.06 356 GLN A CA 1
ATOM 2881 C C . GLN A 1 356 ? 13.756 33.932 -61.151 1.00 35.06 356 GLN A C 1
ATOM 2883 O O . GLN A 1 356 ? 14.793 34.600 -61.111 1.00 35.06 356 GLN A O 1
ATOM 2888 N N . PRO A 1 357 ? 12.562 34.522 -60.862 1.00 49.47 357 PRO A N 1
ATOM 2889 C CA . PRO A 1 357 ? 11.385 33.922 -60.207 1.00 49.47 357 PRO A CA 1
ATOM 2890 C C . PRO A 1 357 ? 9.997 34.495 -60.633 1.00 49.47 357 PRO A C 1
ATOM 2892 O O . PRO A 1 357 ? 9.888 35.290 -61.557 1.00 49.47 357 PRO A O 1
ATOM 2895 N N . ASN A 1 358 ? 8.974 34.122 -59.852 1.00 28.41 358 ASN A N 1
ATOM 2896 C CA . ASN A 1 358 ? 7.662 34.756 -59.625 1.00 28.41 358 ASN A CA 1
ATOM 2897 C C . ASN A 1 358 ? 6.413 34.150 -60.292 1.00 28.41 358 ASN A C 1
ATOM 2899 O O . ASN A 1 358 ? 6.146 34.313 -61.473 1.00 28.41 358 ASN A O 1
ATOM 2903 N N . THR A 1 359 ? 5.645 33.479 -59.423 1.00 41.62 359 THR A N 1
ATOM 2904 C CA . THR A 1 359 ? 4.214 33.685 -59.133 1.00 41.62 359 THR A CA 1
ATOM 2905 C C . THR A 1 359 ? 3.385 34.446 -60.163 1.00 41.62 359 THR A C 1
ATOM 2907 O O . THR A 1 359 ? 3.516 35.659 -60.250 1.00 41.62 359 THR A O 1
ATOM 2910 N N . GLU A 1 360 ? 2.407 33.758 -60.757 1.00 33.59 360 GLU A N 1
ATOM 2911 C CA . GLU A 1 360 ? 1.049 34.284 -60.927 1.00 33.59 360 GLU A CA 1
ATOM 2912 C C . GLU A 1 360 ? 0.045 33.142 -61.167 1.00 33.59 360 GLU A C 1
ATOM 2914 O O . GLU A 1 360 ? 0.272 32.216 -61.944 1.00 33.59 360 GLU A O 1
ATOM 2919 N N . GLN A 1 361 ? -1.048 33.188 -60.407 1.00 36.12 361 GLN A N 1
ATOM 2920 C CA . GLN A 1 361 ? -2.277 32.428 -60.622 1.00 36.12 361 GLN A CA 1
ATOM 2921 C C . GLN A 1 361 ? -2.933 32.867 -61.933 1.00 36.12 361 GLN A C 1
ATOM 2923 O O . GLN A 1 361 ? -3.013 34.067 -62.162 1.00 36.12 361 GLN A O 1
ATOM 2928 N N . LEU A 1 362 ? -3.518 31.933 -62.692 1.00 34.97 362 LEU A N 1
ATOM 2929 C CA . LEU A 1 362 ? -4.931 31.949 -63.118 1.00 34.97 362 LEU A CA 1
ATOM 2930 C C . LEU A 1 362 ? -5.196 30.868 -64.186 1.00 34.97 362 LEU A C 1
ATOM 2932 O O . LEU A 1 362 ? -4.525 30.805 -65.204 1.00 34.97 362 LEU A O 1
ATOM 2936 N N . VAL A 1 363 ? -6.252 30.096 -63.912 1.00 32.28 363 VAL A N 1
ATOM 2937 C CA . VAL A 1 363 ? -7.303 29.665 -64.853 1.0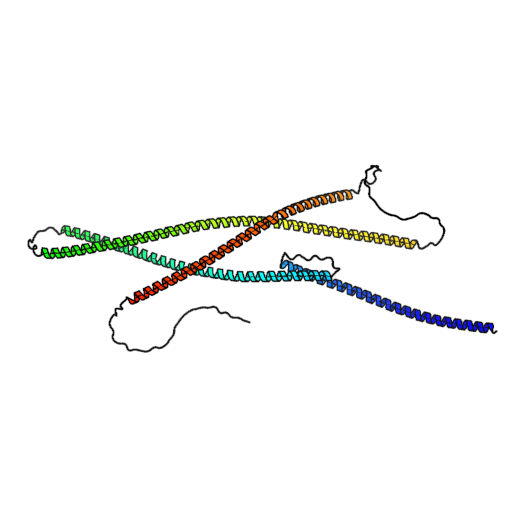0 32.28 363 VAL A CA 1
ATOM 2938 C C . VAL A 1 363 ? -6.929 28.633 -65.919 1.00 32.28 363 VAL A C 1
ATOM 2940 O O . VAL A 1 363 ? -6.370 28.935 -66.960 1.00 32.28 363 VAL A O 1
ATOM 2943 N N . VAL A 1 364 ? -7.332 27.399 -65.601 1.00 41.34 364 VAL A N 1
ATOM 2944 C CA . VAL A 1 364 ? -8.169 26.503 -66.417 1.00 41.34 364 VAL A CA 1
ATOM 2945 C C . VAL A 1 364 ? -8.264 26.875 -67.899 1.00 41.34 364 VAL A C 1
ATOM 2947 O O . VAL A 1 364 ? -9.022 27.771 -68.251 1.00 41.34 364 VAL A O 1
ATOM 2950 N N . ASP A 1 365 ? -7.624 26.078 -68.749 1.00 33.00 365 ASP A N 1
ATOM 2951 C CA . ASP A 1 365 ? -8.241 25.714 -70.018 1.00 33.00 365 ASP A CA 1
ATOM 2952 C C . ASP A 1 365 ? -8.106 24.207 -70.227 1.00 33.00 365 ASP A C 1
ATOM 2954 O O . ASP A 1 365 ? -7.049 23.606 -70.014 1.00 33.00 365 ASP A O 1
ATOM 2958 N N . PHE A 1 366 ? -9.258 23.615 -70.516 1.00 40.38 366 PHE A N 1
ATOM 2959 C CA . PHE A 1 366 ? -9.446 22.234 -70.910 1.00 40.38 366 PHE A CA 1
ATOM 2960 C C . PHE A 1 366 ? -9.059 22.131 -72.382 1.00 40.38 366 PHE A C 1
ATOM 2962 O O . PHE A 1 366 ? -9.761 22.687 -73.217 1.00 40.38 366 PHE A O 1
ATOM 2969 N N . ASP A 1 367 ? -8.008 21.377 -72.683 1.00 37.91 367 ASP A N 1
ATOM 2970 C CA . ASP A 1 367 ? -7.883 20.725 -73.981 1.00 37.91 367 ASP A CA 1
ATOM 2971 C C . ASP A 1 367 ? -7.694 19.228 -73.730 1.00 37.91 367 ASP A C 1
ATOM 2973 O O . ASP A 1 367 ? -6.678 18.768 -73.199 1.00 37.91 367 ASP A O 1
ATOM 2977 N N . ASP A 1 368 ? -8.765 18.501 -74.046 1.00 44.31 368 ASP A N 1
ATOM 2978 C CA . ASP A 1 368 ? -8.819 17.055 -74.188 1.00 44.31 368 ASP A CA 1
ATOM 2979 C C . ASP A 1 368 ? -7.863 16.627 -75.312 1.00 44.31 368 ASP A C 1
ATOM 2981 O O . ASP A 1 368 ? -8.163 16.770 -76.496 1.00 44.31 368 ASP A O 1
ATOM 2985 N N . GLU A 1 369 ? -6.722 16.058 -74.928 1.00 44.41 369 GLU A N 1
ATOM 2986 C CA . GLU A 1 369 ? -5.962 15.131 -75.764 1.00 44.41 369 GLU A CA 1
ATOM 2987 C C . GLU A 1 369 ? -6.173 13.718 -75.203 1.00 44.41 369 GLU A C 1
ATOM 2989 O O . GLU A 1 369 ? -5.691 13.356 -74.125 1.00 44.41 369 GLU A O 1
ATOM 2994 N N . ASP A 1 370 ? -6.984 12.980 -75.958 1.00 36.56 370 ASP A N 1
ATOM 2995 C CA . ASP A 1 370 ? -7.299 11.554 -75.927 1.00 36.56 370 ASP A CA 1
ATOM 2996 C C . ASP A 1 370 ? -6.382 10.651 -75.074 1.00 36.56 370 ASP A C 1
ATOM 2998 O O . ASP A 1 370 ? -5.244 10.306 -75.402 1.00 36.56 370 ASP A O 1
ATOM 3002 N N . ASP A 1 371 ? -6.968 10.182 -73.976 1.00 44.06 371 ASP A N 1
ATOM 3003 C CA . ASP A 1 371 ? -7.232 8.764 -73.721 1.00 44.06 371 ASP A CA 1
ATOM 3004 C C . ASP A 1 371 ? -6.175 7.748 -74.210 1.00 44.06 371 ASP A C 1
ATOM 3006 O O . ASP A 1 371 ? -6.326 7.026 -75.196 1.00 44.06 371 ASP A O 1
ATOM 3010 N N . SER A 1 372 ? -5.077 7.633 -73.460 1.00 41.59 372 SER A N 1
ATOM 3011 C CA . SER A 1 372 ? -4.157 6.486 -73.536 1.00 41.59 372 SER A CA 1
ATOM 3012 C C . SER A 1 372 ? -3.455 6.197 -72.208 1.00 41.59 372 SER A C 1
ATOM 3014 O O . SER A 1 372 ? -2.257 5.927 -72.171 1.00 41.59 372 SER A O 1
ATOM 3016 N N . ASN A 1 373 ? -4.183 6.226 -71.085 1.00 41.66 373 ASN A N 1
ATOM 3017 C CA . ASN A 1 373 ? -3.804 5.381 -69.942 1.00 41.66 373 ASN A CA 1
ATOM 3018 C C . ASN A 1 373 ? -4.970 5.087 -68.987 1.00 41.66 373 ASN A C 1
ATOM 3020 O O . ASN A 1 373 ? -4.818 5.058 -67.761 1.00 41.66 373 ASN A O 1
ATOM 3024 N N . GLN A 1 374 ? -6.160 4.846 -69.541 1.00 46.03 374 GLN A N 1
ATOM 3025 C CA . GLN A 1 374 ? -7.242 4.243 -68.782 1.00 46.03 374 GLN A CA 1
ATOM 3026 C C . GLN A 1 374 ? -6.878 2.788 -68.461 1.00 46.03 374 GLN A C 1
ATOM 3028 O O . GLN A 1 374 ? -7.040 1.875 -69.265 1.00 46.03 374 GLN A O 1
ATOM 3033 N N . GLY A 1 375 ? -6.373 2.574 -67.246 1.00 44.72 375 GLY A N 1
ATOM 3034 C CA . GLY A 1 375 ? -6.230 1.245 -66.667 1.00 44.72 375 GLY A CA 1
ATOM 3035 C C . GLY A 1 375 ? -4.831 0.937 -66.168 1.00 44.72 375 GLY A C 1
ATOM 3036 O O . GLY A 1 375 ? -4.168 0.038 -66.681 1.00 44.72 375 GLY A O 1
ATOM 3037 N N . GLY A 1 376 ? -4.448 1.550 -65.043 1.00 57.41 376 GLY A N 1
ATOM 3038 C CA . GLY A 1 376 ? -3.612 0.813 -64.099 1.00 57.41 376 GLY A CA 1
ATOM 3039 C C . GLY A 1 376 ? -4.196 -0.596 -63.930 1.00 57.41 376 GLY A C 1
ATOM 3040 O O . GLY A 1 376 ? -5.426 -0.748 -63.848 1.00 57.41 376 GLY A O 1
ATOM 3041 N N . SER A 1 377 ? -3.326 -1.611 -63.971 1.00 71.75 377 SER A N 1
ATOM 3042 C CA . SER A 1 377 ? -3.684 -3.035 -63.862 1.00 71.75 377 SER A CA 1
ATOM 3043 C C . SER A 1 377 ? -4.781 -3.247 -62.811 1.00 71.75 377 SER A C 1
ATOM 3045 O O . SER A 1 377 ? -4.814 -2.531 -61.812 1.00 71.75 377 SER A O 1
ATOM 3047 N N . LEU A 1 378 ? -5.675 -4.224 -62.996 1.00 74.44 378 LEU A N 1
ATOM 3048 C CA . LEU A 1 378 ? -6.723 -4.564 -62.018 1.00 74.44 378 LEU A CA 1
ATOM 3049 C C . LEU A 1 378 ? -6.167 -4.614 -60.577 1.00 74.44 378 LEU A C 1
ATOM 3051 O O . LEU A 1 378 ? -6.748 -4.039 -59.661 1.00 74.44 378 LEU A O 1
ATOM 3055 N N . ALA A 1 379 ? -4.957 -5.160 -60.422 1.00 74.94 379 ALA A N 1
ATOM 3056 C CA . ALA A 1 379 ? -4.223 -5.215 -59.160 1.00 74.94 379 ALA A CA 1
ATOM 3057 C C . ALA A 1 379 ? -3.837 -3.834 -58.590 1.00 74.94 379 ALA A C 1
ATOM 3059 O O . ALA A 1 379 ? -3.793 -3.639 -57.378 1.00 74.94 379 ALA A O 1
ATOM 3060 N N . GLN A 1 380 ? -3.542 -2.854 -59.446 1.00 78.75 380 GLN A N 1
ATOM 3061 C CA . GLN A 1 380 ? -3.271 -1.477 -59.037 1.00 78.75 380 GLN A CA 1
ATOM 3062 C C . GLN A 1 380 ? -4.547 -0.782 -58.549 1.00 78.75 380 GLN A C 1
ATOM 3064 O O . GLN A 1 380 ? -4.493 -0.088 -57.538 1.00 78.75 380 GLN A O 1
ATOM 3069 N N . ARG A 1 381 ? -5.694 -1.012 -59.203 1.00 81.75 381 ARG A N 1
ATOM 3070 C CA . ARG A 1 381 ? -6.994 -0.489 -58.745 1.00 81.75 381 ARG A CA 1
ATOM 3071 C C . ARG A 1 381 ? -7.422 -1.094 -57.409 1.00 81.75 381 ARG A C 1
ATOM 3073 O O . ARG A 1 381 ? -7.771 -0.347 -56.504 1.00 81.75 381 ARG A O 1
ATOM 3080 N N . GLU A 1 382 ? -7.306 -2.410 -57.237 1.00 85.69 382 GLU A N 1
ATOM 3081 C CA . GLU A 1 382 ? -7.573 -3.071 -55.948 1.00 85.69 382 GLU A CA 1
ATOM 3082 C C . GLU A 1 382 ? -6.664 -2.550 -54.831 1.00 85.69 382 GLU A C 1
ATOM 3084 O O . GLU A 1 382 ? -7.111 -2.319 -53.706 1.00 85.69 382 GLU A O 1
ATOM 3089 N N . LYS A 1 383 ? -5.390 -2.294 -55.148 1.00 88.88 383 LYS A N 1
ATOM 3090 C CA . LYS A 1 383 ? -4.437 -1.731 -54.192 1.00 88.88 383 LYS A CA 1
ATOM 3091 C C . LYS A 1 383 ? -4.762 -0.288 -53.809 1.00 88.88 383 LYS A C 1
ATOM 3093 O O . LYS A 1 383 ? -4.613 0.057 -52.640 1.00 88.88 383 LYS A O 1
ATOM 3098 N N . ILE A 1 384 ? -5.207 0.537 -54.757 1.00 84.69 384 ILE A N 1
ATOM 3099 C CA . ILE A 1 384 ? -5.665 1.905 -54.477 1.00 84.69 384 ILE A CA 1
ATOM 3100 C C . ILE A 1 384 ? -6.892 1.863 -53.560 1.00 84.69 384 ILE A C 1
ATOM 3102 O O . ILE A 1 384 ? -6.846 2.465 -52.492 1.00 84.69 384 ILE A O 1
ATOM 3106 N N . MET A 1 385 ? -7.906 1.049 -53.878 1.00 87.31 385 MET A N 1
ATOM 3107 C CA . MET A 1 385 ? -9.094 0.905 -53.022 1.00 87.31 385 MET A CA 1
ATOM 3108 C C . MET A 1 385 ? -8.750 0.417 -51.606 1.00 87.31 385 MET A C 1
ATOM 3110 O O . MET A 1 385 ? -9.341 0.864 -50.622 1.00 87.31 385 MET A O 1
ATOM 3114 N N . PHE A 1 386 ? -7.789 -0.502 -51.471 1.00 90.12 386 PHE A N 1
ATOM 3115 C CA . PHE A 1 386 ? -7.331 -0.970 -50.162 1.00 90.12 386 PHE A CA 1
ATOM 3116 C C . PHE A 1 386 ? -6.661 0.148 -49.351 1.00 90.12 386 PHE A C 1
ATOM 3118 O O . PHE A 1 386 ? -6.926 0.288 -48.155 1.00 90.12 386 PHE A O 1
ATOM 3125 N N . LEU A 1 387 ? -5.810 0.953 -49.993 1.00 93.06 387 LEU A N 1
ATOM 3126 C CA . LEU A 1 387 ? -5.134 2.079 -49.349 1.00 93.06 387 LEU A CA 1
ATOM 3127 C C . LEU A 1 387 ? -6.118 3.185 -48.959 1.00 93.06 387 LEU A C 1
ATOM 3129 O O . LEU A 1 387 ? -6.005 3.715 -47.858 1.00 93.06 387 LEU A O 1
ATOM 3133 N N . GLU A 1 388 ? -7.106 3.481 -49.800 1.00 88.50 388 GLU A N 1
ATOM 3134 C CA . GLU A 1 388 ? -8.178 4.435 -49.497 1.00 88.50 388 GLU A CA 1
ATOM 3135 C C . GLU A 1 388 ? -9.004 3.979 -48.288 1.00 88.50 388 GLU A C 1
ATOM 3137 O O . GLU A 1 388 ? -9.210 4.741 -47.347 1.00 88.50 388 GLU A O 1
ATOM 3142 N N . ASN A 1 389 ? -9.384 2.699 -48.236 1.00 93.88 389 ASN A N 1
ATOM 3143 C CA . ASN A 1 389 ? -10.137 2.146 -47.107 1.00 93.88 389 ASN A CA 1
ATOM 3144 C C . ASN A 1 389 ? -9.302 2.134 -45.812 1.00 93.88 389 ASN A C 1
ATOM 3146 O O . ASN A 1 389 ?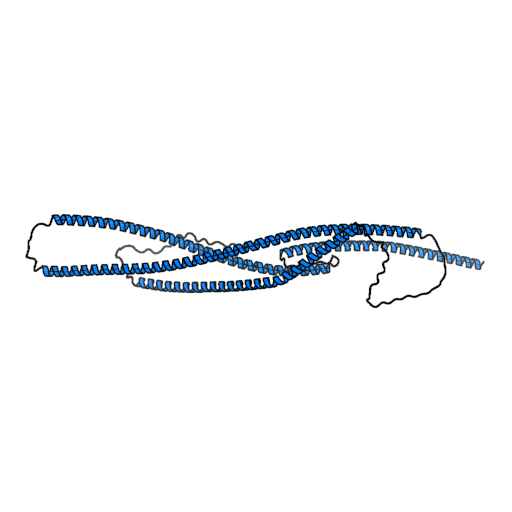 -9.813 2.403 -44.722 1.00 93.88 389 ASN A O 1
ATOM 3150 N N . ASN A 1 390 ? -7.998 1.857 -45.909 1.00 94.19 390 ASN A N 1
ATOM 3151 C CA . ASN A 1 390 ? -7.096 1.947 -44.763 1.00 94.19 390 ASN A CA 1
ATOM 3152 C C . ASN A 1 390 ? -6.940 3.397 -44.277 1.00 94.19 390 ASN A C 1
ATOM 3154 O O . ASN A 1 390 ? -7.022 3.644 -43.074 1.00 94.19 390 ASN A O 1
ATOM 3158 N N . LEU A 1 391 ? -6.800 4.351 -45.201 1.00 93.50 391 LEU A N 1
ATOM 3159 C CA . LEU A 1 391 ? -6.715 5.778 -44.901 1.00 93.50 391 LEU A CA 1
ATOM 3160 C C . LEU A 1 391 ? -7.995 6.290 -44.226 1.00 93.50 391 LEU A C 1
ATOM 3162 O O . LEU A 1 391 ? -7.919 7.020 -43.236 1.00 93.50 391 LEU A O 1
ATOM 3166 N N . ASP A 1 392 ? -9.164 5.848 -44.686 1.00 93.50 392 ASP A N 1
ATOM 3167 C CA . ASP A 1 392 ? -10.454 6.171 -44.073 1.00 93.50 392 ASP A CA 1
ATOM 3168 C C . ASP A 1 392 ? -10.581 5.605 -42.656 1.00 93.50 392 ASP A C 1
ATOM 3170 O O . ASP A 1 392 ? -11.022 6.299 -41.732 1.00 93.50 392 ASP A O 1
ATOM 3174 N N . ARG A 1 393 ? -10.168 4.349 -42.449 1.00 93.81 393 ARG A N 1
ATOM 3175 C CA . ARG A 1 393 ? -10.145 3.727 -41.115 1.00 93.81 393 ARG A CA 1
ATOM 3176 C C . ARG A 1 393 ? -9.198 4.467 -40.180 1.00 93.81 393 ARG A C 1
ATOM 3178 O O . ARG A 1 393 ? -9.589 4.787 -39.059 1.00 93.81 393 ARG A O 1
ATOM 3185 N N . LEU A 1 394 ? -7.994 4.790 -40.646 1.00 94.75 394 LEU A N 1
ATOM 3186 C CA . LEU A 1 394 ? -7.006 5.525 -39.865 1.00 94.75 394 LEU A CA 1
ATOM 3187 C C . LEU A 1 394 ? -7.508 6.929 -39.513 1.00 94.75 394 LEU A C 1
ATOM 3189 O O . LEU A 1 394 ? -7.364 7.368 -38.376 1.00 94.75 394 LEU A O 1
ATOM 3193 N N . THR A 1 395 ? -8.185 7.597 -40.446 1.00 94.19 395 THR A N 1
ATOM 3194 C CA . THR A 1 395 ? -8.798 8.908 -40.211 1.00 94.19 395 THR A CA 1
ATOM 3195 C C . THR A 1 395 ? -9.904 8.836 -39.157 1.00 94.19 395 THR A C 1
ATOM 3197 O O . THR A 1 395 ? -9.993 9.717 -38.301 1.00 94.19 395 THR A O 1
ATOM 3200 N N . LYS A 1 396 ? -10.736 7.785 -39.166 1.00 96.75 396 LYS A N 1
ATOM 3201 C CA . LYS A 1 396 ? -11.771 7.568 -38.137 1.00 96.75 396 LYS A CA 1
ATOM 3202 C C . LYS A 1 396 ? -11.164 7.326 -36.758 1.00 96.75 396 LYS A C 1
ATOM 3204 O O . LYS A 1 396 ? -11.582 7.973 -35.803 1.00 96.75 396 LYS A O 1
ATOM 3209 N N . VAL A 1 397 ? -10.154 6.461 -36.666 1.00 96.88 397 VAL A N 1
ATOM 3210 C CA . VAL A 1 397 ? -9.434 6.201 -35.408 1.00 96.88 397 VAL A CA 1
ATOM 3211 C C . VAL A 1 397 ? -8.758 7.473 -34.901 1.00 96.88 397 VAL A C 1
ATOM 3213 O O . VAL A 1 397 ? -8.872 7.793 -33.723 1.00 96.88 397 VAL A O 1
ATOM 3216 N N . HIS A 1 398 ? -8.117 8.244 -35.780 1.00 94.88 398 HIS A N 1
ATOM 3217 C CA . HIS A 1 398 ? -7.500 9.512 -35.405 1.00 94.88 398 HIS A CA 1
ATOM 3218 C C . HIS A 1 398 ? -8.530 10.509 -34.858 1.00 94.88 398 HIS A C 1
ATOM 3220 O O . HIS A 1 398 ? -8.318 11.080 -33.792 1.00 94.88 398 HIS A O 1
ATOM 3226 N N . LYS A 1 399 ? -9.674 10.679 -35.536 1.00 95.31 399 LYS A N 1
ATOM 3227 C CA . LYS A 1 399 ? -10.768 11.539 -35.055 1.00 95.31 399 LYS A CA 1
ATOM 3228 C C . LYS A 1 399 ? -11.300 11.083 -33.694 1.00 95.31 399 LYS A C 1
ATOM 3230 O O . LYS A 1 399 ? -11.499 11.928 -32.825 1.00 95.31 399 LYS A O 1
ATOM 3235 N N . GLN A 1 400 ? -11.479 9.776 -33.498 1.00 94.94 400 GLN A N 1
ATOM 3236 C CA . GLN A 1 400 ? -11.923 9.218 -32.221 1.00 94.94 400 GLN A CA 1
ATOM 3237 C C . GLN A 1 400 ? -10.904 9.487 -31.111 1.00 94.94 400 GLN A C 1
ATOM 3239 O O . GLN A 1 400 ? -11.261 10.027 -30.074 1.00 94.94 400 GLN A O 1
ATOM 3244 N N . LEU A 1 401 ? -9.621 9.211 -31.354 1.00 95.38 401 LEU A N 1
ATOM 3245 C CA . LEU A 1 401 ? -8.563 9.466 -30.379 1.00 95.38 401 LEU A CA 1
ATOM 3246 C C . LEU A 1 401 ? -8.458 10.945 -30.016 1.00 95.38 401 LEU A C 1
ATOM 3248 O O . LEU A 1 401 ? -8.224 11.257 -28.855 1.00 95.38 401 LEU A O 1
ATOM 3252 N N . VAL A 1 402 ? -8.633 11.857 -30.978 1.00 96.00 402 VAL A N 1
ATOM 3253 C CA . VAL A 1 402 ? -8.647 13.304 -30.716 1.00 96.00 402 VAL A CA 1
ATOM 3254 C C . VAL A 1 402 ? -9.841 13.692 -29.840 1.00 96.00 402 VAL A C 1
ATOM 3256 O O . VAL A 1 402 ? -9.662 14.468 -28.899 1.00 96.00 402 VAL A O 1
ATOM 3259 N N . HIS A 1 403 ? -11.026 13.138 -30.112 1.00 95.44 403 HIS A N 1
ATOM 3260 C CA . HIS A 1 403 ? -12.217 13.350 -29.290 1.00 95.44 403 HIS A CA 1
ATOM 3261 C C . HIS A 1 403 ? -12.012 12.827 -27.862 1.00 95.44 403 HIS A C 1
ATOM 3263 O O . HIS A 1 403 ? -12.171 13.582 -26.905 1.00 95.44 403 HIS A O 1
ATOM 3269 N N . ASP A 1 404 ? -11.560 11.583 -27.715 1.00 92.31 404 ASP A N 1
ATOM 3270 C CA . ASP A 1 404 ? -11.308 10.961 -26.413 1.00 92.31 404 ASP A CA 1
ATOM 3271 C C . ASP A 1 404 ? -10.219 11.720 -25.640 1.00 92.31 404 ASP A C 1
ATOM 3273 O O . ASP A 1 404 ? -10.332 11.928 -24.435 1.00 92.31 404 ASP A O 1
ATOM 3277 N N . ASN A 1 405 ? -9.180 12.222 -26.321 1.00 91.62 405 ASN A N 1
ATOM 3278 C CA . ASN A 1 405 ? -8.167 13.067 -25.682 1.00 91.62 405 ASN A CA 1
ATOM 3279 C C . ASN A 1 405 ? -8.759 14.385 -25.169 1.00 91.62 405 ASN A C 1
ATOM 3281 O O . ASN A 1 405 ? -8.368 14.860 -24.104 1.00 91.62 405 ASN A O 1
ATOM 3285 N N . ALA A 1 406 ? -9.675 14.999 -25.923 1.00 92.00 406 ALA A N 1
ATOM 3286 C CA . ALA A 1 406 ? -10.356 16.217 -25.499 1.00 92.00 406 ALA A CA 1
ATOM 3287 C C . ALA A 1 406 ? -11.263 15.954 -24.287 1.00 92.00 406 ALA A C 1
ATOM 3289 O O . ALA A 1 406 ? -11.227 16.717 -23.321 1.00 92.00 406 ALA A O 1
ATOM 3290 N N . GLU A 1 407 ? -12.003 14.845 -24.293 1.00 91.81 407 GLU A N 1
ATOM 3291 C CA . GLU A 1 407 ? -12.853 14.426 -23.178 1.00 91.81 407 GLU A CA 1
ATOM 3292 C C . GLU A 1 407 ? -12.027 14.138 -21.917 1.00 91.81 407 GLU A C 1
ATOM 3294 O O . GLU A 1 407 ? -12.285 14.723 -20.862 1.00 91.81 407 GLU A O 1
ATOM 3299 N N . LEU A 1 408 ? -10.950 13.356 -22.037 1.00 90.75 408 LEU A N 1
ATOM 3300 C CA . LEU A 1 408 ? -10.027 13.067 -20.936 1.00 90.75 408 LEU A CA 1
ATOM 3301 C C . LEU A 1 408 ? -9.388 14.338 -20.367 1.00 90.75 408 LEU A C 1
ATOM 3303 O O . LEU A 1 408 ? -9.280 14.479 -19.147 1.00 90.75 408 LEU A O 1
ATOM 3307 N N . ARG A 1 409 ? -9.011 15.300 -21.219 1.00 88.88 409 ARG A N 1
ATOM 3308 C CA . ARG A 1 409 ? -8.503 16.611 -20.775 1.00 88.88 409 ARG A CA 1
ATOM 3309 C C . ARG A 1 409 ? -9.537 17.398 -19.971 1.00 88.88 409 ARG A C 1
ATOM 3311 O O . ARG A 1 409 ? -9.154 18.138 -19.067 1.00 88.88 409 ARG A O 1
ATOM 3318 N N . CYS A 1 410 ? -10.827 17.240 -20.258 1.00 92.62 410 CYS A N 1
ATOM 3319 C CA . CYS A 1 410 ? -11.904 17.852 -19.480 1.00 92.62 410 CYS A CA 1
ATOM 3320 C C . CYS A 1 410 ? -12.245 17.074 -18.198 1.00 92.62 410 CYS A C 1
ATOM 3322 O O . CYS A 1 410 ? -12.673 17.681 -17.210 1.00 92.62 410 CYS A O 1
ATOM 3324 N N . GLU A 1 411 ? -12.078 15.752 -18.183 1.00 91.88 411 GLU A N 1
ATOM 3325 C CA . GLU A 1 411 ? -12.346 14.912 -17.011 1.00 91.88 411 GLU A CA 1
ATOM 3326 C C . GLU A 1 411 ? -11.238 14.966 -15.958 1.00 91.88 411 GLU A C 1
ATOM 3328 O O . GLU A 1 411 ? -11.538 15.035 -14.761 1.00 91.88 411 GLU A O 1
ATOM 3333 N N . LEU A 1 412 ? -9.973 15.003 -16.383 1.00 81.12 412 LEU A N 1
ATOM 3334 C CA . LEU A 1 412 ? -8.803 15.059 -15.506 1.00 81.12 412 LEU A CA 1
ATOM 3335 C C . LEU A 1 412 ? -8.929 16.129 -14.397 1.00 81.12 412 LEU A C 1
ATOM 3337 O O . LEU A 1 412 ? -8.870 15.760 -13.222 1.00 81.12 412 LEU A O 1
ATOM 3341 N N . PRO A 1 413 ? -9.225 17.416 -14.686 1.00 88.00 413 PRO A N 1
ATOM 3342 C CA . PRO A 1 413 ? -9.352 18.433 -13.640 1.00 88.00 413 PRO A CA 1
ATOM 3343 C C . PRO A 1 413 ? -10.546 18.197 -12.699 1.00 88.00 413 PRO A C 1
ATOM 3345 O O . PRO A 1 413 ? -10.522 18.631 -11.544 1.00 88.00 413 PRO A O 1
ATOM 3348 N N . LYS A 1 414 ? -11.609 17.512 -13.146 1.00 90.12 414 LYS A N 1
ATOM 3349 C CA . LYS A 1 414 ? -12.751 17.157 -12.282 1.00 90.12 414 LYS A CA 1
ATOM 3350 C C . LYS A 1 414 ? -12.354 16.063 -11.295 1.00 90.12 414 LYS A C 1
ATOM 3352 O O . LYS A 1 414 ? -12.695 16.151 -10.113 1.00 90.12 414 LYS A O 1
ATOM 3357 N N . LEU A 1 415 ? -11.621 15.054 -11.766 1.00 89.56 415 LEU A N 1
ATOM 3358 C CA . LEU A 1 415 ? -11.084 13.988 -10.924 1.00 89.56 415 LEU A CA 1
ATOM 3359 C C . LEU A 1 415 ? -10.056 14.533 -9.928 1.00 89.56 415 LEU A C 1
ATOM 3361 O O . LEU A 1 415 ? -10.141 14.212 -8.745 1.00 89.56 415 LEU A O 1
ATOM 3365 N N . GLU A 1 416 ? -9.173 15.436 -10.355 1.00 88.38 416 GLU A N 1
ATOM 3366 C CA . GLU A 1 416 ? -8.222 16.117 -9.467 1.00 88.38 416 GLU A CA 1
ATOM 3367 C C . GLU A 1 416 ? -8.921 16.932 -8.370 1.00 88.38 416 GLU A C 1
ATOM 3369 O O . GLU A 1 416 ? -8.528 16.864 -7.204 1.00 88.38 416 GLU A O 1
ATOM 3374 N N . LYS A 1 417 ? -9.990 17.672 -8.701 1.00 92.88 417 LYS A N 1
ATOM 3375 C CA . LYS A 1 417 ? -10.795 18.399 -7.701 1.00 92.88 417 LYS A CA 1
ATOM 3376 C C . LYS A 1 417 ? -11.458 17.453 -6.700 1.00 92.88 417 LYS A C 1
ATOM 3378 O O . LYS A 1 417 ? -11.414 17.711 -5.498 1.00 92.88 417 LYS A O 1
ATOM 3383 N N . ARG A 1 418 ? -12.042 16.346 -7.172 1.00 93.12 418 ARG A N 1
ATOM 3384 C CA . ARG A 1 418 ? -12.644 15.319 -6.302 1.00 93.12 418 ARG A CA 1
ATOM 3385 C C . ARG A 1 418 ? -11.606 14.677 -5.386 1.00 93.12 418 ARG A C 1
ATOM 3387 O O . ARG A 1 418 ? -11.888 14.467 -4.206 1.00 93.12 418 ARG A O 1
ATOM 3394 N N . LEU A 1 419 ? -10.412 14.399 -5.907 1.00 89.62 419 LEU A N 1
ATOM 3395 C CA . LEU A 1 419 ? -9.307 13.854 -5.129 1.00 89.62 419 LEU A CA 1
ATOM 3396 C C . LEU A 1 419 ? -8.872 14.837 -4.039 1.00 89.62 419 LEU A C 1
ATOM 3398 O O . LEU A 1 419 ? -8.812 14.447 -2.877 1.00 89.62 419 LEU A O 1
ATOM 3402 N N . LYS A 1 420 ? -8.659 16.116 -4.378 1.00 90.50 420 LYS A N 1
ATOM 3403 C CA . LYS A 1 420 ? -8.309 17.163 -3.401 1.00 90.50 420 LYS A CA 1
ATOM 3404 C C . LYS A 1 420 ? -9.348 17.283 -2.284 1.00 90.50 420 LYS A C 1
ATOM 3406 O O . LYS A 1 420 ? -8.977 17.217 -1.118 1.00 90.50 420 LYS A O 1
ATOM 3411 N N . ALA A 1 421 ? -10.635 17.344 -2.627 1.00 90.56 421 ALA A N 1
ATOM 3412 C CA . ALA A 1 421 ? -11.712 17.397 -1.635 1.00 90.56 421 ALA A CA 1
ATOM 3413 C C . ALA A 1 421 ? -11.744 16.150 -0.730 1.00 90.56 421 ALA A C 1
ATOM 3415 O O . ALA A 1 421 ? -12.000 16.246 0.469 1.00 90.56 421 ALA A O 1
ATOM 3416 N N . THR A 1 422 ? -11.453 14.970 -1.287 1.00 89.62 422 THR A N 1
ATOM 3417 C CA . THR A 1 422 ? -11.376 13.724 -0.509 1.00 89.62 422 THR A CA 1
ATOM 3418 C C . THR A 1 422 ? -10.186 13.749 0.450 1.00 89.62 422 THR A C 1
ATOM 3420 O O . THR A 1 422 ? -10.346 13.422 1.622 1.00 89.62 422 THR A O 1
ATOM 3423 N N . VAL A 1 423 ? -9.016 14.198 -0.012 1.00 89.19 423 VAL A N 1
ATOM 3424 C CA . VAL A 1 423 ? -7.808 14.346 0.815 1.00 89.19 423 VAL A CA 1
ATOM 3425 C C . VAL A 1 423 ? -8.034 15.346 1.953 1.00 89.19 423 VAL A C 1
ATOM 3427 O O . VAL A 1 423 ? -7.660 15.075 3.092 1.00 89.19 423 VAL A O 1
ATOM 3430 N N . GLU A 1 424 ? -8.681 16.479 1.682 1.00 93.31 424 GLU A N 1
ATOM 3431 C CA . GLU A 1 424 ? -9.023 17.472 2.708 1.00 93.31 424 GLU A CA 1
ATOM 3432 C C . GLU A 1 424 ? -10.011 16.920 3.739 1.00 93.31 424 GLU A C 1
ATOM 3434 O O . GLU A 1 424 ? -9.814 17.103 4.942 1.00 93.31 424 GLU A O 1
ATOM 3439 N N . ARG A 1 425 ? -11.031 16.177 3.291 1.00 95.00 425 ARG A N 1
ATOM 3440 C CA . ARG A 1 425 ? -11.977 15.500 4.186 1.00 95.00 425 ARG A CA 1
ATOM 3441 C C . ARG A 1 425 ? -11.282 14.473 5.076 1.00 95.00 425 ARG A C 1
ATOM 3443 O O . ARG A 1 425 ? -11.549 14.445 6.273 1.00 95.00 425 ARG A O 1
ATOM 3450 N N . VAL A 1 426 ? -10.386 13.659 4.515 1.00 90.12 426 VAL A N 1
ATOM 3451 C CA . VAL A 1 426 ? -9.589 12.688 5.283 1.00 90.12 426 VAL A CA 1
ATOM 3452 C C . VAL A 1 426 ? -8.743 13.410 6.327 1.00 90.12 426 VAL A C 1
ATOM 3454 O O . VAL A 1 426 ? -8.830 13.073 7.503 1.00 90.12 426 VAL A O 1
ATOM 3457 N N . ARG A 1 427 ? -8.025 14.473 5.944 1.00 92.81 427 ARG A N 1
ATOM 3458 C CA . ARG A 1 427 ? -7.220 15.271 6.881 1.00 92.81 427 ARG A CA 1
ATOM 3459 C C . ARG A 1 427 ? -8.063 15.865 8.018 1.00 92.81 427 ARG A C 1
ATOM 3461 O O . ARG A 1 427 ? -7.621 15.884 9.165 1.00 92.81 427 ARG A O 1
ATOM 3468 N N . SER A 1 428 ? -9.271 16.345 7.719 1.00 92.81 428 SER A N 1
ATOM 3469 C CA . SER A 1 428 ? -10.197 16.855 8.738 1.00 92.81 428 SER A CA 1
ATOM 3470 C C . SER A 1 428 ? -10.638 15.754 9.704 1.00 92.81 428 SER A C 1
ATOM 3472 O O . SER A 1 428 ? -10.564 15.955 10.915 1.00 92.81 428 SER A O 1
ATOM 3474 N N . LEU A 1 429 ? -11.020 14.582 9.188 1.00 92.75 429 LEU A N 1
ATOM 3475 C CA . LEU A 1 429 ? -11.406 13.433 10.011 1.00 92.75 429 LEU A CA 1
ATOM 3476 C C . LEU A 1 429 ? -10.248 12.933 10.883 1.00 92.75 429 LEU A C 1
ATOM 3478 O O . LEU A 1 429 ? -10.452 12.639 12.057 1.00 92.75 429 LEU A O 1
ATOM 3482 N N . GLU A 1 430 ? -9.028 12.889 10.347 1.00 93.00 430 GLU A N 1
ATOM 3483 C CA . GLU A 1 430 ? -7.821 12.549 11.107 1.00 93.00 430 GLU A CA 1
ATOM 3484 C C . GLU A 1 430 ? -7.561 13.541 12.248 1.00 93.00 430 GLU A C 1
ATOM 3486 O O . GLU A 1 430 ? -7.182 13.127 13.347 1.00 93.00 430 GLU A O 1
ATOM 3491 N N . SER A 1 431 ? -7.783 14.841 12.017 1.00 89.25 431 SER A N 1
ATOM 3492 C CA . SER A 1 431 ? -7.670 15.861 13.066 1.00 89.25 431 SER A CA 1
ATOM 3493 C C . SER A 1 431 ? -8.713 15.652 14.159 1.00 89.25 431 SER A C 1
ATOM 3495 O O . SER A 1 431 ? -8.355 15.570 15.333 1.00 89.25 431 SER A O 1
ATOM 3497 N N . SER A 1 432 ? -9.984 15.473 13.786 1.00 93.56 432 SER A N 1
ATOM 3498 C CA . SER A 1 432 ? -11.064 15.222 14.747 1.00 93.56 432 SER A CA 1
ATOM 3499 C C . SER A 1 432 ? -10.845 13.933 15.541 1.00 93.56 432 SER A C 1
ATOM 3501 O O . SER A 1 432 ? -11.080 13.905 16.747 1.00 93.56 432 SER A O 1
ATOM 3503 N N . LEU A 1 433 ? -10.336 12.873 14.905 1.00 92.12 433 LEU A N 1
ATOM 3504 C CA . LEU A 1 433 ? -9.998 11.621 15.583 1.00 92.12 433 LEU A CA 1
ATOM 3505 C C . LEU A 1 433 ? -8.855 11.815 16.589 1.00 92.12 433 LEU A C 1
ATOM 3507 O O . LEU A 1 433 ? -8.903 11.279 17.700 1.00 92.12 433 LEU A O 1
ATOM 3511 N N . ARG A 1 434 ? -7.831 12.595 16.221 1.00 94.06 434 ARG A N 1
ATOM 3512 C CA . ARG A 1 434 ? -6.715 12.931 17.113 1.00 94.06 434 ARG A CA 1
ATOM 3513 C C . ARG A 1 434 ? -7.202 13.728 18.323 1.00 94.06 434 ARG A C 1
ATOM 3515 O O . ARG A 1 434 ? -6.882 13.361 19.451 1.00 94.06 434 ARG A O 1
ATOM 3522 N N . GLU A 1 435 ? -8.025 14.749 18.104 1.00 92.94 435 GLU A N 1
ATOM 3523 C CA . GLU A 1 435 ? -8.617 15.569 19.166 1.00 92.94 435 GLU A CA 1
ATOM 3524 C C . GLU A 1 435 ? -9.520 14.752 20.094 1.00 92.94 435 GLU A C 1
ATOM 3526 O O . GLU A 1 435 ? -9.403 14.869 21.315 1.00 92.94 435 GLU A O 1
ATOM 3531 N N . ALA A 1 436 ? -10.363 13.871 19.544 1.00 91.25 436 ALA A N 1
ATOM 3532 C CA . ALA A 1 436 ? -11.211 12.975 20.326 1.00 91.25 436 ALA A CA 1
ATOM 3533 C C . ALA A 1 436 ? -10.376 12.024 21.198 1.00 91.25 436 ALA A C 1
ATOM 3535 O O . ALA A 1 436 ? -10.657 11.858 22.387 1.00 91.25 436 ALA A O 1
ATOM 3536 N N . LYS A 1 437 ? -9.299 11.449 20.645 1.00 93.81 437 LYS A N 1
ATOM 3537 C CA . LYS A 1 437 ? -8.370 10.586 21.388 1.00 93.81 437 LYS A CA 1
ATOM 3538 C C . LYS A 1 437 ? -7.671 11.343 22.515 1.00 93.81 437 LYS A C 1
ATOM 3540 O O . LYS A 1 437 ? -7.561 10.831 23.629 1.00 93.81 437 LYS A O 1
ATOM 3545 N N . GLU A 1 438 ? -7.205 12.560 22.254 1.00 94.06 438 GLU A N 1
ATOM 3546 C CA . GLU A 1 438 ? -6.617 13.405 23.291 1.00 94.06 438 GLU A CA 1
ATOM 3547 C C . GLU A 1 438 ? -7.646 13.808 24.355 1.00 94.06 438 GLU A C 1
ATOM 3549 O O . GLU A 1 438 ? -7.322 13.819 25.542 1.00 94.06 438 GLU A O 1
ATOM 3554 N N . GLY A 1 439 ? -8.884 14.110 23.955 1.00 89.44 439 GLY A N 1
ATOM 3555 C CA . GLY A 1 439 ? -10.008 14.381 24.852 1.00 89.44 439 GLY A CA 1
ATOM 3556 C C . GLY A 1 439 ? -10.252 13.219 25.809 1.00 89.44 439 GLY A C 1
ATOM 3557 O O . GLY A 1 439 ? -10.154 13.394 27.024 1.00 89.44 439 GLY A O 1
ATOM 3558 N N . ALA A 1 440 ? -10.419 12.013 25.265 1.00 92.31 440 ALA A N 1
ATOM 3559 C CA . ALA A 1 440 ? -10.602 10.791 26.042 1.00 92.31 440 ALA A CA 1
ATOM 3560 C C . ALA A 1 440 ? -9.420 10.510 26.989 1.00 92.31 440 ALA A C 1
ATOM 3562 O O . ALA A 1 440 ? -9.616 10.117 28.139 1.00 92.31 440 ALA A O 1
ATOM 3563 N N . MET A 1 441 ? -8.181 10.760 26.550 1.00 91.81 441 MET A N 1
ATOM 3564 C CA . MET A 1 441 ? -6.992 10.622 27.400 1.00 91.81 441 MET A CA 1
ATOM 3565 C C . MET A 1 441 ? -6.977 11.632 28.558 1.00 91.81 441 MET A C 1
ATOM 3567 O O . MET A 1 441 ? -6.616 11.269 29.682 1.00 91.81 441 MET A O 1
ATOM 3571 N N . ARG A 1 442 ? -7.380 12.889 28.318 1.00 94.62 442 ARG A N 1
ATOM 3572 C CA . ARG A 1 442 ? -7.518 13.904 29.379 1.00 94.62 442 ARG A CA 1
ATOM 3573 C C . ARG A 1 442 ? -8.599 13.505 30.380 1.00 94.62 442 ARG A C 1
ATOM 3575 O O . ARG A 1 442 ? -8.366 13.615 31.582 1.00 94.62 442 ARG A O 1
ATOM 3582 N N . ASP A 1 443 ? -9.733 12.997 29.908 1.00 92.38 443 ASP A N 1
ATOM 3583 C CA . ASP A 1 443 ? -10.822 12.541 30.774 1.00 92.38 443 ASP A CA 1
ATOM 3584 C C . ASP A 1 443 ? -10.421 11.329 31.600 1.00 92.38 443 ASP A C 1
ATOM 3586 O O . ASP A 1 443 ? -10.572 11.355 32.820 1.00 92.38 443 ASP A O 1
ATOM 3590 N N . ARG A 1 444 ? -9.782 10.323 30.991 1.00 93.56 444 ARG A N 1
ATOM 3591 C CA . ARG A 1 444 ? -9.197 9.188 31.719 1.00 93.56 444 ARG A CA 1
ATOM 3592 C C . ARG A 1 444 ? -8.261 9.665 32.829 1.00 93.56 444 ARG A C 1
ATOM 3594 O O . ARG A 1 444 ? -8.350 9.173 33.950 1.00 93.56 444 ARG A O 1
ATOM 3601 N N . LYS A 1 445 ? -7.401 10.653 32.553 1.00 95.19 445 LYS A N 1
ATOM 3602 C CA . LYS A 1 445 ? -6.499 11.234 33.561 1.00 95.19 445 LYS A CA 1
ATOM 3603 C C . LYS A 1 445 ? -7.263 11.945 34.685 1.00 95.19 445 LYS A C 1
ATOM 3605 O O . LYS A 1 445 ? -6.895 11.783 35.845 1.00 95.19 445 LYS A O 1
ATOM 3610 N N . ARG A 1 446 ? -8.327 12.694 34.369 1.00 92.00 446 ARG A N 1
ATOM 3611 C CA . ARG A 1 446 ? -9.206 13.330 35.370 1.00 92.00 446 ARG A CA 1
ATOM 3612 C C . ARG A 1 446 ? -9.894 12.295 36.259 1.00 92.00 446 ARG A C 1
ATOM 3614 O O . ARG A 1 446 ? -9.810 12.405 37.478 1.00 92.00 446 ARG A O 1
ATOM 3621 N N . TYR A 1 447 ? -10.492 11.264 35.665 1.00 95.25 447 TYR A N 1
ATOM 3622 C CA . TYR A 1 447 ? -11.117 10.169 36.408 1.00 95.25 447 TYR A CA 1
ATOM 3623 C C . TYR A 1 447 ? -10.115 9.431 37.294 1.00 95.25 447 TYR A C 1
ATOM 3625 O O . TYR A 1 447 ? -10.420 9.153 38.448 1.00 95.25 447 TYR A O 1
ATOM 3633 N N . GLN A 1 448 ? -8.903 9.163 36.799 1.00 92.38 448 GLN A N 1
ATOM 3634 C CA . GLN A 1 448 ? -7.848 8.527 37.590 1.00 92.38 448 GLN A CA 1
ATOM 3635 C C . GLN A 1 448 ? -7.522 9.344 38.851 1.00 92.38 448 GLN A C 1
ATOM 3637 O O . GLN A 1 448 ? -7.438 8.784 39.941 1.00 92.38 448 GLN A O 1
ATOM 3642 N N . LEU A 1 449 ? -7.374 10.666 38.711 1.00 94.25 449 LEU A N 1
ATOM 3643 C CA . LEU A 1 449 ? -7.109 11.564 39.837 1.00 94.25 449 LEU A CA 1
ATOM 3644 C C . LEU A 1 449 ? -8.274 11.601 40.834 1.00 94.25 449 LEU A C 1
ATOM 3646 O O . LEU A 1 449 ? -8.035 11.593 42.040 1.00 94.25 449 LEU A O 1
ATOM 3650 N N . GLU A 1 450 ? -9.519 11.604 40.355 1.00 92.69 450 GLU A N 1
ATOM 3651 C CA . GLU A 1 450 ? -10.697 11.565 41.228 1.00 92.69 450 GLU A CA 1
ATOM 3652 C C . GLU A 1 450 ? -10.791 10.235 41.987 1.00 92.69 450 GLU A C 1
ATOM 3654 O O . GLU A 1 450 ? -11.035 10.219 43.192 1.00 92.69 450 GLU A O 1
ATOM 3659 N N . VAL A 1 451 ? -10.513 9.114 41.315 1.00 94.25 451 VAL A N 1
ATOM 3660 C CA . VAL A 1 451 ? -10.459 7.786 41.940 1.00 94.25 451 VAL A CA 1
ATOM 3661 C C . VAL A 1 451 ? -9.390 7.737 43.030 1.00 94.25 451 VAL A C 1
ATOM 3663 O O . VAL A 1 451 ? -9.668 7.248 44.124 1.00 94.25 451 VAL A O 1
ATOM 3666 N N . GLU A 1 452 ? -8.186 8.256 42.776 1.00 92.75 452 GLU A N 1
ATOM 3667 C CA . GLU A 1 452 ? -7.125 8.318 43.792 1.00 92.75 452 GLU A CA 1
ATOM 3668 C C . GLU A 1 452 ? -7.507 9.232 44.965 1.00 92.75 452 GLU A C 1
ATOM 3670 O O . GLU A 1 452 ? -7.294 8.865 46.122 1.00 92.75 452 GLU A O 1
ATOM 3675 N N . ARG A 1 453 ? -8.173 10.366 44.709 1.00 94.81 453 ARG A N 1
ATOM 3676 C CA . ARG A 1 453 ? -8.720 11.224 45.772 1.00 94.81 453 ARG A CA 1
ATOM 3677 C C . ARG A 1 453 ? -9.748 10.476 46.627 1.00 94.81 453 ARG A C 1
ATOM 3679 O O . ARG A 1 453 ? -9.683 10.537 47.853 1.00 94.81 453 ARG A O 1
ATOM 3686 N N . ILE A 1 454 ? -10.674 9.742 46.009 1.00 91.44 454 ILE A N 1
ATOM 3687 C CA . ILE A 1 454 ? -11.683 8.949 46.727 1.00 91.44 454 ILE A CA 1
ATOM 3688 C C . ILE A 1 454 ? -11.012 7.839 47.544 1.00 91.44 454 ILE A C 1
ATOM 3690 O O . ILE A 1 454 ? -11.345 7.661 48.716 1.00 91.44 454 ILE A O 1
ATOM 3694 N N . LYS A 1 455 ? -10.035 7.119 46.975 1.00 92.88 455 LYS A N 1
ATOM 3695 C CA . LYS A 1 455 ? -9.244 6.115 47.708 1.00 92.88 455 LYS A CA 1
ATOM 3696 C C . LYS A 1 455 ? -8.536 6.728 48.916 1.00 92.88 455 LYS A C 1
ATOM 3698 O O . LYS A 1 455 ? -8.529 6.117 49.987 1.00 92.88 455 LYS A O 1
ATOM 3703 N N . GLU A 1 456 ? -7.974 7.927 48.767 1.00 90.44 456 GLU A N 1
ATOM 3704 C CA . GLU A 1 456 ? -7.334 8.666 49.855 1.00 90.44 456 GLU A CA 1
ATOM 3705 C C . GLU A 1 456 ? -8.351 8.955 50.974 1.00 90.44 456 GLU A C 1
ATOM 3707 O O . GLU A 1 456 ? -8.130 8.550 52.117 1.00 90.44 456 GLU A O 1
ATOM 3712 N N . VAL A 1 457 ? -9.513 9.526 50.646 1.00 90.25 457 VAL A N 1
ATOM 3713 C CA . VAL A 1 457 ? -10.595 9.809 51.611 1.00 90.25 457 VAL A CA 1
ATOM 3714 C C . VAL A 1 457 ? -11.094 8.533 52.303 1.00 90.25 457 VAL A C 1
ATOM 3716 O O . VAL A 1 457 ? -11.241 8.508 53.526 1.00 90.25 457 VAL A O 1
ATOM 3719 N N . VAL A 1 458 ? -11.310 7.446 51.555 1.00 88.25 458 VAL A N 1
ATOM 3720 C CA . VAL A 1 458 ? -11.758 6.153 52.104 1.00 88.25 458 VAL A CA 1
ATOM 3721 C C . VAL A 1 458 ? -10.719 5.568 53.058 1.00 88.25 458 VAL A C 1
ATOM 3723 O O . VAL A 1 458 ? -11.070 5.105 54.143 1.00 88.25 458 VAL A O 1
ATOM 3726 N N . ARG A 1 459 ? -9.431 5.610 52.707 1.00 89.56 459 ARG A N 1
ATOM 3727 C CA . ARG A 1 459 ? -8.356 5.122 53.582 1.00 89.56 459 ARG A CA 1
ATOM 3728 C C . ARG A 1 459 ? -8.217 5.988 54.839 1.00 89.56 459 ARG A C 1
ATOM 3730 O O . ARG A 1 459 ? -8.079 5.419 55.919 1.00 89.56 459 ARG A O 1
ATOM 3737 N N . GLN A 1 460 ? -8.337 7.315 54.746 1.00 82.94 460 GLN A N 1
ATOM 3738 C CA . GLN A 1 460 ? -8.370 8.187 55.930 1.00 82.94 460 GLN A CA 1
ATOM 3739 C C . GLN A 1 460 ? -9.567 7.862 56.834 1.00 82.94 460 GLN A C 1
ATOM 3741 O O . GLN A 1 460 ? -9.401 7.724 58.047 1.00 82.94 460 GLN A O 1
ATOM 3746 N N . ARG A 1 461 ? -10.753 7.637 56.253 1.00 84.00 461 ARG A N 1
ATOM 3747 C CA . ARG A 1 461 ? -11.957 7.218 56.986 1.00 84.00 461 ARG A CA 1
ATOM 3748 C C . ARG A 1 461 ? -11.789 5.853 57.657 1.00 84.00 461 ARG A C 1
ATOM 3750 O O . ARG A 1 461 ? -12.179 5.701 58.809 1.00 84.00 461 ARG A O 1
ATOM 3757 N N . ASN A 1 462 ? -11.170 4.882 56.986 1.00 78.69 462 ASN A N 1
ATOM 3758 C CA . ASN A 1 462 ? -10.886 3.562 57.559 1.00 78.69 462 ASN A CA 1
ATOM 3759 C C . ASN A 1 462 ? -9.875 3.631 58.714 1.00 78.69 462 ASN A C 1
ATOM 3761 O O . ASN A 1 462 ? -10.023 2.916 59.704 1.00 78.69 462 ASN A O 1
ATOM 3765 N N . ILE A 1 463 ? -8.866 4.502 58.620 1.00 76.75 463 ILE A N 1
ATOM 3766 C CA . ILE A 1 463 ? -7.910 4.744 59.711 1.00 76.75 463 ILE A CA 1
ATOM 3767 C C . ILE A 1 463 ? -8.611 5.420 60.898 1.00 76.75 463 ILE A C 1
ATOM 3769 O O . ILE A 1 463 ? -8.404 5.012 62.042 1.00 76.75 463 ILE A O 1
ATOM 3773 N N . ALA A 1 464 ? -9.477 6.404 60.641 1.00 73.31 464 ALA A N 1
ATOM 3774 C CA . ALA A 1 464 ? -10.276 7.060 61.675 1.00 73.31 464 ALA A CA 1
ATOM 3775 C C . ALA A 1 464 ? -11.253 6.083 62.358 1.00 73.31 464 ALA A C 1
ATOM 3777 O O . ALA A 1 464 ? -11.356 6.079 63.581 1.00 73.31 464 ALA A O 1
ATOM 3778 N N . ALA A 1 465 ? -11.893 5.192 61.594 1.00 67.25 465 ALA A N 1
ATOM 3779 C CA . ALA A 1 465 ? -12.772 4.150 62.123 1.00 67.25 465 ALA A CA 1
ATOM 3780 C C . ALA A 1 465 ? -12.013 3.118 62.979 1.00 67.25 465 ALA A C 1
ATOM 3782 O O . ALA A 1 465 ? -12.510 2.705 64.025 1.00 67.25 465 ALA A O 1
ATOM 3783 N N . ARG A 1 466 ? -10.778 2.750 62.600 1.00 60.78 466 ARG A N 1
ATOM 3784 C CA . ARG A 1 466 ? -9.917 1.871 63.415 1.00 60.78 466 ARG A CA 1
ATOM 3785 C C . ARG A 1 466 ? -9.445 2.513 64.721 1.00 60.78 466 ARG A C 1
ATOM 3787 O O . ARG A 1 466 ? -9.231 1.789 65.684 1.00 60.78 466 ARG A O 1
ATOM 3794 N N . ARG A 1 467 ? -9.316 3.843 64.791 1.00 59.97 467 ARG A N 1
ATOM 3795 C CA . ARG A 1 467 ? -9.015 4.550 66.053 1.00 59.97 467 ARG A CA 1
ATOM 3796 C C . ARG A 1 467 ? -10.204 4.607 67.025 1.00 59.97 467 ARG A C 1
ATOM 3798 O O . ARG A 1 467 ? -9.990 4.930 68.186 1.00 59.97 467 ARG A O 1
ATOM 3805 N N . GLY A 1 468 ? -11.422 4.283 66.577 1.00 57.66 468 GLY A N 1
ATOM 3806 C CA . GLY A 1 468 ? -12.638 4.260 67.402 1.00 57.66 468 GLY A CA 1
ATOM 3807 C C . GLY A 1 468 ? -13.039 2.885 67.954 1.00 57.66 468 GLY A C 1
ATOM 3808 O O . GLY A 1 468 ? -14.026 2.797 68.678 1.00 57.66 468 GLY A O 1
ATOM 3809 N N . GLN A 1 469 ? -12.311 1.809 67.629 1.00 51.84 469 GLN A N 1
ATOM 3810 C CA . GLN A 1 469 ? -12.563 0.474 68.182 1.00 51.84 469 GLN A CA 1
ATOM 3811 C C . GLN A 1 469 ? -11.649 0.209 69.384 1.00 51.84 469 GLN A C 1
ATOM 3813 O O . GLN A 1 469 ? -10.481 -0.149 69.234 1.00 51.84 469 GLN A O 1
ATOM 3818 N N . SER A 1 470 ? -12.198 0.353 70.589 1.00 53.62 470 SER A N 1
ATOM 3819 C CA . SER A 1 470 ? -11.571 -0.112 71.826 1.00 53.62 470 SER A CA 1
ATOM 3820 C C . SER A 1 470 ? -11.361 -1.629 71.760 1.00 53.62 470 SER A C 1
ATOM 3822 O O . SER A 1 470 ? -12.324 -2.394 71.684 1.00 53.62 470 SER A O 1
ATOM 3824 N N . GLN A 1 471 ? -10.105 -2.081 71.781 1.00 52.97 471 GLN A N 1
ATOM 3825 C CA . GLN A 1 471 ? -9.773 -3.500 71.898 1.00 52.97 471 GLN A CA 1
ATOM 3826 C C . GLN A 1 471 ? -10.111 -3.990 73.312 1.00 52.97 471 GLN A C 1
ATOM 3828 O O . GLN A 1 471 ? -9.358 -3.773 74.258 1.00 52.97 471 GLN A O 1
ATOM 3833 N N . ILE A 1 472 ? -11.252 -4.665 73.459 1.00 49.91 472 ILE A N 1
ATOM 3834 C CA . ILE A 1 472 ? -11.581 -5.435 74.663 1.00 49.91 472 ILE A CA 1
ATOM 3835 C C . ILE A 1 472 ? -10.727 -6.708 74.631 1.00 49.91 472 ILE A C 1
ATOM 3837 O O . ILE A 1 472 ? -11.007 -7.651 73.888 1.00 49.91 472 ILE A O 1
ATOM 3841 N N . ALA A 1 473 ? -9.644 -6.706 75.407 1.00 43.50 473 ALA A N 1
ATOM 3842 C CA . ALA A 1 473 ? -8.784 -7.865 75.603 1.00 43.50 473 ALA A CA 1
ATOM 3843 C C . ALA A 1 473 ? -9.562 -8.987 76.316 1.00 43.50 473 ALA A C 1
ATOM 3845 O O . ALA A 1 473 ? -10.092 -8.793 77.410 1.00 43.50 473 ALA A O 1
ATOM 3846 N N . LYS A 1 474 ? -9.626 -10.174 75.699 1.00 53.62 474 LYS A N 1
ATOM 3847 C CA . LYS A 1 474 ? -10.107 -11.398 76.359 1.00 53.62 474 LYS A CA 1
ATOM 3848 C C . LYS A 1 474 ? -9.053 -11.870 77.372 1.00 53.62 474 LYS A C 1
ATOM 3850 O O . LYS A 1 474 ? -7.873 -11.882 77.017 1.00 53.62 474 LYS A O 1
ATOM 3855 N N . PRO A 1 475 ? -9.429 -12.277 78.596 1.00 54.50 475 PRO A N 1
ATOM 3856 C CA . PRO A 1 475 ? -8.451 -12.660 79.601 1.00 54.50 475 PRO A CA 1
ATOM 3857 C C . PRO A 1 475 ? -8.047 -14.151 79.520 1.00 54.50 475 PRO A C 1
ATOM 3859 O O . PRO A 1 475 ? -8.845 -15.012 79.154 1.00 54.50 475 PRO A O 1
ATOM 3862 N N . ILE A 1 476 ? -6.824 -14.394 80.024 1.00 45.88 476 ILE A N 1
ATOM 3863 C CA . ILE A 1 476 ? -6.235 -15.615 80.628 1.00 45.88 476 ILE A CA 1
ATOM 3864 C C . ILE A 1 476 ? -5.539 -16.649 79.707 1.00 45.88 476 ILE A C 1
ATOM 3866 O O . ILE A 1 476 ? -6.203 -17.433 79.040 1.00 45.88 476 ILE A O 1
ATOM 3870 N N . ARG A 1 477 ? -4.199 -16.784 79.833 1.00 41.41 477 ARG A N 1
ATOM 3871 C CA . ARG A 1 477 ? -3.534 -17.976 80.432 1.00 41.41 477 ARG A CA 1
ATOM 3872 C C . ARG A 1 477 ? -2.054 -17.728 80.753 1.00 41.41 477 ARG A C 1
ATOM 3874 O O . ARG A 1 477 ? -1.306 -17.221 79.926 1.00 41.41 477 ARG A O 1
ATOM 3881 N N . ALA A 1 478 ? -1.649 -18.100 81.968 1.00 45.53 478 ALA A N 1
ATOM 3882 C CA . ALA A 1 478 ? -0.266 -18.077 82.428 1.00 45.53 478 ALA A CA 1
ATOM 3883 C C . ALA A 1 478 ? 0.536 -19.251 81.844 1.00 45.53 478 ALA A C 1
ATOM 3885 O O . ALA A 1 478 ? 0.051 -20.383 81.814 1.00 45.53 478 ALA A O 1
ATOM 3886 N N . GLY A 1 479 ? 1.777 -18.956 81.452 1.00 49.25 479 GLY A N 1
ATOM 3887 C CA . GLY A 1 479 ? 2.813 -19.929 81.118 1.00 49.25 479 GLY A CA 1
ATOM 3888 C C . GLY A 1 479 ? 3.100 -20.033 79.625 1.00 49.25 479 GLY A C 1
ATOM 3889 O O . GLY A 1 479 ? 2.475 -20.844 78.956 1.00 49.25 479 GLY A O 1
ATOM 3890 N N . HIS A 1 480 ? 4.072 -19.260 79.130 1.00 40.03 480 HIS A N 1
ATOM 3891 C CA . HIS A 1 480 ? 5.131 -19.726 78.220 1.00 40.03 480 HIS A CA 1
ATOM 3892 C C . HIS A 1 480 ? 6.216 -18.640 78.089 1.00 40.03 480 HIS A C 1
ATOM 3894 O O . HIS A 1 480 ? 5.917 -17.465 77.889 1.00 40.03 480 HIS A O 1
ATOM 3900 N N . ALA A 1 481 ? 7.469 -19.050 78.288 1.00 40.75 481 ALA A N 1
ATOM 3901 C CA . ALA A 1 481 ? 8.679 -18.227 78.262 1.00 40.75 481 ALA A CA 1
ATOM 3902 C C . ALA A 1 481 ? 9.137 -17.910 76.815 1.00 40.75 481 ALA A C 1
ATOM 3904 O O . ALA A 1 481 ? 8.699 -18.589 75.884 1.00 40.75 481 ALA A O 1
ATOM 3905 N N . PRO A 1 482 ? 10.012 -16.905 76.597 1.00 51.91 482 PRO A N 1
ATOM 3906 C CA . PRO A 1 482 ? 10.338 -16.413 75.263 1.00 51.91 482 PRO A CA 1
ATOM 3907 C C . PRO A 1 482 ? 11.493 -17.200 74.630 1.00 51.91 482 PRO A C 1
ATOM 3909 O O . PRO A 1 482 ? 12.495 -17.480 75.285 1.00 51.91 482 PRO A O 1
ATOM 3912 N N . THR A 1 483 ? 11.397 -17.486 73.330 1.00 37.59 483 THR A N 1
ATOM 3913 C CA . THR A 1 483 ? 12.554 -17.859 72.501 1.00 37.59 483 THR A CA 1
ATOM 3914 C C . THR A 1 483 ? 12.656 -16.916 71.305 1.00 37.59 483 THR A C 1
ATOM 3916 O O . THR A 1 483 ? 11.659 -16.536 70.691 1.00 37.59 483 THR A O 1
ATOM 3919 N N . ALA A 1 484 ? 13.883 -16.456 71.071 1.00 42.75 484 ALA A N 1
ATOM 3920 C CA . ALA A 1 484 ? 14.284 -15.486 70.059 1.00 42.75 484 ALA A CA 1
ATOM 3921 C C . ALA A 1 484 ? 14.376 -16.133 68.651 1.00 42.75 484 ALA A C 1
ATOM 3923 O O . ALA A 1 484 ? 14.241 -17.352 68.529 1.00 42.75 484 ALA A O 1
ATOM 3924 N N . PRO A 1 485 ? 14.569 -15.341 67.578 1.00 55.34 485 PRO A N 1
ATOM 3925 C CA . PRO A 1 485 ? 14.171 -15.702 66.223 1.00 55.34 485 PRO A CA 1
ATOM 3926 C C . PRO A 1 485 ? 15.237 -16.532 65.501 1.00 55.34 485 PRO A C 1
ATOM 3928 O O . PRO A 1 485 ? 16.431 -16.266 65.621 1.00 55.34 485 PRO A O 1
ATOM 3931 N N . SER A 1 486 ? 14.796 -17.486 64.681 1.00 36.62 486 SER A N 1
ATOM 3932 C CA . SER A 1 486 ? 15.652 -18.153 63.701 1.00 36.62 486 SER A CA 1
ATOM 3933 C C . SER A 1 486 ? 15.000 -18.134 62.326 1.00 36.62 486 SER A C 1
ATOM 3935 O O . SER A 1 486 ? 13.802 -18.366 62.167 1.00 36.62 486 SER A O 1
ATOM 3937 N N . ALA A 1 487 ? 15.838 -17.803 61.352 1.00 43.78 487 ALA A N 1
ATOM 3938 C CA . ALA A 1 487 ? 15.578 -17.778 59.931 1.00 43.78 487 ALA A CA 1
ATOM 3939 C C . ALA A 1 487 ? 15.119 -19.141 59.390 1.00 43.78 487 ALA A C 1
ATOM 3941 O O . ALA A 1 487 ? 15.549 -20.186 59.874 1.00 43.78 487 ALA A O 1
ATOM 3942 N N . GLY A 1 488 ? 14.347 -19.123 58.300 1.00 35.78 488 GLY A N 1
ATOM 3943 C CA . GLY A 1 488 ? 14.242 -20.293 57.433 1.00 35.78 488 GLY A CA 1
ATOM 3944 C C . GLY A 1 488 ? 12.994 -20.374 56.559 1.00 35.78 488 GLY A C 1
ATOM 3945 O O . GLY A 1 488 ? 11.964 -20.843 57.010 1.00 35.78 488 GLY A O 1
ATOM 3946 N N . LEU A 1 489 ? 13.180 -19.991 55.292 1.00 40.19 489 LEU A N 1
ATOM 3947 C CA . LEU A 1 489 ? 12.810 -20.738 54.079 1.00 40.19 489 LEU A CA 1
ATOM 3948 C C . LEU A 1 489 ? 11.349 -21.142 53.782 1.00 40.19 489 LEU A C 1
ATOM 3950 O O . LEU A 1 489 ? 10.709 -21.898 54.500 1.00 40.19 489 LEU A O 1
ATOM 3954 N N . GLY A 1 490 ? 10.966 -20.812 52.541 1.00 33.62 490 GLY A N 1
ATOM 3955 C CA . GLY A 1 490 ? 9.986 -21.530 51.718 1.00 33.62 490 GLY A CA 1
ATOM 3956 C C . GLY A 1 490 ? 8.715 -20.719 51.469 1.00 33.62 490 GLY A C 1
ATOM 3957 O O . GLY A 1 490 ? 8.131 -20.181 52.393 1.00 33.62 490 GLY A O 1
ATOM 3958 N N . SER A 1 491 ? 8.187 -20.554 50.264 1.00 38.47 491 SER A N 1
ATOM 3959 C CA . SER A 1 491 ? 8.573 -21.003 48.928 1.00 38.47 491 SER A CA 1
ATOM 3960 C C . SER A 1 491 ? 7.597 -20.308 47.977 1.00 38.47 491 SER A C 1
ATOM 3962 O O . SER A 1 491 ? 6.386 -20.437 48.139 1.00 38.47 491 SER A O 1
ATOM 3964 N N . ASN A 1 492 ? 8.119 -19.559 47.012 1.00 45.25 492 ASN A N 1
ATOM 3965 C CA . ASN A 1 492 ? 7.346 -18.891 45.970 1.00 45.25 492 ASN A CA 1
ATOM 3966 C C . ASN A 1 492 ? 7.424 -19.740 44.693 1.00 45.25 492 ASN A C 1
ATOM 3968 O O . ASN A 1 492 ? 8.546 -20.097 44.320 1.00 45.25 492 ASN A O 1
ATOM 3972 N N . PRO A 1 493 ? 6.319 -20.031 43.986 1.00 50.28 493 PRO A N 1
ATOM 3973 C CA . PRO A 1 493 ? 6.416 -20.558 42.637 1.00 50.28 493 PRO A CA 1
ATOM 3974 C C . PRO A 1 493 ? 5.869 -19.563 41.592 1.00 50.28 493 PRO A C 1
ATOM 3976 O O . PRO A 1 493 ? 4.745 -19.080 41.671 1.00 50.28 493 PRO A O 1
ATOM 3979 N N . TYR A 1 494 ? 6.725 -19.326 40.593 1.00 38.38 494 TYR A N 1
ATOM 3980 C CA . TYR A 1 494 ? 6.472 -18.843 39.227 1.00 38.38 494 TYR A CA 1
ATOM 3981 C C . TYR A 1 494 ? 6.160 -17.358 38.975 1.00 38.38 494 TYR A C 1
ATOM 3983 O O . TYR A 1 494 ? 5.025 -16.947 38.757 1.00 38.38 494 TYR A O 1
ATOM 3991 N N . ALA A 1 495 ? 7.241 -16.591 38.796 1.00 36.75 495 ALA A N 1
ATOM 3992 C CA . ALA A 1 495 ? 7.298 -15.486 37.843 1.00 36.75 495 ALA A CA 1
ATOM 3993 C C . ALA A 1 495 ? 8.182 -15.914 36.657 1.00 36.75 495 ALA A C 1
ATOM 3995 O O . ALA A 1 495 ? 9.379 -16.141 36.824 1.00 36.75 495 ALA A O 1
ATOM 3996 N N . VAL A 1 496 ? 7.596 -16.039 35.464 1.00 42.06 496 VAL A N 1
ATOM 3997 C CA . VAL A 1 496 ? 8.329 -16.239 34.205 1.00 42.06 496 VAL A CA 1
ATOM 3998 C C . VAL A 1 496 ? 8.434 -14.886 33.507 1.00 42.06 496 VAL A C 1
ATOM 4000 O O . VAL A 1 496 ? 7.423 -14.257 33.202 1.00 42.06 496 VAL A O 1
ATOM 4003 N N . ARG A 1 497 ? 9.665 -14.439 33.250 1.00 43.47 497 ARG A N 1
ATOM 4004 C CA . ARG A 1 497 ? 9.985 -13.300 32.380 1.00 43.47 497 ARG A CA 1
ATOM 4005 C C . ARG A 1 497 ? 10.930 -13.811 31.281 1.00 43.47 497 ARG A C 1
ATOM 4007 O O . ARG A 1 497 ? 11.876 -14.519 31.623 1.00 43.47 497 ARG A O 1
ATOM 4014 N N . PRO A 1 498 ? 10.697 -13.507 29.992 1.00 47.56 498 PRO A N 1
ATOM 4015 C CA . PRO A 1 498 ? 11.495 -14.059 28.901 1.00 47.56 498 PRO A CA 1
ATOM 4016 C C . PRO A 1 498 ? 12.810 -13.292 28.714 1.00 47.56 498 PRO A C 1
ATOM 4018 O O . PRO A 1 498 ? 12.859 -12.067 28.844 1.00 47.56 498 PRO A O 1
ATOM 4021 N N . GLY A 1 499 ? 13.870 -14.049 28.427 1.00 43.56 499 GLY A N 1
ATOM 4022 C CA . GLY A 1 499 ? 15.230 -13.566 28.223 1.00 43.56 499 GLY A CA 1
ATOM 4023 C C . GLY A 1 499 ? 15.473 -13.004 26.824 1.00 43.56 499 GLY A C 1
ATOM 4024 O O . GLY A 1 499 ? 14.975 -13.518 25.825 1.00 43.56 499 GLY A O 1
ATOM 4025 N N . ALA A 1 500 ? 16.287 -11.953 26.790 1.00 43.53 500 ALA A N 1
ATOM 4026 C CA . ALA A 1 500 ? 17.019 -11.498 25.622 1.00 43.53 500 ALA A CA 1
ATOM 4027 C C . ALA A 1 500 ? 18.396 -12.180 25.614 1.00 43.53 500 ALA A C 1
ATOM 4029 O O . ALA A 1 500 ? 19.089 -12.162 26.629 1.00 43.53 500 ALA A O 1
ATOM 4030 N N . MET A 1 501 ? 18.794 -12.741 24.475 1.00 54.22 501 MET A N 1
ATOM 4031 C CA . MET A 1 501 ? 20.176 -13.115 24.170 1.00 54.22 501 MET A CA 1
ATOM 4032 C C . MET A 1 501 ? 20.503 -12.552 22.784 1.00 54.22 501 MET A C 1
ATOM 4034 O O . MET A 1 501 ? 19.894 -12.956 21.795 1.00 54.22 501 MET A O 1
ATOM 4038 N N . GLY A 1 502 ? 21.429 -11.589 22.737 1.00 50.41 502 GLY A N 1
ATOM 4039 C CA . GLY A 1 502 ? 22.289 -11.366 21.568 1.00 50.41 502 GLY A CA 1
ATOM 4040 C C . GLY A 1 502 ? 23.385 -12.436 21.579 1.00 50.41 502 GLY A C 1
ATOM 4041 O O . GLY A 1 502 ? 23.766 -12.894 22.653 1.00 50.41 502 GLY A O 1
ATOM 4042 N N . ALA A 1 503 ? 23.808 -12.974 20.439 1.00 47.38 503 ALA A N 1
ATOM 4043 C CA . ALA A 1 503 ? 24.895 -12.498 19.556 1.00 47.38 503 ALA A CA 1
ATOM 4044 C C . ALA A 1 503 ? 25.713 -13.770 19.179 1.00 47.38 503 ALA A C 1
ATOM 4046 O O . ALA A 1 503 ? 25.559 -14.771 19.893 1.00 47.38 503 ALA A O 1
ATOM 4047 N N . PRO A 1 504 ? 26.581 -13.808 18.147 1.00 61.91 504 PRO A N 1
ATOM 4048 C CA . PRO A 1 504 ? 27.163 -12.720 17.352 1.00 61.91 504 PRO A CA 1
ATOM 4049 C C . PRO A 1 504 ? 26.579 -12.533 15.947 1.00 61.91 504 PRO A C 1
ATOM 4051 O O . PRO A 1 504 ? 25.904 -13.456 15.439 1.00 61.91 504 PRO A O 1
#

Sequence (504 aa):
MQALEELAMNYDQKAQEILLKTKELEETQEELSKQSRVMHTKDGELSQLKDTYSNQKKKYTEMMSSLLKDLIDVGECMSDQLTKPSFGGAERLDEEFTVMRLYISKMKTEAKSLQSRVRQLEEERVQHVQLLRKSEDESKELHTRLHGLEVKLSTLTDKVDESEARKRQLQETVDTLNAEVAKLRANEQLMTGTDAQSQQILAGQSSIRAKLDEEFKRQSELYAAQVKELRDEVDKKQRKLEELNDQVHNLKFQGDKSDEELVRLRKECEEKSSKLEQLEKAAEKREQARQDLRGLEETVIKELQTLHNLRRLFVQDLNSRIKRSDNRLKASRNSSSTNQLNQINSNSPGQQPGAQPNTEQLVVDFDDEDDSNQGGSLAQREKIMFLENNLDRLTKVHKQLVHDNAELRCELPKLEKRLKATVERVRSLESSLREAKEGAMRDRKRYQLEVERIKEVVRQRNIAARRGQSQIAKPIRAGHAPTAPSAGLGSNPYAVRPGAMGAP

Foldseek 3Di:
DVVVVVVVVVVVVVVVVVVVVVVVVVVVVVVVVVVVVVVVVVVVVVVVVVVVVVVVLVVVLVVLVVVLVVLVVVLVVQDPPQDRDDDDDSPDVVVSVVSVVVSVVVSVVSVVVVVVVVVVVVVVVVVVVVVVVVVVVVVVVVVVVVVVVVVVVVVVVVVVVVVVVVVVVVVVVVVVVVVVVVVVVVVVVVVPDDDDDDPPCPPVCVVVVVVVVVVVVVVVVVVVVVVVVVVVVVVVVVVVVVVVVVVVVVVVVVVVVVVVVVVVVVVVVVVVVVVVVVVVVVVVVVVVVVVVVVVVVVVVVVVVVVVVVVVVVVVVVVVVVVVVVVVVVVVVVVVPPDDDDDDDDDDDDDDDDDDDDDDDDDDDDDDDDDDDPPDDDPVVVVVVVVVVVVVVVVVVVVVVVVVVVVVCVVVVVVVVVVVVVVVVVVVVVVVVVVVVVVVVVVVVVVVVVVVVVVVVVVVVVVVVVVVPDDDPDDDDDDDDDDDDDDDDDDDDDDDDDDDDDDDD

InterPro domains:
  IPR059182 Kinesin heavy chain, C-terminal domain [cd23649] (386-455)

Organism: NCBI:txid27848

Radius of gyration: 62.39 Å; chains: 1; bounding box: 162×62×184 Å

pLDDT: mean 81.03, std 20.52, range [28.41, 97.94]